Protein AF-A0A4P6DU33-F1 (afdb_monomer)

Structure (mmCIF, N/CA/C/O backbone):
data_AF-A0A4P6DU33-F1
#
_entry.id   AF-A0A4P6DU33-F1
#
loop_
_atom_site.group_PDB
_atom_site.id
_atom_site.type_symbol
_atom_site.label_atom_id
_atom_site.label_alt_id
_atom_site.label_comp_id
_atom_site.label_asym_id
_atom_site.label_entity_id
_atom_site.label_seq_id
_atom_site.pdbx_PDB_ins_code
_atom_site.Cartn_x
_atom_site.Cartn_y
_atom_site.Cartn_z
_atom_site.occupancy
_atom_site.B_iso_or_equiv
_atom_site.auth_seq_id
_atom_site.auth_comp_id
_atom_site.auth_asym_id
_atom_site.auth_atom_id
_atom_site.pdbx_PDB_model_num
ATOM 1 N N . MET A 1 1 ? -35.736 -25.069 -108.055 1.00 35.91 1 MET A N 1
ATOM 2 C CA . MET A 1 1 ? -34.268 -25.250 -108.045 1.00 35.91 1 MET A CA 1
ATOM 3 C C . MET A 1 1 ? -33.693 -24.465 -106.878 1.00 35.91 1 MET A C 1
ATOM 5 O O . MET A 1 1 ? -34.172 -23.375 -106.602 1.00 35.91 1 MET A O 1
ATOM 9 N N . ASN A 1 2 ? -32.794 -25.109 -106.144 1.00 38.66 2 ASN A N 1
ATOM 10 C CA . ASN A 1 2 ? -32.461 -24.888 -104.737 1.00 38.66 2 ASN A CA 1
ATOM 11 C C . ASN A 1 2 ? -31.775 -23.557 -104.377 1.00 38.66 2 ASN A C 1
ATOM 13 O O . ASN A 1 2 ? -31.159 -22.913 -105.217 1.00 38.66 2 ASN A O 1
ATOM 17 N N . ALA A 1 3 ? -31.806 -23.297 -103.061 1.00 39.47 3 ALA A N 1
ATOM 18 C CA . ALA A 1 3 ? -30.945 -22.424 -102.251 1.00 39.47 3 ALA A CA 1
ATOM 19 C C . ALA A 1 3 ? -31.440 -20.993 -101.967 1.00 39.47 3 ALA A C 1
ATOM 21 O O . ALA A 1 3 ? -31.011 -20.017 -102.572 1.00 39.47 3 ALA A O 1
ATOM 22 N N . ARG A 1 4 ? -32.270 -20.860 -100.923 1.00 39.66 4 ARG A N 1
ATOM 23 C CA . ARG A 1 4 ? -32.379 -19.644 -100.095 1.00 39.66 4 ARG A CA 1
ATOM 24 C C . ARG A 1 4 ? -32.930 -20.019 -98.718 1.00 39.66 4 ARG A C 1
ATOM 26 O O . ARG A 1 4 ? -34.131 -20.225 -98.605 1.00 39.66 4 ARG A O 1
ATOM 33 N N . LYS A 1 5 ? -32.059 -20.121 -97.706 1.00 40.06 5 LYS A N 1
ATOM 34 C CA . LYS A 1 5 ? -32.349 -19.952 -96.263 1.00 40.06 5 LYS A CA 1
ATOM 35 C C . LYS A 1 5 ? -31.060 -20.160 -95.450 1.00 40.06 5 LYS A C 1
ATOM 37 O O . LYS A 1 5 ? -30.727 -21.290 -95.137 1.00 40.06 5 LYS A O 1
ATOM 42 N N . SER A 1 6 ? -30.360 -19.068 -95.130 1.00 43.50 6 SER A N 1
ATOM 43 C CA . SER A 1 6 ? -29.521 -18.917 -93.918 1.00 43.50 6 SER A CA 1
ATOM 44 C C . SER A 1 6 ? -28.895 -17.510 -93.885 1.00 43.50 6 SER A C 1
ATOM 46 O O . SER A 1 6 ? -27.685 -17.330 -93.989 1.00 43.50 6 SER A O 1
ATOM 48 N N . LYS A 1 7 ? -29.732 -16.471 -93.801 1.00 44.50 7 LYS A N 1
ATOM 49 C CA . LYS A 1 7 ? -29.299 -15.080 -93.572 1.00 44.50 7 LYS A CA 1
ATOM 50 C C . LYS A 1 7 ? -29.982 -14.542 -92.313 1.00 44.50 7 LYS A C 1
ATOM 52 O O . LYS A 1 7 ? -30.825 -13.672 -92.428 1.00 44.50 7 LYS A O 1
ATOM 57 N N . THR A 1 8 ? -29.661 -15.092 -91.142 1.00 48.19 8 THR A N 1
ATOM 58 C CA . THR A 1 8 ? -30.027 -14.521 -89.821 1.00 48.19 8 THR A CA 1
ATOM 59 C C . THR A 1 8 ? -29.173 -15.091 -88.672 1.00 48.19 8 THR A C 1
ATOM 61 O O . THR A 1 8 ? -29.633 -15.142 -87.543 1.00 48.19 8 THR A O 1
ATOM 64 N N . TRP A 1 9 ? -27.941 -15.556 -88.921 1.00 41.62 9 TRP A N 1
ATOM 65 C CA . TRP A 1 9 ? -27.088 -16.150 -87.866 1.00 41.62 9 TRP A CA 1
ATOM 66 C C . TRP A 1 9 ? -25.634 -15.649 -87.862 1.00 41.62 9 TRP A C 1
ATOM 68 O O . TRP A 1 9 ? -24.809 -16.177 -87.130 1.00 41.62 9 TRP A O 1
ATOM 78 N N . LEU A 1 10 ? -25.304 -14.612 -88.646 1.00 40.97 10 LEU A N 1
ATOM 79 C CA . LEU A 1 10 ? -23.939 -14.055 -88.691 1.00 40.97 10 LEU A CA 1
ATOM 80 C C . LEU A 1 10 ? -23.839 -12.604 -88.187 1.00 40.97 10 LEU A C 1
ATOM 82 O O . LEU A 1 10 ? -22.748 -12.125 -87.909 1.00 40.97 10 LEU A O 1
ATOM 86 N N . SER A 1 11 ? -24.969 -11.917 -88.000 1.00 41.19 11 SER A N 1
ATOM 87 C CA . SER A 1 11 ? -25.000 -10.537 -87.487 1.00 41.19 11 SER A CA 1
ATOM 88 C C . SER A 1 11 ? -25.077 -10.458 -85.956 1.00 41.19 11 SER A C 1
ATOM 90 O O . SER A 1 11 ? -24.795 -9.408 -85.395 1.00 41.19 11 SER A O 1
ATOM 92 N N . ALA A 1 12 ? -25.428 -11.556 -85.277 1.00 42.44 12 ALA A N 1
ATOM 93 C CA . ALA A 1 12 ? -25.492 -11.617 -83.814 1.00 42.44 12 ALA A CA 1
ATOM 94 C C . ALA A 1 12 ? -24.162 -12.048 -83.167 1.00 42.44 12 ALA A C 1
ATOM 96 O O . ALA A 1 12 ? -23.938 -11.760 -81.999 1.00 42.44 12 ALA A O 1
ATOM 97 N N . LEU A 1 13 ? -23.251 -12.685 -83.915 1.00 41.34 13 LEU A N 1
ATOM 98 C CA . LEU A 1 13 ? -21.965 -13.141 -83.368 1.00 41.34 13 LEU A CA 1
ATOM 99 C C . LEU A 1 13 ? -20.893 -12.034 -83.362 1.00 41.34 13 LEU A C 1
ATOM 101 O O . LEU A 1 13 ? -20.050 -11.996 -82.475 1.00 41.34 13 LEU A O 1
ATOM 105 N N . ILE A 1 14 ? -20.951 -11.091 -84.309 1.00 46.91 14 ILE A N 1
ATOM 106 C CA . ILE A 1 14 ? -19.974 -9.990 -84.408 1.00 46.91 14 ILE A CA 1
ATOM 107 C C . ILE A 1 14 ? -20.279 -8.871 -83.395 1.00 46.91 14 ILE A C 1
ATOM 109 O O . ILE A 1 14 ? -19.357 -8.255 -82.872 1.00 46.91 14 ILE A O 1
ATOM 113 N N . ALA A 1 15 ? -21.551 -8.656 -83.039 1.00 43.72 15 ALA A N 1
ATOM 114 C CA . ALA A 1 15 ? -21.929 -7.694 -81.999 1.00 43.72 15 ALA A CA 1
ATOM 115 C C . ALA A 1 15 ? -21.611 -8.191 -80.573 1.00 43.72 15 ALA A C 1
ATOM 117 O O . ALA A 1 15 ? -21.334 -7.381 -79.695 1.00 43.72 15 ALA A O 1
ATOM 118 N N . VAL A 1 16 ? -21.581 -9.511 -80.348 1.00 47.94 16 VAL A N 1
ATOM 119 C CA . VAL A 1 16 ? -21.192 -10.097 -79.052 1.00 47.94 16 VAL A CA 1
ATOM 120 C C . VAL A 1 16 ? -19.667 -10.108 -78.881 1.00 47.94 16 VAL A C 1
ATOM 122 O O . VAL A 1 16 ? -19.182 -9.824 -77.791 1.00 47.94 16 VAL A O 1
ATOM 125 N N . CYS A 1 17 ? -18.886 -10.303 -79.951 1.00 39.66 17 CYS A N 1
ATOM 126 C CA . CYS A 1 17 ? -17.422 -10.199 -79.876 1.00 39.66 17 CYS A CA 1
ATOM 127 C C . CYS A 1 17 ? -16.894 -8.755 -79.763 1.00 39.66 17 CYS A C 1
ATOM 129 O O . CYS A 1 17 ? -15.794 -8.572 -79.252 1.00 39.66 17 CYS A O 1
ATOM 131 N N . LEU A 1 18 ? -17.657 -7.734 -80.182 1.00 40.66 18 LEU A N 1
ATOM 132 C CA . LEU A 1 18 ? -17.269 -6.324 -80.004 1.00 40.66 18 LEU A CA 1
ATOM 133 C C . LEU A 1 18 ? -17.737 -5.720 -78.664 1.00 40.66 18 LEU A C 1
ATOM 135 O O . LEU A 1 18 ? -17.173 -4.724 -78.228 1.00 40.66 18 LEU A O 1
ATOM 139 N N . ALA A 1 19 ? -18.715 -6.337 -77.989 1.00 42.38 19 ALA A N 1
ATOM 140 C CA . ALA A 1 19 ? -19.132 -5.974 -76.627 1.00 42.38 19 ALA A CA 1
ATOM 141 C C . ALA A 1 19 ? -18.348 -6.724 -75.528 1.00 42.38 19 ALA A C 1
ATOM 143 O O . ALA A 1 19 ? -18.346 -6.301 -74.377 1.00 42.38 19 ALA A O 1
ATOM 144 N N . LEU A 1 20 ? -17.630 -7.798 -75.881 1.00 41.09 20 LEU A N 1
ATOM 145 C CA . LEU A 1 20 ? -16.682 -8.495 -74.996 1.00 41.09 20 LEU A CA 1
ATOM 146 C C . LEU A 1 20 ? -15.291 -7.832 -74.940 1.00 41.09 20 LEU A C 1
ATOM 148 O O . LEU A 1 20 ? -14.415 -8.319 -74.234 1.00 41.09 20 LEU A O 1
ATOM 152 N N . PHE A 1 21 ? -15.089 -6.714 -75.649 1.00 42.72 21 PHE A N 1
ATOM 153 C CA . PHE A 1 21 ? -13.836 -5.946 -75.661 1.00 42.72 21 PHE A CA 1
ATOM 154 C C . PHE A 1 21 ? -13.961 -4.534 -75.054 1.00 42.72 21 PHE A C 1
ATOM 156 O O . PHE A 1 21 ? -13.079 -3.701 -75.244 1.00 42.72 21 PHE A O 1
ATOM 163 N N . THR A 1 22 ? -15.032 -4.251 -74.300 1.00 45.88 22 THR A N 1
ATOM 164 C CA . THR A 1 22 ? -15.220 -2.973 -73.576 1.00 45.88 22 THR A CA 1
ATOM 165 C C . THR A 1 22 ? -15.631 -3.155 -72.113 1.00 45.88 22 THR A C 1
ATOM 167 O O . THR A 1 22 ? -16.292 -2.298 -71.536 1.00 45.88 22 THR A O 1
ATOM 170 N N . SER A 1 23 ? -15.211 -4.253 -71.487 1.00 41.81 23 SER A N 1
ATOM 171 C CA . SER A 1 23 ? -15.130 -4.353 -70.027 1.00 41.81 23 SER A CA 1
ATOM 172 C C . SER A 1 23 ? -13.725 -4.776 -69.611 1.00 41.81 23 SER A C 1
ATOM 174 O O . SER A 1 23 ? -13.540 -5.687 -68.810 1.00 41.81 23 SER A O 1
ATOM 176 N N . LEU A 1 24 ? -12.716 -4.077 -70.133 1.00 44.47 24 LEU A N 1
ATOM 177 C CA . LEU A 1 24 ? -11.563 -3.788 -69.296 1.00 44.47 24 LEU A CA 1
ATOM 178 C C . LEU A 1 24 ? -12.034 -2.679 -68.346 1.00 44.47 24 LEU A C 1
ATOM 180 O O . LEU A 1 24 ? -11.753 -1.500 -68.540 1.00 44.47 24 LEU A O 1
ATOM 184 N N . ALA A 1 25 ? -12.841 -3.056 -67.345 1.00 43.78 25 ALA A N 1
ATOM 185 C CA . ALA A 1 25 ? -12.763 -2.330 -66.093 1.00 43.78 25 ALA A CA 1
ATOM 186 C C . ALA A 1 25 ? -11.273 -2.348 -65.773 1.00 43.78 25 ALA A C 1
ATOM 188 O O . ALA A 1 25 ? -10.667 -3.424 -65.789 1.00 43.78 25 ALA A O 1
ATOM 189 N N . ALA A 1 26 ? -10.668 -1.171 -65.630 1.00 43.50 26 ALA A N 1
ATOM 190 C CA . ALA A 1 26 ? -9.360 -1.093 -65.025 1.00 43.50 26 ALA A CA 1
ATOM 191 C C . ALA A 1 26 ? -9.473 -1.930 -63.750 1.00 43.50 26 ALA A C 1
ATOM 193 O O . ALA A 1 26 ? -10.186 -1.548 -62.822 1.00 43.50 26 ALA A O 1
ATOM 194 N N . ALA A 1 27 ? -8.850 -3.114 -63.737 1.00 42.16 27 ALA A N 1
ATOM 195 C CA . ALA A 1 27 ? -8.454 -3.681 -62.469 1.00 42.16 27 ALA A CA 1
ATOM 196 C C . ALA A 1 27 ? -7.755 -2.514 -61.762 1.00 42.16 27 ALA A C 1
ATOM 198 O O . ALA A 1 27 ? -6.968 -1.835 -62.442 1.00 42.16 27 ALA A O 1
ATOM 199 N N . PRO A 1 28 ? -8.087 -2.195 -60.495 1.00 38.28 28 PRO A N 1
ATOM 200 C CA . PRO A 1 28 ? -7.263 -1.247 -59.765 1.00 38.28 28 PRO A CA 1
ATOM 201 C C . PRO A 1 28 ? -5.842 -1.732 -60.007 1.00 38.28 28 PRO A C 1
ATOM 203 O O . PRO A 1 28 ? -5.574 -2.926 -59.841 1.00 38.28 28 PRO A O 1
ATOM 206 N N . ALA A 1 29 ? -5.006 -0.877 -60.604 1.00 39.66 29 ALA A N 1
ATOM 207 C CA . ALA A 1 29 ? -3.624 -1.240 -60.822 1.00 39.66 29 ALA A CA 1
ATOM 208 C C . ALA A 1 29 ? -3.152 -1.688 -59.445 1.00 39.66 29 ALA A C 1
ATOM 210 O O . ALA A 1 29 ? -3.210 -0.887 -58.515 1.00 39.66 29 ALA A O 1
ATOM 211 N N . ALA A 1 30 ? -2.854 -2.981 -59.292 1.00 40.78 30 ALA A N 1
ATOM 212 C CA . ALA A 1 30 ? -2.295 -3.487 -58.060 1.00 40.78 30 ALA A CA 1
ATOM 213 C C . ALA A 1 30 ? -1.007 -2.692 -57.907 1.00 40.78 30 ALA A C 1
ATOM 215 O O . ALA A 1 30 ? -0.060 -2.887 -58.674 1.00 40.78 30 ALA A O 1
ATOM 216 N N . GLN A 1 31 ? -1.054 -1.677 -57.046 1.00 44.88 31 GLN A N 1
ATOM 217 C CA . GLN A 1 31 ? 0.084 -0.840 -56.756 1.00 44.88 31 GLN A CA 1
ATOM 218 C C . GLN A 1 31 ? 1.124 -1.822 -56.241 1.00 44.88 31 GLN A C 1
ATOM 220 O O . GLN A 1 31 ? 0.848 -2.578 -55.308 1.00 44.88 31 GLN A O 1
ATOM 225 N N . ALA A 1 32 ? 2.247 -1.940 -56.953 1.00 50.12 32 ALA A N 1
ATOM 226 C CA . ALA A 1 32 ? 3.322 -2.813 -56.515 1.00 50.12 32 ALA A CA 1
ATOM 227 C C . ALA A 1 32 ? 3.610 -2.453 -55.055 1.00 50.12 32 ALA A C 1
ATOM 229 O O . ALA A 1 32 ? 3.745 -1.264 -54.760 1.00 50.12 32 ALA A O 1
ATOM 230 N N . ALA A 1 33 ? 3.619 -3.449 -54.163 1.00 59.88 33 ALA A N 1
ATOM 231 C CA . ALA A 1 33 ? 3.918 -3.206 -52.760 1.00 59.88 33 ALA A CA 1
ATOM 232 C C . ALA A 1 33 ? 5.230 -2.417 -52.707 1.00 59.88 33 ALA A C 1
ATOM 234 O O . ALA A 1 33 ? 6.237 -2.839 -53.282 1.00 59.88 33 ALA A O 1
ATOM 235 N N . ALA A 1 34 ? 5.174 -1.216 -52.138 1.00 77.81 34 ALA A N 1
ATOM 236 C CA . ALA A 1 34 ? 6.373 -0.433 -51.928 1.00 77.81 34 ALA A CA 1
ATOM 237 C C . ALA A 1 34 ? 7.140 -1.089 -50.781 1.00 77.81 34 ALA A C 1
ATOM 239 O O . ALA A 1 34 ? 6.539 -1.526 -49.796 1.00 77.81 34 ALA A O 1
ATOM 240 N N . TYR A 1 35 ? 8.455 -1.177 -50.943 1.00 87.19 35 TYR A N 1
ATOM 241 C CA . TYR A 1 35 ? 9.348 -1.750 -49.951 1.00 87.19 35 TYR A CA 1
ATOM 242 C C . TYR A 1 35 ? 10.394 -0.718 -49.546 1.00 87.19 35 TYR A C 1
ATOM 244 O O . TYR A 1 35 ? 10.801 0.111 -50.362 1.00 87.19 35 TYR A O 1
ATOM 252 N N . GLY A 1 36 ? 10.832 -0.801 -48.297 1.00 90.56 36 GLY A N 1
ATOM 253 C CA . GLY A 1 36 ? 11.942 -0.034 -47.755 1.00 90.56 36 GLY A CA 1
ATOM 254 C C . GLY A 1 36 ? 12.946 -0.920 -47.028 1.00 90.56 36 GLY A C 1
ATOM 255 O O . GLY A 1 36 ? 12.797 -2.147 -46.930 1.00 90.56 36 GLY A O 1
ATOM 256 N N . THR A 1 37 ? 13.988 -0.277 -46.521 1.00 94.06 37 THR A N 1
ATOM 257 C CA . THR A 1 37 ? 14.925 -0.870 -45.574 1.00 94.06 37 THR A CA 1
ATOM 258 C C . THR A 1 37 ? 14.896 -0.074 -44.276 1.00 94.06 37 THR A C 1
ATOM 260 O O . THR A 1 37 ? 14.586 1.117 -44.266 1.00 94.06 37 THR A O 1
ATOM 263 N N . LEU A 1 38 ? 15.184 -0.753 -43.172 1.00 95.50 38 LEU A N 1
ATOM 264 C CA . LEU A 1 38 ? 15.346 -0.149 -41.860 1.00 95.50 38 LEU A CA 1
ATOM 265 C C . LEU A 1 38 ? 16.661 -0.647 -41.271 1.00 95.50 38 LEU A C 1
ATOM 267 O O . LEU A 1 38 ? 16.904 -1.850 -41.246 1.00 95.50 38 LEU A O 1
ATOM 271 N N . ALA A 1 39 ? 17.505 0.249 -40.782 1.00 96.62 39 ALA A N 1
ATOM 272 C CA . ALA A 1 39 ? 18.696 -0.121 -40.035 1.00 96.62 39 ALA A CA 1
ATOM 273 C C . ALA A 1 39 ? 18.760 0.632 -38.706 1.00 96.62 39 ALA A C 1
ATOM 275 O O . ALA A 1 39 ? 18.565 1.845 -38.648 1.00 96.62 39 ALA A O 1
ATOM 276 N N . VAL A 1 40 ? 19.061 -0.099 -37.639 1.00 97.50 40 VAL A N 1
ATOM 277 C CA . VAL A 1 40 ? 19.339 0.459 -36.319 1.00 97.50 40 VAL A CA 1
ATOM 278 C C . VAL A 1 40 ? 20.844 0.640 -36.198 1.00 97.50 40 VAL A C 1
ATOM 280 O O . VAL A 1 40 ? 21.588 -0.340 -36.223 1.00 97.50 40 VAL A O 1
ATOM 283 N N . HIS A 1 41 ? 21.292 1.887 -36.083 1.00 97.00 41 HIS A N 1
ATOM 284 C CA . HIS A 1 41 ? 22.680 2.226 -35.800 1.00 97.00 41 HIS A CA 1
ATOM 285 C C . HIS A 1 41 ? 22.892 2.221 -34.284 1.00 97.00 41 HIS A C 1
ATOM 287 O O . HIS A 1 41 ? 22.542 3.162 -33.571 1.00 97.00 41 HIS A O 1
ATOM 293 N N . ASN A 1 42 ? 23.419 1.109 -33.790 1.00 94.94 42 ASN A N 1
ATOM 294 C CA . ASN A 1 42 ? 23.464 0.752 -32.385 1.00 94.94 42 ASN A CA 1
ATOM 295 C C . ASN A 1 42 ? 24.673 1.355 -31.663 1.00 94.94 42 ASN A C 1
ATOM 297 O O . ASN A 1 42 ? 25.665 0.677 -31.378 1.00 94.94 42 ASN A O 1
ATOM 301 N N . VAL A 1 43 ? 24.599 2.660 -31.404 1.00 93.06 43 VAL A N 1
ATOM 302 C CA . VAL A 1 43 ? 25.710 3.433 -30.843 1.00 93.06 43 VAL A CA 1
ATOM 303 C C . VAL A 1 43 ? 25.241 4.332 -29.711 1.00 93.06 43 VAL A C 1
ATOM 305 O O . VAL A 1 43 ? 24.323 5.135 -29.889 1.00 93.06 43 VAL A O 1
ATOM 308 N N . ALA A 1 44 ? 25.917 4.236 -28.568 1.00 89.69 44 ALA A N 1
ATOM 309 C CA . ALA A 1 44 ? 25.661 5.058 -27.392 1.00 89.69 44 ALA A CA 1
ATOM 310 C C . ALA A 1 44 ? 26.774 6.088 -27.175 1.00 89.69 44 ALA A C 1
ATOM 312 O O . ALA A 1 44 ? 27.932 5.858 -27.530 1.00 89.69 44 ALA A O 1
ATOM 313 N N . GLN A 1 45 ? 26.434 7.222 -26.562 1.00 85.50 45 GLN A N 1
ATOM 314 C CA . GLN A 1 45 ? 27.443 8.117 -25.998 1.00 85.50 45 GLN A CA 1
ATOM 315 C C . GLN A 1 45 ? 27.916 7.566 -24.653 1.00 85.50 45 GLN A C 1
ATOM 317 O O . GLN A 1 45 ? 27.105 7.127 -23.838 1.00 85.50 45 GLN A O 1
ATOM 322 N N . THR A 1 46 ? 29.224 7.588 -24.426 1.00 78.19 46 THR A N 1
ATOM 323 C CA . THR A 1 46 ? 29.829 7.199 -23.147 1.00 78.19 46 THR A CA 1
ATOM 324 C C . THR A 1 46 ? 29.847 8.390 -22.184 1.00 78.19 46 THR A C 1
ATOM 326 O O . THR A 1 46 ? 29.761 9.545 -22.606 1.00 78.19 46 THR A O 1
ATOM 329 N N . ALA A 1 47 ? 29.979 8.134 -20.878 1.00 68.00 47 ALA A N 1
ATOM 330 C CA . ALA A 1 47 ? 29.953 9.177 -19.842 1.00 68.00 47 ALA A CA 1
ATOM 331 C C . ALA A 1 47 ? 31.048 10.257 -20.001 1.00 68.00 47 ALA A C 1
ATOM 333 O O . ALA A 1 47 ? 30.881 11.386 -19.547 1.00 68.00 47 ALA A O 1
ATOM 334 N N . ASP A 1 48 ? 32.158 9.935 -20.669 1.00 75.12 48 ASP A N 1
ATOM 335 C CA . ASP A 1 48 ? 33.257 10.851 -20.999 1.00 75.12 48 ASP A CA 1
ATOM 336 C C . ASP A 1 48 ? 33.047 11.625 -22.320 1.00 75.12 48 ASP A C 1
ATOM 338 O O . ASP A 1 48 ? 33.944 12.335 -22.776 1.00 75.12 48 ASP A O 1
ATOM 342 N N . GLY A 1 49 ? 31.865 11.512 -22.938 1.00 77.75 49 GLY A N 1
ATOM 343 C CA . GLY A 1 49 ? 31.519 12.166 -24.204 1.00 77.75 49 GLY A CA 1
ATOM 344 C C . GLY A 1 49 ? 32.036 11.442 -25.452 1.00 77.75 49 GLY A C 1
ATOM 345 O O . GLY A 1 49 ? 31.961 11.992 -26.552 1.00 77.75 49 GLY A O 1
ATOM 346 N N . GLY A 1 50 ? 32.571 10.229 -25.295 1.00 85.88 50 GLY A N 1
ATOM 347 C CA . GLY A 1 50 ? 32.945 9.336 -26.388 1.00 85.88 50 GLY A CA 1
ATOM 348 C C . GLY A 1 50 ? 31.751 8.599 -27.007 1.00 85.88 50 GLY A C 1
ATOM 349 O O . GLY A 1 50 ? 30.585 8.953 -26.828 1.00 85.88 50 GLY A O 1
ATOM 350 N N . THR A 1 51 ? 32.043 7.567 -27.796 1.00 88.25 51 THR A N 1
ATOM 351 C CA . THR A 1 51 ? 31.037 6.770 -28.510 1.00 88.25 51 THR A CA 1
ATOM 352 C C . THR A 1 51 ? 31.357 5.285 -28.367 1.00 88.25 51 THR A C 1
ATOM 354 O O . THR A 1 51 ? 32.478 4.868 -28.657 1.00 88.25 51 THR A O 1
ATOM 357 N N . ALA A 1 52 ? 30.373 4.492 -27.941 1.00 89.56 52 ALA A N 1
ATOM 358 C CA . ALA A 1 52 ? 30.457 3.042 -27.806 1.00 89.56 52 ALA A CA 1
ATOM 359 C C . ALA A 1 52 ? 29.596 2.354 -28.871 1.00 89.56 52 ALA A C 1
ATOM 361 O O . ALA A 1 52 ? 28.389 2.587 -28.945 1.00 89.56 52 ALA A O 1
ATOM 362 N N . ILE A 1 53 ? 30.218 1.493 -29.682 1.00 94.25 53 ILE A N 1
ATOM 363 C CA . ILE A 1 53 ? 29.508 0.606 -30.611 1.00 94.25 53 ILE A CA 1
ATOM 364 C C . ILE A 1 53 ? 29.008 -0.598 -29.821 1.00 94.25 53 ILE A C 1
ATOM 366 O O . ILE A 1 53 ? 29.808 -1.382 -29.312 1.00 94.25 53 ILE A O 1
ATOM 370 N N . LEU A 1 54 ? 27.690 -0.754 -29.753 1.00 93.56 54 LEU A N 1
ATOM 371 C CA . LEU A 1 54 ? 27.037 -1.808 -28.984 1.00 93.56 54 LEU A CA 1
ATOM 372 C C . LEU A 1 54 ? 26.813 -3.042 -29.872 1.00 93.56 54 LEU A C 1
ATOM 374 O O . LEU A 1 54 ? 25.695 -3.407 -30.234 1.00 93.56 54 LEU A O 1
ATOM 378 N N . ALA A 1 55 ? 27.912 -3.657 -30.307 1.00 96.25 55 ALA A N 1
ATOM 379 C CA . ALA A 1 55 ? 27.865 -4.870 -31.120 1.00 96.25 55 ALA A CA 1
ATOM 380 C C . ALA A 1 55 ? 27.324 -6.060 -30.307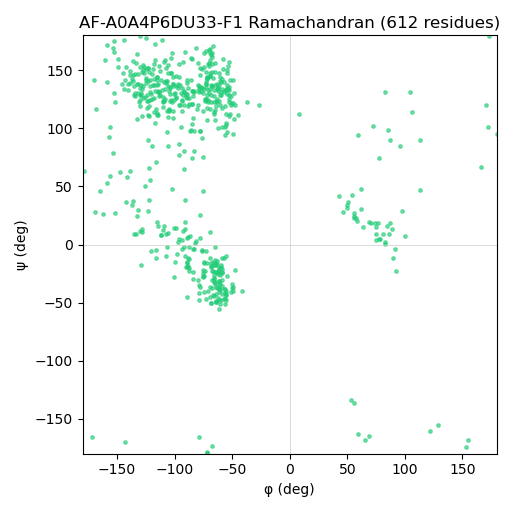 1.00 96.25 55 ALA A C 1
ATOM 382 O O . ALA A 1 55 ? 27.568 -6.160 -29.105 1.00 96.25 55 ALA A O 1
ATOM 383 N N . GLY A 1 56 ? 26.633 -6.985 -30.974 1.00 95.94 56 GLY A N 1
ATOM 384 C CA . GLY A 1 56 ? 26.095 -8.205 -30.363 1.00 95.94 56 GLY A CA 1
ATOM 385 C C . GLY A 1 56 ? 24.679 -8.085 -29.794 1.00 95.94 56 GLY A C 1
ATOM 386 O O . GLY A 1 56 ? 24.065 -9.114 -29.525 1.00 95.94 56 GLY A O 1
ATOM 387 N N . ASP A 1 57 ? 24.124 -6.877 -29.672 1.00 96.38 57 ASP A N 1
ATOM 388 C CA . ASP A 1 57 ? 22.720 -6.712 -29.282 1.00 96.38 57 ASP A CA 1
ATOM 389 C C . ASP A 1 57 ? 21.773 -7.177 -30.389 1.00 96.38 57 ASP A C 1
ATOM 391 O O . ASP A 1 57 ? 22.029 -6.963 -31.575 1.00 96.38 57 ASP A O 1
ATOM 395 N N . THR A 1 58 ? 20.642 -7.756 -30.001 1.00 97.50 58 THR A N 1
ATOM 396 C CA . THR A 1 58 ? 19.562 -8.150 -30.906 1.00 97.50 58 THR A CA 1
ATOM 397 C C . THR A 1 58 ? 18.460 -7.101 -30.899 1.00 97.50 58 THR A C 1
ATOM 399 O O . THR A 1 58 ? 17.920 -6.749 -29.850 1.00 97.50 58 THR A O 1
ATOM 402 N N . TRP A 1 59 ? 18.100 -6.642 -32.091 1.00 97.88 59 TRP A N 1
ATOM 403 C CA . TRP A 1 59 ? 16.954 -5.781 -32.342 1.00 97.88 59 TRP A CA 1
ATOM 404 C C . TRP A 1 59 ? 15.879 -6.571 -33.065 1.00 97.88 59 TRP A C 1
ATOM 406 O O . TRP A 1 59 ? 16.194 -7.337 -33.973 1.00 97.88 59 TRP A O 1
ATOM 416 N N . SER A 1 60 ? 14.625 -6.357 -32.694 1.00 98.00 60 SER A N 1
ATOM 417 C CA . SER A 1 60 ? 13.463 -6.978 -33.317 1.00 98.00 60 SER A CA 1
ATOM 418 C C . SER A 1 60 ? 12.470 -5.927 -33.779 1.00 98.00 60 SER A C 1
ATOM 420 O O . SER A 1 60 ? 12.397 -4.835 -33.211 1.00 98.00 60 SER A O 1
ATOM 422 N N . ILE A 1 61 ? 11.719 -6.258 -34.826 1.00 97.69 61 ILE A N 1
ATOM 423 C CA . ILE A 1 61 ? 10.684 -5.390 -35.382 1.00 97.69 61 ILE A CA 1
ATOM 424 C C . ILE A 1 61 ? 9.338 -6.100 -35.444 1.00 97.69 61 ILE A C 1
ATOM 426 O O . ILE A 1 61 ? 9.278 -7.284 -35.769 1.00 97.69 61 ILE A O 1
ATOM 430 N N . ALA A 1 62 ? 8.259 -5.364 -35.197 1.00 97.69 62 ALA A N 1
ATOM 431 C CA . ALA A 1 62 ? 6.887 -5.786 -35.471 1.00 97.69 62 ALA A CA 1
ATOM 432 C C . ALA A 1 62 ? 6.207 -4.739 -36.362 1.00 97.69 62 ALA A C 1
ATOM 434 O O . ALA A 1 62 ? 6.407 -3.538 -36.175 1.00 97.69 62 ALA A O 1
ATOM 435 N N . GLN A 1 63 ? 5.429 -5.175 -37.356 1.00 96.62 63 GLN A N 1
ATOM 436 C CA . GLN A 1 63 ? 4.668 -4.254 -38.201 1.00 96.62 63 GLN A CA 1
ATOM 437 C C . GLN A 1 63 ? 3.340 -3.927 -37.517 1.00 96.62 63 GLN A C 1
ATOM 439 O O . GLN A 1 63 ? 2.417 -4.736 -37.538 1.00 96.62 63 GLN A O 1
ATOM 444 N N . VAL A 1 64 ? 3.259 -2.734 -36.934 1.00 97.88 64 VAL A N 1
ATOM 445 C CA . VAL A 1 64 ? 2.084 -2.256 -36.188 1.00 97.88 64 VAL A CA 1
ATOM 446 C C . VAL A 1 64 ? 0.988 -1.789 -37.138 1.00 97.88 64 VAL A C 1
ATOM 448 O O . VAL A 1 64 ? -0.197 -1.985 -36.890 1.00 97.88 64 VAL A O 1
ATOM 451 N N . ALA A 1 65 ? 1.376 -1.166 -38.251 1.00 96.50 65 ALA A N 1
ATOM 452 C CA . ALA A 1 65 ? 0.436 -0.701 -39.258 1.00 96.50 65 ALA A CA 1
ATOM 453 C C . ALA A 1 65 ? 1.008 -0.829 -40.671 1.00 96.50 65 ALA A C 1
ATOM 455 O O . ALA A 1 65 ? 2.205 -0.654 -40.914 1.00 96.50 65 ALA A O 1
ATOM 456 N N . THR A 1 66 ? 0.132 -1.081 -41.635 1.00 94.69 66 THR A N 1
ATOM 457 C CA . THR A 1 66 ? 0.429 -0.892 -43.059 1.00 94.69 66 THR A CA 1
ATOM 458 C C . THR A 1 66 ? 0.334 0.588 -43.420 1.00 94.69 66 THR A C 1
ATOM 460 O O . THR A 1 66 ? -0.409 1.334 -42.780 1.00 94.69 66 THR A O 1
ATOM 463 N N . ALA A 1 67 ? 1.090 1.025 -44.429 1.00 91.75 67 ALA A N 1
ATOM 464 C CA . ALA A 1 67 ? 1.021 2.391 -44.939 1.00 91.75 67 ALA A CA 1
ATOM 465 C C . ALA A 1 67 ? 0.421 2.431 -46.348 1.00 91.75 67 ALA A C 1
ATOM 467 O O . ALA A 1 67 ? 0.857 1.701 -47.239 1.00 91.75 67 ALA A O 1
ATOM 468 N N . ASP A 1 68 ? -0.523 3.344 -46.564 1.00 89.44 68 ASP A N 1
ATOM 469 C CA . ASP A 1 68 ? -0.941 3.788 -47.891 1.00 89.44 68 ASP A CA 1
ATOM 470 C C . ASP A 1 68 ? -0.347 5.169 -48.177 1.00 89.44 68 ASP A C 1
ATOM 472 O O . ASP A 1 68 ? -0.360 6.058 -47.325 1.00 89.44 68 ASP A O 1
ATOM 476 N N . ILE A 1 69 ? 0.187 5.353 -49.385 1.00 84.44 69 ILE A N 1
ATOM 477 C CA . ILE A 1 69 ? 0.765 6.625 -49.833 1.00 84.44 69 ILE A CA 1
ATOM 478 C C . ILE A 1 69 ? 0.025 7.047 -51.108 1.00 84.44 69 ILE A C 1
ATOM 480 O O . ILE A 1 69 ? 0.442 6.693 -52.224 1.00 84.44 69 ILE A O 1
ATOM 484 N N . PRO A 1 70 ? -1.076 7.810 -50.977 1.00 83.44 70 PRO A N 1
ATOM 485 C CA . PRO A 1 70 ? -1.904 8.205 -52.105 1.00 83.44 70 PRO A CA 1
ATOM 486 C C . PRO A 1 70 ? -1.089 8.941 -53.172 1.00 83.44 70 PRO A C 1
ATOM 488 O O . PRO A 1 70 ? -0.528 10.007 -52.930 1.00 83.44 70 PRO A O 1
ATOM 491 N N . ASN A 1 71 ? -1.041 8.384 -54.385 1.00 81.06 71 ASN A N 1
ATOM 492 C CA . ASN A 1 71 ? -0.274 8.923 -55.519 1.00 81.06 71 ASN A CA 1
ATOM 493 C C . ASN A 1 71 ? 1.232 9.130 -55.245 1.00 81.06 71 ASN A C 1
ATOM 495 O O . ASN A 1 71 ? 1.867 9.928 -55.934 1.00 81.06 71 ASN A O 1
ATOM 499 N N . GLY A 1 72 ? 1.809 8.430 -54.262 1.00 74.19 72 GLY A N 1
ATOM 500 C CA . GLY A 1 72 ? 3.213 8.605 -53.875 1.00 74.19 72 GLY A CA 1
ATOM 501 C C . GLY A 1 72 ? 3.500 9.884 -53.076 1.00 74.19 72 GLY A C 1
ATOM 502 O O . GLY A 1 72 ? 4.665 10.204 -52.855 1.00 74.19 72 GLY A O 1
ATOM 503 N N . ASP A 1 73 ? 2.465 10.610 -52.640 1.00 79.56 73 ASP A N 1
ATOM 504 C CA . ASP A 1 73 ? 2.589 11.798 -51.796 1.00 79.56 73 ASP A CA 1
ATOM 505 C C . ASP A 1 73 ? 2.667 11.415 -50.309 1.00 79.56 73 ASP A C 1
ATOM 507 O O . ASP A 1 73 ? 1.656 11.160 -49.655 1.00 79.56 73 ASP A O 1
ATOM 511 N N . VAL A 1 74 ? 3.885 11.373 -49.769 1.00 75.94 74 VAL A N 1
ATOM 512 C CA . VAL A 1 74 ? 4.154 10.958 -48.378 1.00 75.94 74 VAL A CA 1
ATOM 513 C C . VAL A 1 74 ? 3.621 11.943 -47.345 1.00 75.94 74 VAL A C 1
ATOM 515 O O . VAL A 1 74 ? 3.342 11.542 -46.221 1.00 75.94 74 VAL A O 1
ATOM 518 N N . SER A 1 75 ? 3.353 13.196 -47.728 1.00 77.19 75 SER A N 1
ATOM 519 C CA . SER A 1 75 ? 2.652 14.138 -46.843 1.00 77.19 75 SER A CA 1
ATOM 520 C C . SER A 1 75 ? 1.209 13.710 -46.536 1.00 77.19 75 SER A C 1
ATOM 522 O O . SER A 1 75 ? 0.576 14.247 -45.631 1.00 77.19 75 SER A O 1
ATOM 524 N N . ARG A 1 76 ? 0.689 12.732 -47.289 1.00 82.75 76 ARG A N 1
ATOM 525 C CA . ARG A 1 76 ? -0.655 12.166 -47.159 1.00 82.75 76 ARG A CA 1
ATOM 526 C C . ARG A 1 76 ? -0.642 10.697 -46.747 1.00 82.75 76 ARG A C 1
ATOM 528 O O . ARG A 1 76 ? -1.629 10.007 -46.998 1.00 82.75 76 ARG A O 1
ATOM 535 N N . ILE A 1 77 ? 0.470 10.222 -46.184 1.00 86.75 77 ILE A N 1
ATOM 536 C CA . ILE A 1 77 ? 0.580 8.853 -45.684 1.00 86.75 77 ILE A CA 1
ATOM 537 C C . ILE A 1 77 ? -0.570 8.548 -44.719 1.00 86.75 77 ILE A C 1
ATOM 539 O O . ILE A 1 77 ? -0.922 9.373 -43.877 1.00 86.75 77 ILE A O 1
ATOM 543 N N . ALA A 1 78 ? -1.171 7.375 -44.866 1.00 89.44 78 ALA A N 1
ATOM 544 C CA . ALA A 1 78 ? -2.222 6.890 -43.988 1.00 89.44 78 ALA A CA 1
ATOM 545 C C . ALA A 1 78 ? -1.813 5.533 -43.426 1.00 89.44 78 ALA A C 1
ATOM 547 O O . ALA A 1 78 ? -1.449 4.631 -44.182 1.00 89.44 78 ALA A O 1
ATOM 548 N N . TYR A 1 79 ? -1.884 5.394 -42.106 1.00 93.56 79 TYR A N 1
ATOM 549 C CA . TYR A 1 79 ? -1.588 4.142 -41.425 1.00 93.56 79 TYR A CA 1
ATOM 550 C C . TYR A 1 79 ? -2.874 3.384 -41.116 1.00 93.56 79 TYR A C 1
ATOM 552 O O . TYR A 1 79 ? -3.858 3.970 -40.671 1.00 93.56 79 TYR A O 1
ATOM 560 N N . THR A 1 80 ? -2.860 2.076 -41.357 1.00 95.31 80 THR A N 1
ATOM 561 C CA . THR A 1 80 ? -3.931 1.152 -40.963 1.00 95.31 80 THR A CA 1
ATOM 562 C C . THR A 1 80 ? -3.320 0.055 -40.112 1.00 95.31 80 THR A C 1
ATOM 564 O O . THR A 1 80 ? -2.452 -0.666 -40.612 1.00 95.31 80 THR A O 1
ATOM 567 N N . ALA A 1 81 ? -3.746 -0.044 -38.849 1.00 96.94 81 ALA A N 1
ATOM 568 C CA . ALA A 1 81 ? -3.272 -1.073 -37.927 1.00 96.94 81 ALA A CA 1
ATOM 569 C C . ALA A 1 81 ? -3.413 -2.471 -38.550 1.00 96.94 81 ALA A C 1
ATOM 571 O O . ALA A 1 81 ? -4.370 -2.735 -39.284 1.00 96.94 81 ALA A O 1
ATOM 572 N N . THR A 1 82 ? -2.431 -3.334 -38.310 1.00 96.81 82 THR A N 1
ATOM 573 C CA . THR A 1 82 ? -2.498 -4.749 -38.695 1.00 96.81 82 THR A CA 1
ATOM 574 C C . THR A 1 82 ? -3.444 -5.507 -37.763 1.00 96.81 82 THR A C 1
ATOM 576 O O . THR A 1 82 ? -3.829 -5.001 -36.707 1.00 96.81 82 THR A O 1
ATOM 579 N N . ASP A 1 83 ? -3.855 -6.713 -38.158 1.00 96.44 83 ASP A N 1
ATOM 580 C CA . ASP A 1 83 ? -4.839 -7.498 -37.401 1.00 96.44 83 ASP A CA 1
ATOM 581 C C . ASP A 1 83 ? -4.326 -7.835 -35.989 1.00 96.44 83 ASP A C 1
ATOM 583 O O . ASP A 1 83 ? -5.095 -7.840 -35.030 1.00 96.44 83 ASP A O 1
ATOM 587 N N . GLU A 1 84 ? -3.017 -8.049 -35.847 1.00 96.81 84 GLU A N 1
ATOM 588 C CA . GLU A 1 84 ? -2.339 -8.327 -34.577 1.00 96.81 84 GLU A CA 1
ATOM 589 C C . GLU A 1 84 ? -2.314 -7.119 -33.620 1.00 96.81 84 GLU A C 1
ATOM 591 O O . GLU A 1 84 ? -2.087 -7.287 -32.422 1.00 96.81 84 GLU A O 1
ATOM 596 N N . PHE A 1 85 ? -2.585 -5.915 -34.137 1.00 97.00 85 PHE A N 1
ATOM 597 C CA . PHE A 1 85 ? -2.641 -4.650 -33.397 1.00 97.00 85 PHE A CA 1
ATOM 598 C C . PHE A 1 85 ? -4.003 -3.946 -33.568 1.00 97.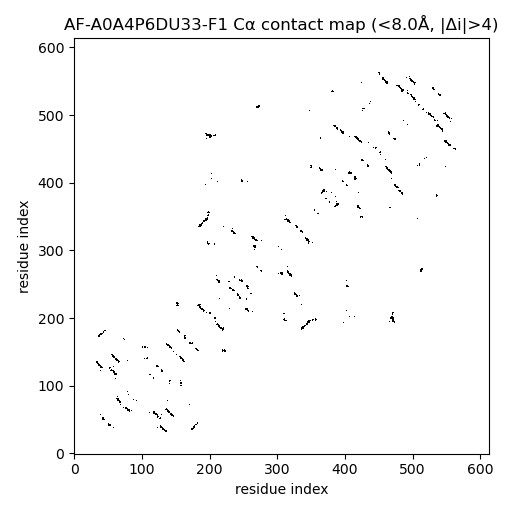00 85 PHE A C 1
ATOM 600 O O . PHE A 1 85 ? -4.100 -2.716 -33.506 1.00 97.00 85 PHE A O 1
ATOM 607 N N . ALA A 1 86 ? -5.077 -4.713 -33.789 1.00 95.06 86 ALA A N 1
ATOM 608 C CA . ALA A 1 86 ? -6.413 -4.180 -34.066 1.00 95.06 86 ALA A CA 1
ATOM 609 C C . ALA A 1 86 ? -6.989 -3.309 -32.932 1.00 95.06 86 ALA A C 1
ATOM 611 O O . ALA A 1 86 ? -7.780 -2.403 -33.208 1.00 95.06 86 ALA A O 1
ATOM 612 N N . ASP A 1 87 ? -6.563 -3.526 -31.686 1.00 96.00 87 ASP A N 1
ATOM 613 C CA . ASP A 1 87 ? -6.997 -2.731 -30.530 1.00 96.00 87 ASP A CA 1
ATOM 614 C C . ASP A 1 87 ? -6.561 -1.257 -30.636 1.00 96.00 87 ASP A C 1
ATOM 616 O O . ASP A 1 87 ? -7.248 -0.363 -30.140 1.00 96.00 87 ASP A O 1
ATOM 620 N N . TRP A 1 88 ? -5.507 -0.973 -31.412 1.00 96.19 88 TRP A N 1
ATOM 621 C CA . TRP A 1 88 ? -5.016 0.380 -31.701 1.00 96.19 88 TRP A CA 1
ATOM 622 C C . TRP A 1 88 ? -5.489 0.928 -33.058 1.00 96.19 88 TRP A C 1
ATOM 624 O O . TRP A 1 88 ? -4.980 1.941 -33.540 1.00 96.19 88 TRP A O 1
ATOM 634 N N . ALA A 1 89 ? -6.490 0.314 -33.702 1.00 90.88 89 ALA A N 1
ATOM 635 C CA . ALA A 1 89 ? -6.992 0.769 -35.005 1.00 90.88 89 ALA A CA 1
ATOM 636 C C . ALA A 1 89 ? -7.566 2.203 -34.992 1.00 90.88 89 ALA A C 1
ATOM 638 O O . ALA A 1 89 ? -7.651 2.840 -36.043 1.00 90.88 89 ALA A O 1
ATOM 639 N N . GLY A 1 90 ? -7.962 2.713 -33.821 1.00 90.00 90 GLY A N 1
ATOM 640 C CA . GLY A 1 90 ? -8.463 4.079 -33.635 1.00 90.00 90 GLY A CA 1
ATOM 641 C C . GLY A 1 90 ? -7.383 5.154 -33.469 1.00 90.00 90 GLY A C 1
ATOM 642 O O . GLY A 1 90 ? -7.729 6.332 -33.369 1.00 90.00 90 GLY A O 1
ATOM 643 N N . THR A 1 91 ? -6.104 4.778 -33.421 1.00 93.00 91 THR A N 1
ATOM 644 C CA . THR A 1 91 ? -5.001 5.700 -33.137 1.00 93.00 91 THR A CA 1
ATOM 645 C C . THR A 1 91 ? -4.739 6.650 -34.305 1.00 93.00 91 THR A C 1
ATOM 647 O O . THR A 1 91 ? -4.523 6.226 -35.442 1.00 93.00 91 THR A O 1
ATOM 650 N N . ASP A 1 92 ? -4.682 7.954 -34.019 1.00 93.06 92 ASP A N 1
ATOM 651 C CA . ASP A 1 92 ? -4.157 8.947 -34.960 1.00 93.06 92 ASP A CA 1
ATOM 652 C C . ASP A 1 92 ? -2.626 9.001 -34.862 1.00 93.06 92 ASP A C 1
ATOM 654 O O . ASP A 1 92 ? -2.038 9.856 -34.200 1.00 93.06 92 ASP A O 1
ATOM 658 N N . TRP A 1 93 ? -1.973 8.043 -35.523 1.00 90.94 93 TRP A N 1
ATOM 659 C CA . TRP A 1 93 ? -0.522 7.823 -35.476 1.00 90.94 93 TRP A CA 1
ATOM 660 C C . TRP A 1 93 ? 0.319 9.058 -35.834 1.00 90.94 93 TRP A C 1
ATOM 662 O O . TRP A 1 93 ? 1.469 9.175 -35.407 1.00 90.94 93 TRP A O 1
ATOM 672 N N . LEU A 1 94 ? -0.233 9.967 -36.646 1.00 88.69 94 LEU A N 1
ATOM 673 C CA . LEU A 1 94 ? 0.453 11.176 -37.105 1.00 88.69 94 LEU A CA 1
ATOM 67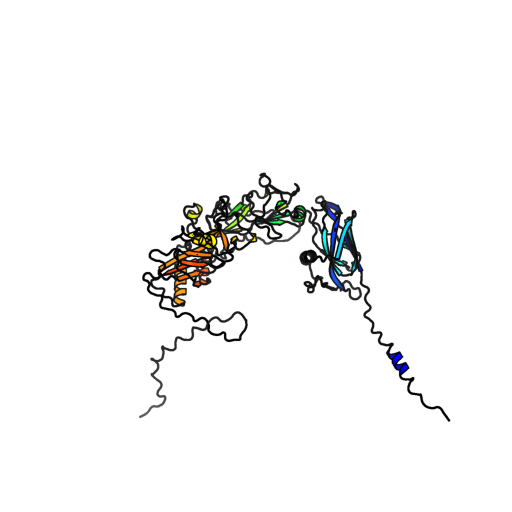4 C C . LEU A 1 94 ? 0.291 12.356 -36.142 1.00 88.69 94 LEU A C 1
ATOM 676 O O . LEU A 1 94 ? 1.097 13.283 -36.204 1.00 88.69 94 LEU A O 1
ATOM 680 N N . ALA A 1 95 ? -0.726 12.328 -35.278 1.00 91.31 95 ALA A N 1
ATOM 681 C CA . ALA A 1 95 ? -0.997 13.382 -34.305 1.00 91.31 95 ALA A CA 1
ATOM 682 C C . ALA A 1 95 ? -0.270 13.184 -32.966 1.00 91.31 95 ALA A C 1
ATOM 684 O O . ALA A 1 95 ? -0.245 14.116 -32.165 1.00 91.31 95 ALA A O 1
ATOM 685 N N . LEU A 1 96 ? 0.321 12.005 -32.735 1.00 90.88 96 LEU A N 1
ATOM 686 C CA . LEU A 1 96 ? 1.087 11.709 -31.523 1.00 90.88 96 LEU A CA 1
ATOM 687 C C . LEU A 1 96 ? 2.316 12.618 -31.421 1.00 90.88 96 LEU A C 1
ATOM 689 O O . LEU A 1 96 ? 3.154 12.640 -32.334 1.00 90.88 96 LEU A O 1
ATOM 693 N N . ASP A 1 97 ? 2.444 13.315 -30.294 1.00 91.19 97 ASP A N 1
ATOM 694 C CA . ASP A 1 97 ? 3.690 13.984 -29.926 1.00 91.19 97 ASP A CA 1
ATOM 695 C C . ASP A 1 97 ? 4.776 12.974 -29.501 1.00 91.19 97 ASP A C 1
ATOM 697 O O . ASP A 1 97 ? 4.597 11.754 -29.569 1.00 91.19 97 ASP A O 1
ATOM 701 N N . SER A 1 98 ? 5.952 13.480 -29.128 1.00 86.38 98 SER A N 1
ATOM 702 C CA . SER A 1 98 ? 7.098 12.640 -28.768 1.00 86.38 98 SER A CA 1
ATOM 703 C C . SER A 1 98 ? 6.851 11.771 -27.535 1.00 86.38 98 SER A C 1
ATOM 705 O O . SER A 1 98 ? 7.316 10.632 -27.519 1.00 86.38 98 SER A O 1
ATOM 707 N N . ASP A 1 99 ? 6.138 12.290 -26.536 1.00 82.25 99 ASP A N 1
ATOM 708 C CA . ASP A 1 99 ? 5.915 11.600 -25.264 1.00 82.25 99 ASP A CA 1
ATOM 709 C C . ASP A 1 99 ? 4.815 10.549 -25.449 1.00 82.25 99 ASP A C 1
ATOM 711 O O . ASP A 1 99 ? 5.035 9.369 -25.191 1.00 82.25 99 ASP A O 1
ATOM 715 N N . GLN A 1 100 ? 3.697 10.932 -26.075 1.00 92.19 100 GLN A N 1
ATOM 716 C CA . GLN A 1 100 ? 2.614 10.013 -26.442 1.00 92.19 100 GLN A CA 1
ATOM 717 C C . GLN A 1 100 ? 3.103 8.859 -27.324 1.00 92.19 100 GLN A C 1
ATOM 719 O O . GLN A 1 100 ? 2.650 7.723 -27.192 1.00 92.19 100 GLN A O 1
ATOM 724 N N . ARG A 1 101 ? 4.034 9.134 -28.247 1.00 93.31 101 ARG A N 1
ATOM 725 C CA . ARG A 1 101 ? 4.632 8.098 -29.094 1.00 93.31 101 ARG A CA 1
ATOM 726 C C . ARG A 1 101 ? 5.531 7.154 -28.299 1.00 93.31 101 ARG A C 1
ATOM 728 O O . ARG A 1 101 ? 5.578 5.975 -28.642 1.00 93.31 101 ARG A O 1
ATOM 735 N N . ALA A 1 102 ? 6.260 7.654 -27.303 1.00 88.12 102 ALA A N 1
ATOM 736 C CA . ALA A 1 102 ? 7.119 6.833 -26.456 1.00 88.12 102 ALA A CA 1
ATOM 737 C C . ALA A 1 102 ? 6.292 5.908 -25.552 1.00 88.12 102 ALA A C 1
ATOM 739 O O . ALA A 1 102 ? 6.576 4.711 -25.509 1.00 88.12 102 ALA A O 1
ATOM 740 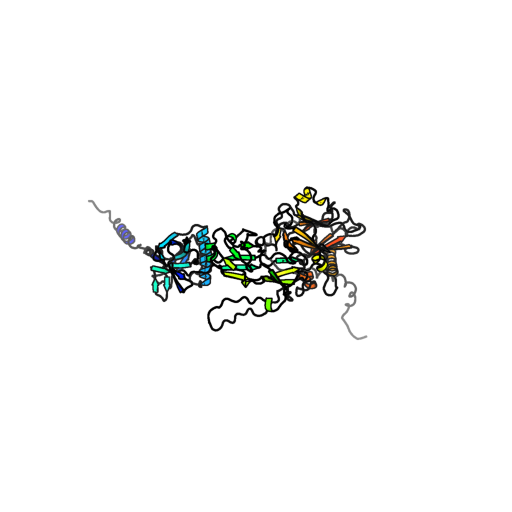N N . ASP A 1 103 ? 5.242 6.436 -24.921 1.00 88.06 103 ASP A N 1
ATOM 741 C CA . ASP A 1 103 ? 4.329 5.662 -24.073 1.00 88.06 103 ASP A CA 1
ATOM 742 C C . ASP A 1 103 ? 3.627 4.566 -24.881 1.00 88.06 103 ASP A C 1
ATOM 744 O O . ASP A 1 103 ? 3.668 3.390 -24.520 1.00 88.06 103 ASP A O 1
ATOM 748 N N . LEU A 1 104 ? 3.082 4.923 -26.049 1.00 95.50 104 LEU A N 1
ATOM 749 C CA . LEU A 1 104 ? 2.441 3.951 -26.931 1.00 95.50 104 LEU A CA 1
ATOM 750 C C . LEU A 1 104 ? 3.432 2.901 -27.457 1.00 95.50 104 LEU A C 1
ATOM 752 O O . LEU A 1 104 ? 3.079 1.736 -27.607 1.00 95.50 104 LEU A O 1
ATOM 756 N N . ALA A 1 105 ? 4.681 3.279 -27.746 1.00 96.81 105 ALA A N 1
ATOM 757 C CA . ALA A 1 105 ? 5.698 2.315 -28.162 1.00 96.81 105 ALA A CA 1
ATOM 758 C C . ALA A 1 105 ? 6.037 1.310 -27.050 1.00 96.81 105 ALA A C 1
ATOM 760 O O . ALA A 1 105 ? 6.363 0.167 -27.367 1.00 96.81 105 ALA A O 1
ATOM 761 N N . ALA A 1 106 ? 5.977 1.722 -25.779 1.00 91.38 106 ALA A N 1
ATOM 762 C CA . ALA A 1 106 ? 6.159 0.826 -24.642 1.00 91.38 106 ALA A CA 1
ATOM 763 C C . ALA A 1 106 ? 4.987 -0.160 -24.520 1.00 91.38 106 ALA A C 1
ATOM 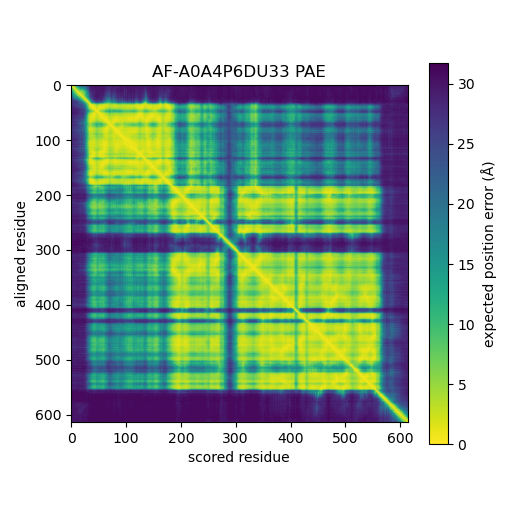765 O O . ALA A 1 106 ? 5.224 -1.362 -24.539 1.00 91.38 106 ALA A O 1
ATOM 766 N N . GLU A 1 107 ? 3.745 0.331 -24.543 1.00 94.56 107 GLU A N 1
ATOM 767 C CA . GLU A 1 107 ? 2.536 -0.510 -24.497 1.00 94.56 107 GLU A CA 1
ATOM 768 C C . GLU A 1 107 ? 2.511 -1.546 -25.636 1.00 94.56 107 GLU A C 1
ATOM 770 O O . GLU A 1 107 ? 2.293 -2.739 -25.425 1.00 94.56 107 GLU A O 1
ATOM 775 N N . LEU A 1 108 ? 2.817 -1.109 -26.862 1.00 97.19 108 LEU A N 1
ATOM 776 C CA . LEU A 1 108 ? 2.899 -1.998 -28.021 1.00 97.19 108 LEU A CA 1
ATOM 777 C C . LEU A 1 108 ? 4.047 -3.010 -27.907 1.00 97.19 108 LEU A C 1
ATOM 779 O O . LEU A 1 108 ? 3.958 -4.089 -28.494 1.00 97.19 108 LEU A O 1
ATOM 783 N N . ALA A 1 109 ? 5.134 -2.669 -27.209 1.00 96.56 109 ALA A N 1
ATOM 784 C CA . ALA A 1 109 ? 6.241 -3.588 -26.973 1.00 96.56 109 ALA A CA 1
ATOM 785 C C . ALA A 1 109 ? 5.875 -4.695 -25.994 1.00 96.56 109 ALA A C 1
ATOM 787 O O . ALA A 1 109 ? 6.232 -5.841 -26.274 1.00 96.56 109 ALA A O 1
ATOM 788 N N . ASP A 1 110 ? 5.134 -4.373 -24.937 1.00 91.81 110 ASP A N 1
ATOM 789 C CA . ASP A 1 110 ? 4.632 -5.357 -23.978 1.00 91.81 110 ASP A CA 1
ATOM 790 C C . ASP A 1 110 ? 3.663 -6.321 -24.673 1.00 91.81 110 ASP A C 1
ATOM 792 O O . ASP A 1 110 ? 3.874 -7.533 -24.644 1.00 91.81 110 ASP A O 1
ATOM 796 N N . HIS A 1 111 ? 2.701 -5.790 -25.440 1.00 96.12 111 HIS A N 1
ATOM 797 C CA . HIS A 1 111 ? 1.790 -6.599 -26.262 1.00 96.12 111 HIS A CA 1
ATOM 798 C C . HIS A 1 111 ? 2.540 -7.488 -27.262 1.00 96.12 111 HIS A C 1
ATOM 800 O O . HIS A 1 111 ? 2.269 -8.682 -27.389 1.00 96.12 111 HIS A O 1
ATOM 806 N N . ALA A 1 112 ? 3.518 -6.930 -27.981 1.00 97.19 112 ALA A N 1
ATOM 807 C CA . ALA A 1 112 ? 4.287 -7.693 -28.958 1.00 97.19 112 ALA A CA 1
ATOM 808 C C . ALA A 1 112 ? 5.130 -8.805 -28.320 1.00 97.19 112 ALA A C 1
ATOM 810 O O . ALA A 1 112 ? 5.303 -9.852 -28.946 1.00 97.19 112 ALA A O 1
ATOM 811 N N . ALA A 1 113 ? 5.649 -8.587 -27.109 1.00 93.00 113 ALA A N 1
ATOM 812 C CA . ALA A 1 113 ? 6.393 -9.590 -26.359 1.00 93.00 113 ALA A CA 1
ATOM 813 C C . ALA A 1 113 ? 5.469 -10.688 -25.811 1.00 93.00 113 ALA A C 1
ATOM 815 O O . ALA A 1 113 ? 5.763 -11.866 -25.998 1.00 93.00 113 ALA A O 1
ATOM 816 N N . GLU A 1 114 ? 4.337 -10.321 -25.202 1.00 93.50 114 GLU A N 1
ATOM 817 C CA . GLU A 1 114 ? 3.359 -11.265 -24.641 1.00 93.50 114 GLU A CA 1
ATOM 818 C C . GLU A 1 114 ? 2.770 -12.199 -25.711 1.00 93.50 114 GLU A C 1
ATOM 820 O O . GLU A 1 114 ? 2.499 -13.374 -25.452 1.00 93.50 114 GLU A O 1
ATOM 825 N N . HIS A 1 115 ? 2.602 -11.688 -26.932 1.00 95.38 115 HIS A N 1
ATOM 826 C CA . HIS A 1 115 ? 1.965 -12.404 -28.035 1.00 95.38 115 HIS A CA 1
ATOM 827 C C . HIS A 1 115 ? 2.932 -12.914 -29.119 1.00 95.38 115 HIS A C 1
ATOM 829 O O . HIS A 1 115 ? 2.467 -13.373 -30.165 1.00 95.38 115 HIS A O 1
ATOM 835 N N . ASP A 1 116 ? 4.252 -12.860 -28.897 1.00 95.56 116 ASP A N 1
ATOM 836 C CA . ASP A 1 116 ? 5.286 -13.316 -29.845 1.00 95.56 116 ASP A CA 1
ATOM 837 C C . ASP A 1 116 ? 5.163 -12.688 -31.261 1.00 95.56 116 ASP A C 1
ATOM 839 O O . ASP A 1 116 ? 5.316 -13.357 -32.287 1.00 95.56 116 ASP A O 1
ATOM 843 N N . LEU A 1 117 ? 4.885 -11.381 -31.346 1.00 97.00 117 LEU A N 1
ATOM 844 C CA . LEU A 1 117 ? 4.523 -10.688 -32.600 1.00 97.00 117 LEU A CA 1
ATOM 845 C C . LEU A 1 117 ? 5.708 -10.120 -33.401 1.00 97.00 117 LEU A C 1
ATOM 847 O O . LEU A 1 117 ? 5.514 -9.429 -34.407 1.00 97.00 117 LEU A O 1
ATOM 851 N N . TYR A 1 118 ? 6.949 -10.374 -32.986 1.00 96.88 118 TYR A N 1
ATOM 852 C CA . TYR A 1 118 ? 8.117 -9.871 -33.709 1.00 96.88 118 TYR A CA 1
ATOM 853 C C . TYR A 1 118 ? 8.286 -10.575 -35.066 1.00 96.88 118 TYR A C 1
ATOM 855 O O . TYR A 1 118 ? 8.551 -11.772 -35.157 1.00 96.88 118 TYR A O 1
ATOM 863 N N . ALA A 1 119 ? 8.183 -9.800 -36.146 1.00 92.44 119 ALA A N 1
ATOM 864 C CA . ALA A 1 119 ? 8.251 -10.277 -37.525 1.00 92.44 119 ALA A CA 1
ATOM 865 C C . ALA A 1 119 ? 9.679 -10.631 -37.975 1.00 92.44 119 ALA A C 1
ATOM 867 O O . ALA A 1 119 ? 9.867 -11.462 -38.867 1.00 92.44 119 ALA A O 1
ATOM 868 N N . ALA A 1 120 ? 10.692 -9.986 -37.392 1.00 96.06 120 ALA A N 1
ATOM 869 C CA . ALA A 1 120 ? 12.096 -10.297 -37.632 1.00 96.06 120 ALA A CA 1
ATOM 870 C C . ALA A 1 120 ? 12.999 -9.768 -36.522 1.00 96.06 120 ALA A C 1
ATOM 872 O O . ALA A 1 120 ? 12.675 -8.779 -35.866 1.00 96.06 120 ALA A O 1
ATOM 873 N N . SER A 1 121 ? 14.184 -10.371 -36.421 1.00 97.19 121 SER A N 1
ATOM 874 C CA . SER A 1 121 ? 15.262 -9.936 -35.536 1.00 97.19 121 SER A CA 1
ATOM 875 C C . SER A 1 121 ? 16.594 -9.868 -36.284 1.00 97.19 121 SER A C 1
ATOM 877 O O . SER A 1 121 ? 16.858 -10.670 -37.183 1.00 97.19 121 SER A O 1
ATOM 879 N N . ALA A 1 122 ? 17.448 -8.926 -35.899 1.00 97.75 122 ALA A N 1
ATOM 880 C CA . ALA A 1 122 ? 18.794 -8.750 -36.426 1.00 97.75 122 ALA A CA 1
ATOM 881 C C . ALA A 1 122 ? 19.773 -8.425 -35.291 1.00 97.75 122 ALA A C 1
ATOM 883 O O . ALA A 1 122 ? 19.467 -7.642 -34.395 1.00 97.75 122 ALA A O 1
ATOM 884 N N . VAL A 1 123 ? 20.967 -9.017 -35.347 1.00 97.94 123 VAL A N 1
ATOM 885 C CA . VAL A 1 123 ? 22.048 -8.759 -34.386 1.00 97.94 123 VAL A CA 1
ATOM 886 C C . VAL A 1 123 ? 22.934 -7.632 -34.911 1.00 97.94 123 VAL A C 1
ATOM 888 O O . VAL A 1 123 ? 23.351 -7.673 -36.071 1.00 97.94 123 VAL A O 1
ATOM 891 N N . ALA A 1 124 ? 23.238 -6.646 -34.069 1.00 97.62 124 ALA A N 1
ATOM 892 C CA . ALA A 1 124 ? 24.123 -5.539 -34.401 1.00 97.62 124 ALA A CA 1
ATOM 893 C C . ALA A 1 124 ? 25.553 -6.041 -34.660 1.00 97.62 124 ALA A C 1
ATOM 895 O O . ALA A 1 124 ? 26.168 -6.692 -33.808 1.00 97.62 124 ALA A O 1
ATOM 896 N N . GLY A 1 125 ? 26.084 -5.740 -35.845 1.00 95.88 125 GLY A N 1
ATOM 897 C CA . GLY A 1 125 ? 27.440 -6.110 -36.246 1.00 95.88 125 GLY A CA 1
ATOM 898 C C . GLY A 1 125 ? 28.535 -5.306 -35.535 1.00 95.88 125 GLY A C 1
ATOM 899 O O . GLY A 1 125 ? 28.274 -4.425 -34.720 1.00 95.88 125 GLY A O 1
ATOM 900 N N . ALA A 1 126 ? 29.797 -5.575 -35.884 1.00 95.31 126 ALA A N 1
ATOM 901 C CA . ALA A 1 126 ? 30.950 -4.816 -35.377 1.00 95.31 126 ALA A CA 1
ATOM 902 C C . ALA A 1 126 ? 30.966 -3.340 -35.832 1.00 95.31 126 ALA A C 1
ATOM 904 O O . ALA A 1 126 ? 31.697 -2.528 -35.272 1.00 95.31 126 ALA A O 1
ATOM 905 N N . ASP A 1 127 ? 30.181 -3.006 -36.855 1.00 94.25 127 ASP A N 1
ATOM 906 C CA . ASP A 1 127 ? 29.906 -1.649 -37.332 1.00 94.25 127 ASP A CA 1
ATOM 907 C C . ASP A 1 127 ? 28.727 -0.983 -36.600 1.00 94.25 127 ASP A C 1
ATOM 909 O O . ASP A 1 127 ? 28.410 0.171 -36.876 1.00 94.25 127 ASP A O 1
ATOM 913 N N . GLY A 1 128 ? 28.084 -1.698 -35.673 1.00 94.88 128 GLY A N 1
ATOM 914 C CA . GLY A 1 128 ? 26.939 -1.233 -34.902 1.00 94.88 128 GLY A CA 1
ATOM 915 C C . GLY A 1 128 ? 25.603 -1.367 -35.619 1.00 94.88 128 GLY A C 1
ATOM 916 O O . GLY A 1 128 ? 24.597 -1.001 -35.031 1.00 94.88 128 GLY A O 1
ATOM 917 N N . TYR A 1 129 ? 25.527 -1.880 -36.848 1.00 97.19 129 TYR A N 1
ATOM 918 C CA . TYR A 1 129 ? 24.251 -1.922 -37.565 1.00 97.19 129 TYR A CA 1
ATOM 919 C C . TYR A 1 129 ? 23.506 -3.240 -37.356 1.00 97.19 129 TYR A C 1
ATOM 921 O O . TYR A 1 129 ? 24.042 -4.318 -37.616 1.00 97.19 129 TYR A O 1
ATOM 929 N N . ALA A 1 130 ? 22.234 -3.145 -36.968 1.00 97.44 130 ALA A N 1
ATOM 930 C CA . ALA A 1 130 ? 21.244 -4.210 -37.122 1.00 97.44 130 ALA A CA 1
ATOM 931 C C . ALA A 1 130 ? 20.309 -3.824 -38.279 1.00 97.44 130 ALA A C 1
ATOM 933 O O . ALA A 1 130 ? 19.632 -2.801 -38.214 1.00 97.44 130 ALA A O 1
ATOM 934 N N . SER A 1 131 ? 20.320 -4.591 -39.373 1.00 95.69 131 SER A N 1
ATOM 935 C CA . SER A 1 131 ? 19.644 -4.215 -40.625 1.00 95.69 131 SER A CA 1
ATOM 936 C C . SER A 1 131 ? 18.487 -5.147 -40.976 1.00 95.69 131 SER A C 1
ATOM 938 O O . SER A 1 131 ? 18.617 -6.368 -40.934 1.00 95.69 131 SER A O 1
ATOM 940 N N . PHE A 1 132 ? 17.391 -4.547 -41.425 1.00 94.50 132 PHE A N 1
ATOM 941 C CA . PHE A 1 132 ? 16.148 -5.176 -41.844 1.00 94.50 132 PHE A CA 1
ATOM 942 C C . PHE A 1 132 ? 15.871 -4.772 -43.300 1.00 94.50 132 PHE A C 1
ATOM 944 O O . PHE A 1 132 ? 15.594 -3.612 -43.604 1.00 94.50 132 PHE A O 1
ATOM 951 N N . GLY A 1 133 ? 15.978 -5.719 -44.235 1.00 86.25 133 GLY A N 1
ATOM 952 C CA . GLY A 1 133 ? 15.839 -5.439 -45.669 1.00 86.25 133 GLY A CA 1
ATOM 953 C C . GLY A 1 133 ? 14.517 -5.913 -46.275 1.00 86.25 133 GLY A C 1
ATOM 954 O O . GLY A 1 133 ? 14.033 -6.981 -45.922 1.00 86.25 133 GLY A O 1
ATOM 955 N N . SER A 1 134 ? 14.018 -5.177 -47.278 1.00 83.06 134 SER A N 1
ATOM 956 C CA . SER A 1 134 ? 12.860 -5.546 -48.118 1.00 83.06 134 SER A CA 1
ATOM 957 C C . SER A 1 134 ? 11.537 -5.697 -47.357 1.00 83.06 134 SER A C 1
ATOM 959 O O . SER A 1 134 ? 10.803 -6.663 -47.564 1.00 83.06 134 SER A O 1
ATOM 961 N N . TRP A 1 135 ? 11.213 -4.718 -46.512 1.00 84.38 135 TRP A N 1
ATOM 962 C CA . TRP A 1 135 ? 9.978 -4.693 -45.719 1.00 84.38 135 TRP A CA 1
ATOM 963 C C . TRP A 1 135 ? 8.921 -3.811 -46.361 1.00 84.38 135 TRP A C 1
ATOM 965 O O . TRP A 1 135 ? 9.264 -2.819 -47.002 1.00 84.38 135 TRP A O 1
ATOM 975 N N . GLN A 1 136 ? 7.651 -4.205 -46.245 1.00 90.06 136 GLN A N 1
ATOM 976 C CA . GLN A 1 136 ? 6.545 -3.410 -46.772 1.00 90.06 136 GLN A CA 1
ATOM 977 C C . GLN A 1 136 ? 6.553 -2.017 -46.146 1.00 90.06 136 GLN A C 1
ATOM 979 O O . GLN A 1 136 ? 7.006 -1.826 -45.023 1.00 90.06 136 GLN A O 1
ATOM 984 N N . ILE A 1 137 ? 6.050 -1.024 -46.869 1.00 91.38 137 ILE A N 1
ATOM 985 C CA . ILE A 1 137 ? 5.844 0.278 -46.243 1.00 91.38 137 ILE A CA 1
ATOM 986 C C . ILE A 1 137 ? 4.812 0.171 -45.109 1.00 91.38 137 ILE A C 1
ATOM 988 O O . ILE A 1 137 ? 3.794 -0.520 -45.227 1.00 91.38 137 ILE A O 1
ATOM 992 N N . GLY A 1 138 ? 5.078 0.840 -43.995 1.00 94.31 138 GLY A N 1
ATOM 993 C CA . GLY A 1 138 ? 4.308 0.684 -42.771 1.00 94.31 138 GLY A CA 1
ATOM 994 C C . GLY A 1 138 ? 4.903 1.421 -41.583 1.00 94.31 138 GLY A C 1
ATOM 995 O O . GLY A 1 138 ? 5.943 2.071 -41.686 1.00 94.31 138 GLY A O 1
ATOM 996 N N . LEU A 1 139 ? 4.217 1.307 -40.453 1.00 95.81 139 LEU A N 1
ATOM 997 C CA . LEU A 1 139 ? 4.707 1.720 -39.147 1.00 95.81 139 LEU A CA 1
ATOM 998 C C . LEU A 1 139 ? 5.236 0.486 -38.420 1.00 95.81 139 LEU A C 1
ATOM 1000 O O . LEU A 1 139 ? 4.524 -0.511 -38.281 1.00 95.81 139 LEU A O 1
ATOM 1004 N N . TYR A 1 140 ? 6.476 0.566 -37.959 1.00 97.00 140 TYR A N 1
ATOM 1005 C CA . TYR A 1 140 ? 7.172 -0.521 -37.294 1.00 97.00 140 TYR A CA 1
ATOM 1006 C C . TYR A 1 140 ? 7.461 -0.164 -35.844 1.00 97.00 140 TYR A C 1
ATOM 1008 O O . TYR A 1 140 ? 8.011 0.898 -35.561 1.00 97.00 140 TYR A O 1
ATOM 1016 N N . LEU A 1 141 ? 7.131 -1.077 -34.938 1.00 98.25 141 LEU A N 1
ATOM 1017 C CA . LEU A 1 141 ? 7.680 -1.095 -33.593 1.00 98.25 141 LEU A CA 1
ATOM 1018 C C . LEU A 1 141 ? 9.086 -1.694 -33.665 1.00 98.25 141 LEU A C 1
ATOM 1020 O O . LEU A 1 141 ? 9.270 -2.753 -34.261 1.00 98.25 141 LEU A O 1
ATOM 1024 N N . VAL A 1 142 ? 10.061 -1.027 -33.055 1.00 98.06 142 VAL A N 1
ATOM 1025 C CA . VAL A 1 142 ? 11.467 -1.438 -33.020 1.00 98.06 142 VAL A CA 1
ATOM 1026 C C . VAL A 1 142 ? 11.902 -1.583 -31.566 1.00 98.06 142 VAL A C 1
ATOM 1028 O O . VAL A 1 142 ? 11.863 -0.611 -30.811 1.00 98.06 142 VAL A O 1
ATOM 1031 N N . VAL A 1 143 ? 12.323 -2.787 -31.174 1.00 97.19 143 VAL A N 1
ATOM 1032 C CA . VAL A 1 143 ? 12.627 -3.150 -29.780 1.00 97.19 143 VAL A CA 1
ATOM 1033 C C . VAL A 1 143 ? 14.003 -3.800 -29.691 1.00 97.19 143 VAL A C 1
ATOM 1035 O O . VAL A 1 143 ? 14.356 -4.642 -30.515 1.00 97.19 143 VAL A O 1
ATOM 1038 N N . ARG A 1 144 ? 14.792 -3.438 -28.678 1.00 94.69 144 ARG A N 1
ATOM 1039 C CA . ARG A 1 144 ? 16.037 -4.138 -28.340 1.00 94.69 144 ARG A CA 1
ATOM 1040 C C . ARG A 1 144 ? 15.692 -5.350 -27.478 1.00 94.69 144 ARG A C 1
ATOM 1042 O O . ARG A 1 144 ? 15.468 -5.202 -26.285 1.00 94.69 144 ARG A O 1
ATOM 1049 N N . THR A 1 145 ? 15.606 -6.526 -28.090 1.00 94.38 145 THR A N 1
ATOM 1050 C CA . THR A 1 145 ? 15.102 -7.757 -27.450 1.00 94.38 145 THR A CA 1
ATOM 1051 C C . THR A 1 145 ? 16.203 -8.681 -26.938 1.00 94.38 145 THR A C 1
ATOM 1053 O O . THR A 1 145 ? 15.915 -9.679 -26.292 1.00 94.38 145 THR A O 1
ATOM 1056 N N . GLY A 1 146 ? 17.468 -8.394 -27.247 1.00 91.75 146 GLY A N 1
ATOM 1057 C CA . GLY A 1 146 ? 18.606 -9.122 -26.695 1.00 91.75 146 GLY A CA 1
ATOM 1058 C C . GLY A 1 146 ? 19.768 -8.175 -26.452 1.00 91.75 146 GLY A C 1
ATOM 1059 O O . GLY A 1 146 ? 20.090 -7.354 -27.310 1.00 91.75 146 GLY A O 1
ATOM 1060 N N . ILE A 1 147 ? 20.392 -8.281 -25.287 1.00 91.12 147 ILE A N 1
ATOM 1061 C CA . ILE A 1 147 ? 21.471 -7.394 -24.857 1.00 91.12 147 ILE A CA 1
ATOM 1062 C C . ILE A 1 147 ? 22.705 -8.256 -24.632 1.00 91.12 147 ILE A C 1
ATOM 1064 O O . ILE A 1 147 ? 22.638 -9.244 -23.908 1.00 91.12 147 ILE A O 1
ATOM 1068 N N . ALA A 1 148 ? 23.822 -7.920 -25.277 1.00 90.75 148 ALA A N 1
ATOM 1069 C CA . ALA A 1 148 ? 25.083 -8.585 -24.967 1.00 90.75 148 ALA A CA 1
ATOM 1070 C C . ALA A 1 148 ? 25.586 -8.122 -23.590 1.00 90.75 148 ALA A C 1
ATOM 1072 O O . ALA A 1 148 ? 25.484 -6.935 -23.288 1.00 90.75 148 ALA A O 1
ATOM 1073 N N . ASP A 1 149 ? 26.201 -9.011 -22.801 1.00 81.12 149 ASP A N 1
ATOM 1074 C CA . ASP A 1 149 ? 26.676 -8.713 -21.434 1.00 81.12 149 ASP A CA 1
ATOM 1075 C C . ASP A 1 149 ? 27.513 -7.423 -21.356 1.00 81.12 149 ASP A C 1
ATOM 1077 O O . ASP A 1 149 ? 27.347 -6.598 -20.461 1.00 81.12 149 ASP A O 1
ATOM 1081 N N . ALA A 1 150 ? 28.374 -7.189 -22.354 1.00 85.62 150 ALA A N 1
ATOM 1082 C CA . ALA A 1 150 ? 29.220 -5.995 -22.437 1.00 85.62 150 ALA A CA 1
ATOM 1083 C C . ALA A 1 150 ? 28.435 -4.673 -22.585 1.00 85.62 150 ALA A C 1
ATOM 1085 O O . ALA A 1 150 ? 28.986 -3.599 -22.342 1.00 85.62 150 ALA A O 1
ATOM 1086 N N . ASN A 1 151 ? 27.165 -4.746 -22.987 1.00 87.62 151 ASN A N 1
ATOM 1087 C CA . ASN A 1 151 ? 26.295 -3.611 -23.278 1.00 87.62 151 ASN A CA 1
ATOM 1088 C C . ASN A 1 151 ? 25.146 -3.466 -22.258 1.00 87.62 151 ASN A C 1
ATOM 1090 O O . ASN A 1 151 ? 24.256 -2.641 -22.485 1.00 87.62 151 ASN A O 1
ATOM 1094 N N . ALA A 1 152 ? 25.144 -4.238 -21.161 1.00 81.38 152 ALA A N 1
ATOM 1095 C CA . ALA A 1 152 ? 24.070 -4.251 -20.157 1.00 81.38 152 ALA A CA 1
ATOM 1096 C C . ALA A 1 152 ? 23.822 -2.876 -19.503 1.00 81.38 152 ALA A C 1
ATOM 1098 O O . ALA A 1 152 ? 22.686 -2.521 -19.199 1.00 81.38 152 ALA A O 1
ATOM 1099 N N . ALA A 1 153 ? 24.868 -2.050 -19.391 1.00 78.69 153 ALA A N 1
ATOM 1100 C CA . ALA A 1 153 ? 24.801 -0.696 -18.834 1.00 78.69 153 ALA A CA 1
ATOM 1101 C C . ALA A 1 153 ? 24.100 0.344 -19.737 1.00 78.69 153 ALA A C 1
ATOM 1103 O O . ALA A 1 153 ? 23.914 1.491 -19.332 1.00 78.69 153 ALA A O 1
ATOM 1104 N N . TYR A 1 154 ? 23.721 -0.024 -20.960 1.00 84.50 154 TYR A N 1
ATOM 1105 C CA . TYR A 1 154 ? 23.013 0.853 -21.886 1.00 84.50 154 TYR A CA 1
ATOM 1106 C C . TYR A 1 154 ? 21.584 0.356 -22.037 1.00 84.50 154 TYR A C 1
ATOM 1108 O O . TYR A 1 154 ? 21.379 -0.804 -22.378 1.00 84.50 154 TYR A O 1
ATOM 1116 N N . ALA A 1 155 ? 20.591 1.216 -21.838 1.00 85.69 155 ALA A N 1
ATOM 1117 C CA . ALA A 1 155 ? 19.192 0.891 -22.089 1.00 85.69 155 ALA A CA 1
ATOM 1118 C C . ALA A 1 155 ? 18.611 1.807 -23.164 1.00 85.69 155 ALA A C 1
ATOM 1120 O O . ALA A 1 155 ? 18.852 3.009 -23.154 1.00 85.69 155 ALA A O 1
ATOM 1121 N N . ALA A 1 156 ? 17.834 1.240 -24.083 1.00 90.06 156 ALA A N 1
ATOM 1122 C CA . ALA A 1 156 ? 17.111 1.986 -25.105 1.00 90.06 156 ALA A CA 1
ATOM 1123 C C . ALA A 1 156 ? 15.614 1.702 -24.977 1.00 90.06 156 ALA A C 1
ATOM 1125 O O . ALA A 1 156 ? 15.224 0.572 -24.676 1.00 90.06 156 ALA A O 1
ATOM 1126 N N . ALA A 1 157 ? 14.790 2.726 -25.188 1.00 90.56 157 ALA A N 1
ATOM 1127 C CA . ALA A 1 157 ? 13.343 2.567 -25.243 1.00 90.56 157 ALA A CA 1
ATOM 1128 C C . ALA A 1 157 ? 12.885 1.954 -26.575 1.00 90.56 157 ALA A C 1
ATOM 1130 O O . ALA A 1 157 ? 13.551 2.165 -27.595 1.00 90.56 157 ALA A O 1
ATOM 1131 N N . PRO A 1 158 ? 11.756 1.218 -26.582 1.00 95.19 158 PRO A N 1
ATOM 1132 C CA . PRO A 1 158 ? 11.041 0.887 -27.808 1.00 95.19 158 PRO A CA 1
ATOM 1133 C C . PRO A 1 158 ? 10.705 2.142 -28.620 1.00 95.19 158 PRO A C 1
ATOM 1135 O O . PRO A 1 158 ? 10.520 3.225 -28.065 1.00 95.19 158 PRO A O 1
ATOM 1138 N N . MET A 1 159 ? 10.633 2.006 -29.943 1.00 95.75 159 MET A N 1
ATOM 1139 C CA . MET A 1 159 ? 10.384 3.134 -30.846 1.00 95.75 159 MET A CA 1
ATOM 1140 C C . MET A 1 159 ? 9.385 2.764 -31.938 1.00 95.75 159 MET A C 1
ATOM 1142 O O . MET A 1 159 ? 9.461 1.677 -32.506 1.00 95.75 159 MET A O 1
ATOM 1146 N N . LEU A 1 160 ? 8.517 3.711 -32.300 1.00 96.25 160 LEU A N 1
ATOM 1147 C CA . LEU A 1 160 ? 7.691 3.636 -33.506 1.00 96.25 160 LEU A CA 1
ATOM 1148 C C . LEU A 1 160 ? 8.378 4.352 -34.673 1.00 96.25 160 LEU A C 1
ATOM 1150 O O . LEU A 1 160 ? 8.700 5.540 -34.591 1.00 96.25 160 LEU A O 1
ATOM 1154 N N . VAL A 1 161 ? 8.584 3.625 -35.770 1.00 94.81 161 VAL A N 1
ATOM 1155 C CA . VAL A 1 161 ? 9.360 4.064 -36.933 1.00 94.81 161 VAL A CA 1
ATOM 1156 C C . VAL A 1 161 ? 8.568 3.835 -38.213 1.00 94.81 161 VAL A C 1
ATOM 1158 O O . VAL A 1 161 ? 8.221 2.707 -38.557 1.00 94.81 161 VAL A O 1
ATOM 1161 N N . GLY A 1 162 ? 8.286 4.915 -38.941 1.00 93.06 162 GLY A N 1
ATOM 1162 C CA . GLY A 1 162 ? 7.675 4.839 -40.266 1.00 93.06 162 GLY A CA 1
ATOM 1163 C C . GLY A 1 162 ? 8.695 4.441 -41.332 1.00 93.06 162 GLY A C 1
ATOM 1164 O O . GLY A 1 162 ? 9.799 4.986 -41.377 1.00 93.06 162 GLY A O 1
ATOM 1165 N N . VAL A 1 163 ? 8.313 3.519 -42.213 1.00 92.75 163 VAL A N 1
ATOM 1166 C CA . VAL A 1 163 ? 9.046 3.158 -43.431 1.00 92.75 163 VAL A CA 1
ATOM 1167 C C . VAL A 1 163 ? 8.096 3.363 -44.620 1.00 92.75 163 VAL A C 1
ATOM 1169 O O . VAL A 1 163 ? 7.134 2.611 -44.744 1.00 92.75 163 VAL A O 1
ATOM 1172 N N . PRO A 1 164 ? 8.313 4.348 -45.512 1.00 90.56 164 PRO A N 1
ATOM 1173 C CA . PRO A 1 164 ? 9.342 5.379 -45.440 1.00 90.56 164 PRO A CA 1
ATOM 1174 C C . PRO A 1 164 ? 9.079 6.386 -44.312 1.00 90.56 164 PRO A C 1
ATOM 1176 O O . PRO A 1 164 ? 7.959 6.514 -43.819 1.00 90.56 164 PRO A O 1
ATOM 1179 N N . THR A 1 165 ? 10.104 7.163 -43.974 1.00 86.81 165 THR A N 1
ATOM 1180 C CA . THR A 1 165 ? 9.964 8.376 -43.154 1.00 86.81 165 THR A CA 1
ATOM 1181 C C . THR A 1 165 ? 10.044 9.630 -44.029 1.00 86.81 165 THR A C 1
ATOM 1183 O O . THR A 1 165 ? 10.535 9.575 -45.161 1.00 86.81 165 THR A O 1
ATOM 1186 N N . SER A 1 166 ? 9.554 10.762 -43.522 1.00 78.94 166 SER A N 1
ATOM 1187 C CA . SER A 1 166 ? 9.647 12.068 -44.177 1.00 78.94 166 SER A CA 1
ATOM 1188 C C . SER A 1 166 ? 10.153 13.116 -43.196 1.00 78.94 166 SER A C 1
ATOM 1190 O O . SER A 1 166 ? 9.500 13.385 -42.192 1.00 78.94 166 SER A O 1
ATOM 1192 N N . GLU A 1 167 ? 11.260 13.766 -43.538 1.00 76.06 167 GLU A N 1
ATOM 1193 C CA . GLU A 1 167 ? 11.843 14.881 -42.785 1.00 76.06 167 GLU A CA 1
ATOM 1194 C C . GLU A 1 167 ? 12.110 16.035 -43.760 1.00 76.06 167 GLU A C 1
ATOM 1196 O O . GLU A 1 167 ? 12.643 15.818 -44.848 1.00 76.06 167 GLU A O 1
ATOM 1201 N N . ASP A 1 168 ? 11.642 17.246 -43.439 1.00 72.44 168 ASP A N 1
ATOM 1202 C CA . ASP A 1 168 ? 11.731 18.437 -44.308 1.00 72.44 168 ASP A CA 1
ATOM 1203 C C . ASP A 1 168 ? 11.251 18.224 -45.765 1.00 72.44 168 ASP A C 1
ATOM 1205 O O . ASP A 1 168 ? 11.730 18.846 -46.716 1.00 72.44 168 ASP A O 1
ATOM 1209 N N . GLY A 1 169 ? 10.273 17.330 -45.954 1.00 68.38 169 GLY A N 1
ATOM 1210 C CA . GLY A 1 169 ? 9.716 16.976 -47.265 1.00 68.38 169 GLY A CA 1
ATOM 1211 C C . GLY A 1 169 ? 10.582 16.019 -48.094 1.00 68.38 169 GLY A C 1
ATOM 1212 O O . GLY A 1 169 ? 10.235 15.725 -49.240 1.00 68.38 169 GLY A O 1
ATOM 1213 N N . VAL A 1 170 ? 11.687 15.516 -47.536 1.00 77.31 170 VAL A N 1
ATOM 1214 C CA . VAL A 1 170 ? 12.510 14.459 -48.127 1.00 77.31 170 VAL A CA 1
ATOM 1215 C C . VAL A 1 170 ? 12.028 13.110 -47.616 1.00 77.31 170 VAL A C 1
ATOM 1217 O O . VAL A 1 170 ? 12.039 12.835 -46.419 1.00 77.31 170 VAL A O 1
ATOM 1220 N N . VAL A 1 171 ? 11.615 12.259 -48.551 1.00 83.12 171 VAL A N 1
ATOM 1221 C CA . VAL A 1 171 ? 11.148 10.904 -48.263 1.00 83.12 171 VAL A CA 1
ATOM 1222 C C . VAL A 1 171 ? 12.314 9.933 -48.314 1.00 83.12 171 VAL A C 1
ATOM 1224 O O . VAL A 1 171 ? 12.986 9.821 -49.343 1.00 83.12 171 VAL A O 1
ATOM 1227 N N . THR A 1 172 ? 12.481 9.165 -47.245 1.00 88.19 172 THR A N 1
ATOM 1228 C CA . THR A 1 172 ? 13.546 8.175 -47.111 1.00 88.19 172 THR A CA 1
ATOM 1229 C C . THR A 1 172 ? 12.943 6.784 -46.962 1.00 88.19 172 THR A C 1
ATOM 1231 O O . THR A 1 172 ? 12.281 6.488 -45.970 1.00 88.19 172 THR A O 1
ATOM 1234 N N . TYR A 1 173 ? 13.178 5.929 -47.962 1.00 90.06 173 TYR A N 1
ATOM 1235 C CA . TYR A 1 173 ? 12.799 4.508 -47.940 1.00 90.06 173 TYR A CA 1
ATOM 1236 C C . TYR A 1 173 ? 13.879 3.626 -47.306 1.00 90.06 173 TYR A C 1
ATOM 1238 O O . TYR A 1 173 ? 13.561 2.544 -46.824 1.00 90.06 173 TYR A O 1
ATOM 1246 N N . ASP A 1 174 ? 15.128 4.095 -47.295 1.00 91.62 174 ASP A N 1
ATOM 1247 C CA . ASP A 1 174 ? 16.247 3.465 -46.597 1.00 91.62 174 ASP A CA 1
ATOM 1248 C C . ASP A 1 174 ? 16.431 4.134 -45.236 1.00 91.62 174 ASP A C 1
ATOM 1250 O O . ASP A 1 174 ? 17.265 5.023 -45.052 1.00 91.62 174 ASP A O 1
ATOM 1254 N N . VAL A 1 175 ? 15.557 3.773 -44.303 1.00 94.19 175 VAL A N 1
ATOM 1255 C CA . VAL A 1 175 ? 15.456 4.410 -42.994 1.00 94.19 175 VAL A CA 1
ATOM 1256 C C . VAL A 1 175 ? 16.608 3.949 -42.113 1.00 94.19 175 VAL A C 1
ATOM 1258 O O . VAL A 1 175 ? 16.863 2.756 -41.961 1.00 94.19 175 VAL A O 1
ATOM 1261 N N . GLN A 1 176 ? 17.293 4.902 -41.493 1.00 94.44 176 GLN A N 1
ATOM 1262 C CA . GLN A 1 176 ? 18.274 4.629 -40.454 1.00 94.44 176 GLN A CA 1
ATOM 1263 C C . GLN A 1 176 ? 17.852 5.351 -39.187 1.00 94.44 176 GLN A C 1
ATOM 1265 O O . GLN A 1 176 ? 17.533 6.538 -39.227 1.00 94.44 176 GLN A O 1
ATOM 1270 N N . ILE A 1 177 ? 17.851 4.631 -38.072 1.00 94.88 177 ILE A N 1
ATOM 1271 C CA . ILE A 1 177 ? 17.542 5.194 -36.761 1.00 94.88 177 ILE A CA 1
ATOM 1272 C C . ILE A 1 177 ? 18.733 5.013 -35.834 1.00 94.88 177 ILE A C 1
ATOM 1274 O O . ILE A 1 177 ? 19.444 4.011 -35.907 1.00 94.88 177 ILE A O 1
ATOM 1278 N N . GLN A 1 178 ? 18.923 5.970 -34.934 1.00 94.50 178 GLN A N 1
ATOM 1279 C CA . GLN A 1 178 ? 19.867 5.850 -33.834 1.00 94.50 178 GLN A CA 1
ATOM 1280 C C . GLN A 1 178 ? 19.075 5.866 -32.521 1.00 94.50 178 GLN A C 1
ATOM 1282 O O . GLN A 1 178 ? 18.472 6.893 -32.202 1.00 94.50 178 GLN A O 1
ATOM 1287 N N . PRO A 1 179 ? 19.043 4.752 -31.768 1.00 93.00 179 PRO A N 1
ATOM 1288 C CA . PRO A 1 179 ? 18.359 4.703 -30.485 1.00 93.00 179 PRO A CA 1
ATOM 1289 C C . PRO A 1 179 ? 18.951 5.706 -29.497 1.00 93.00 179 PRO A C 1
ATOM 1291 O O . PRO A 1 179 ? 20.166 5.922 -29.453 1.00 93.00 179 PRO A O 1
ATOM 1294 N N . LYS A 1 180 ? 18.088 6.287 -28.662 1.00 88.19 180 LYS A N 1
ATOM 1295 C CA . LYS A 1 180 ? 18.524 7.087 -27.520 1.00 88.19 180 LYS A CA 1
ATOM 1296 C C . LYS A 1 180 ? 18.809 6.159 -26.343 1.00 88.19 180 LYS A C 1
ATOM 1298 O O . LYS A 1 180 ? 17.959 5.352 -25.975 1.00 88.19 180 LYS A O 1
ATOM 1303 N N . TYR A 1 181 ? 19.998 6.307 -25.768 1.00 86.12 181 TYR A N 1
ATOM 1304 C CA . TYR A 1 181 ? 20.480 5.470 -24.680 1.00 86.12 181 TYR A CA 1
ATOM 1305 C C . TYR A 1 181 ? 20.449 6.176 -23.329 1.00 86.12 181 TYR A C 1
ATOM 1307 O O . TYR A 1 181 ? 20.956 7.289 -23.180 1.00 86.12 181 TYR A O 1
ATOM 1315 N N . GLU A 1 182 ? 19.910 5.480 -22.337 1.00 75.50 182 GLU A N 1
ATOM 1316 C CA . GLU A 1 182 ? 20.107 5.741 -20.918 1.00 75.50 182 GLU A CA 1
ATOM 1317 C C . GLU A 1 182 ? 21.322 4.940 -20.443 1.00 75.50 182 GLU A C 1
ATOM 1319 O O . GLU A 1 182 ? 21.445 3.749 -20.729 1.00 75.50 182 GLU A O 1
ATOM 1324 N N . TRP A 1 183 ? 22.253 5.606 -19.762 1.00 67.00 183 TRP A N 1
ATOM 1325 C CA . TRP A 1 183 ? 23.566 5.042 -19.414 1.00 67.00 183 TRP A CA 1
ATOM 1326 C C . TRP A 1 183 ? 23.838 4.999 -17.907 1.00 67.00 183 TRP A C 1
ATOM 1328 O O . TRP A 1 183 ? 24.860 4.470 -17.484 1.00 67.00 183 TRP A O 1
ATOM 1338 N N . ALA A 1 184 ? 22.952 5.564 -17.086 1.00 71.62 184 ALA A N 1
ATOM 1339 C CA . ALA A 1 184 ? 23.084 5.525 -15.636 1.00 71.62 184 ALA A CA 1
ATOM 1340 C C . ALA A 1 184 ? 22.095 4.506 -15.072 1.00 71.62 184 ALA A C 1
ATOM 1342 O O . ALA A 1 184 ? 20.894 4.630 -15.306 1.00 71.62 184 ALA A O 1
ATOM 1343 N N . ALA A 1 185 ? 22.595 3.527 -14.320 1.00 84.38 185 ALA A N 1
ATOM 1344 C CA . ALA A 1 185 ? 21.756 2.707 -13.460 1.00 84.38 185 ALA A CA 1
ATOM 1345 C C . ALA A 1 185 ? 21.181 3.605 -12.360 1.00 84.38 185 ALA A C 1
ATOM 1347 O O . ALA A 1 185 ? 21.932 4.289 -11.654 1.00 84.38 185 ALA A O 1
ATOM 1348 N N . ARG A 1 186 ? 19.853 3.650 -12.261 1.00 85.31 186 ARG A N 1
ATOM 1349 C CA . ARG A 1 186 ? 19.145 4.473 -11.285 1.00 85.31 186 ARG A CA 1
ATOM 1350 C C . ARG A 1 186 ? 18.123 3.642 -10.547 1.00 85.31 186 ARG A C 1
ATOM 1352 O O . ARG A 1 186 ? 17.349 2.904 -11.158 1.00 85.31 186 ARG A O 1
ATOM 1359 N N . LEU A 1 187 ? 18.131 3.838 -9.246 1.00 89.44 187 LEU A N 1
ATOM 1360 C CA . LEU A 1 187 ? 17.145 3.351 -8.319 1.00 89.44 187 LEU A CA 1
ATOM 1361 C C . LEU A 1 187 ? 16.447 4.555 -7.711 1.00 89.44 187 LEU A C 1
ATOM 1363 O O . LEU A 1 187 ? 17.106 5.514 -7.317 1.00 89.44 187 LEU A O 1
ATOM 1367 N N . ARG A 1 188 ? 15.135 4.477 -7.580 1.00 88.56 188 ARG A N 1
ATOM 1368 C CA . ARG A 1 188 ? 14.355 5.396 -6.775 1.00 88.56 188 ARG A CA 1
ATOM 1369 C C . ARG A 1 188 ? 13.679 4.620 -5.662 1.00 88.56 188 ARG A C 1
ATOM 1371 O O . ARG A 1 188 ? 12.982 3.649 -5.928 1.00 88.56 188 ARG A O 1
ATOM 1378 N N . ILE A 1 189 ? 13.894 5.060 -4.434 1.00 90.06 189 ILE A N 1
ATOM 1379 C CA . ILE A 1 189 ? 13.265 4.515 -3.240 1.00 90.06 189 ILE A CA 1
ATOM 1380 C C . ILE A 1 189 ? 12.197 5.519 -2.826 1.00 90.06 189 ILE A C 1
ATOM 1382 O O . ILE A 1 189 ? 12.513 6.667 -2.513 1.00 90.06 189 ILE A O 1
ATOM 1386 N N . ARG A 1 190 ? 10.935 5.105 -2.875 1.00 90.44 190 ARG A N 1
ATOM 1387 C CA . ARG A 1 190 ? 9.794 5.934 -2.496 1.00 90.44 190 ARG A CA 1
ATOM 1388 C C . ARG A 1 190 ? 9.194 5.407 -1.203 1.00 90.44 190 ARG A C 1
ATOM 1390 O O . ARG A 1 190 ? 8.823 4.239 -1.160 1.00 90.44 190 ARG A O 1
ATOM 1397 N N . ALA A 1 191 ? 9.101 6.241 -0.171 1.00 91.31 191 ALA A N 1
ATOM 1398 C CA . ALA A 1 191 ? 8.331 5.888 1.020 1.00 91.31 191 ALA A CA 1
ATOM 1399 C C . ALA A 1 191 ? 6.839 5.768 0.660 1.00 91.31 191 ALA A C 1
ATOM 1401 O O . ALA A 1 191 ? 6.358 6.450 -0.241 1.00 91.31 191 ALA A O 1
ATOM 1402 N N . GLU A 1 192 ? 6.102 4.891 1.332 1.00 90.56 192 GLU A N 1
ATOM 1403 C CA . GLU A 1 192 ? 4.676 4.674 1.077 1.00 90.56 192 GLU A CA 1
ATOM 1404 C C . GLU A 1 192 ? 3.830 5.069 2.289 1.00 90.56 192 GLU A C 1
ATOM 1406 O O . GLU A 1 192 ? 4.224 4.833 3.433 1.00 90.56 192 GLU A O 1
ATOM 1411 N N . GLU A 1 193 ? 2.641 5.629 2.034 1.00 90.44 193 GLU A N 1
ATOM 1412 C CA . GLU A 1 193 ? 1.723 6.017 3.107 1.00 90.44 193 GLU A CA 1
ATOM 1413 C C . GLU A 1 193 ? 1.286 4.807 3.939 1.00 90.44 193 GLU A C 1
ATOM 1415 O O . GLU A 1 193 ? 0.677 3.858 3.428 1.00 90.44 193 GLU A O 1
ATOM 1420 N N . ILE A 1 194 ? 1.541 4.899 5.246 1.00 91.44 194 ILE A N 1
ATOM 1421 C CA . ILE A 1 194 ? 1.044 3.993 6.282 1.00 91.44 194 ILE A CA 1
ATOM 1422 C C . ILE A 1 194 ? 0.052 4.750 7.173 1.00 91.44 194 ILE A C 1
ATOM 1424 O O . ILE A 1 194 ? 0.220 5.935 7.452 1.00 91.44 194 ILE A O 1
ATOM 1428 N N . VAL A 1 195 ? -1.018 4.077 7.596 1.00 93.25 195 VAL A N 1
ATOM 1429 C CA . VAL A 1 195 ? -1.919 4.571 8.637 1.00 93.25 195 VAL A CA 1
ATOM 1430 C C . VAL A 1 195 ? -1.671 3.730 9.878 1.00 93.25 195 VAL A C 1
ATOM 1432 O O . VAL A 1 195 ? -1.592 2.510 9.784 1.00 93.25 195 VAL A O 1
ATOM 1435 N N . ALA A 1 196 ? -1.549 4.366 11.033 1.00 94.44 196 ALA A N 1
ATOM 1436 C CA . ALA A 1 196 ? -1.320 3.704 12.311 1.00 94.44 196 ALA A CA 1
ATOM 1437 C C . ALA A 1 196 ? -2.055 4.425 13.445 1.00 94.44 196 ALA A C 1
ATOM 1439 O O . ALA A 1 196 ? -2.691 5.462 13.230 1.00 94.44 196 ALA A O 1
ATOM 1440 N N . TYR A 1 197 ? -1.993 3.860 14.648 1.00 93.75 197 TYR A N 1
ATOM 1441 C CA . TYR A 1 197 ? -2.586 4.427 15.856 1.00 93.75 197 TYR A CA 1
ATOM 1442 C C . TYR A 1 197 ? -1.508 4.734 16.892 1.00 93.75 197 TYR A C 1
ATOM 1444 O O . TYR A 1 197 ? -0.638 3.901 17.117 1.00 93.75 197 TYR A O 1
ATOM 1452 N N . THR A 1 198 ? -1.622 5.893 17.546 1.00 91.38 198 THR A N 1
ATOM 1453 C CA . THR A 1 198 ? -0.650 6.392 18.537 1.00 91.38 198 THR A CA 1
ATOM 1454 C C . THR A 1 198 ? -0.283 5.345 19.596 1.00 91.38 198 THR A C 1
ATOM 1456 O O . THR A 1 198 ? -1.182 4.686 20.138 1.00 91.38 198 THR A O 1
ATOM 1459 N N . GLY A 1 199 ? 0.988 5.304 19.987 1.00 85.44 199 GLY A N 1
ATOM 1460 C CA . GLY A 1 199 ? 1.518 4.522 21.100 1.00 85.44 199 GLY A CA 1
ATOM 1461 C C . GLY A 1 199 ? 1.854 3.076 20.753 1.00 85.44 199 GLY A C 1
ATOM 1462 O O . GLY A 1 199 ? 1.955 2.254 21.661 1.00 85.44 199 GLY A O 1
ATOM 1463 N N . GLY A 1 200 ? 1.964 2.741 19.467 1.00 79.62 200 GLY A N 1
ATOM 1464 C CA . GLY A 1 200 ? 2.428 1.426 19.040 1.00 79.62 200 GLY A CA 1
ATOM 1465 C C . GLY A 1 200 ? 3.927 1.426 18.783 1.00 79.62 200 GLY A C 1
ATOM 1466 O O . GLY A 1 200 ? 4.421 2.279 18.054 1.00 79.62 200 GLY A O 1
ATOM 1467 N N . ASP A 1 201 ? 4.627 0.405 19.269 1.00 81.06 201 ASP A N 1
ATOM 1468 C CA . ASP A 1 201 ? 6.015 0.161 18.875 1.00 81.06 201 ASP A CA 1
ATOM 1469 C C . ASP A 1 201 ? 6.064 -0.751 17.634 1.00 81.06 201 ASP A C 1
ATOM 1471 O O . ASP A 1 201 ? 5.283 -1.700 17.499 1.00 81.06 201 ASP A O 1
ATOM 1475 N N . SER A 1 202 ? 6.987 -0.498 16.704 1.00 77.88 202 SER A N 1
ATOM 1476 C CA . SER A 1 202 ? 7.312 -1.454 15.643 1.00 77.88 202 SER A CA 1
ATOM 1477 C C . SER A 1 202 ? 7.966 -2.713 16.200 1.00 77.88 202 SER A C 1
ATOM 1479 O O . SER A 1 202 ? 8.418 -2.769 17.345 1.00 77.88 202 SER A O 1
ATOM 1481 N N . MET A 1 203 ? 8.134 -3.718 15.341 1.00 68.88 203 MET A N 1
ATOM 1482 C CA . MET A 1 203 ? 8.834 -4.956 15.688 1.00 68.88 203 MET A CA 1
ATOM 1483 C C . MET A 1 203 ? 10.290 -4.733 16.129 1.00 68.88 203 MET A C 1
ATOM 1485 O O . MET A 1 203 ? 10.894 -5.618 16.734 1.00 68.88 203 MET A O 1
ATOM 1489 N N . HIS A 1 204 ? 10.861 -3.564 15.823 1.00 70.38 204 HIS A N 1
ATOM 1490 C CA . HIS A 1 204 ? 12.210 -3.163 16.220 1.00 70.38 204 HIS A CA 1
ATOM 1491 C C . HIS A 1 204 ? 12.233 -2.291 17.487 1.00 70.38 204 HIS A C 1
ATOM 1493 O O . HIS A 1 204 ? 13.309 -1.903 17.937 1.00 70.38 204 HIS A O 1
ATOM 1499 N N . GLY A 1 205 ? 11.071 -2.039 18.099 1.00 75.19 205 GLY A N 1
ATOM 1500 C CA . GLY A 1 205 ? 10.931 -1.196 19.286 1.00 75.19 205 GLY A CA 1
ATOM 1501 C C . GLY A 1 205 ? 11.002 0.300 18.984 1.00 75.19 205 GLY A C 1
ATOM 1502 O O . GLY A 1 205 ? 11.299 1.080 19.886 1.00 75.19 205 GLY A O 1
ATOM 1503 N N . GLU A 1 206 ? 10.793 0.697 17.726 1.00 83.81 206 GLU A N 1
ATOM 1504 C CA . GLU A 1 206 ? 10.694 2.108 17.346 1.00 83.81 206 GLU A CA 1
ATOM 1505 C C . GLU A 1 206 ? 9.257 2.598 17.545 1.00 83.81 206 GLU A C 1
ATOM 1507 O O . GLU A 1 206 ? 8.336 1.862 17.198 1.00 83.81 206 GLU A O 1
ATOM 1512 N N . PRO A 1 207 ? 9.037 3.832 18.016 1.00 85.56 207 PRO A N 1
ATOM 1513 C CA . PRO A 1 207 ? 7.711 4.355 18.357 1.00 85.56 207 PRO A CA 1
ATOM 1514 C C . PRO A 1 207 ? 6.881 4.776 17.130 1.00 85.56 207 PRO A C 1
ATOM 1516 O O . PRO A 1 207 ? 6.048 5.664 17.220 1.00 85.56 207 PRO A O 1
ATOM 1519 N N . PHE A 1 208 ? 7.156 4.195 15.963 1.00 91.31 208 PHE A N 1
ATOM 1520 C CA . PHE A 1 208 ? 6.441 4.377 14.701 1.00 91.31 208 PHE A CA 1
ATOM 1521 C C . PHE A 1 208 ? 6.394 3.021 13.986 1.00 91.31 208 PHE A C 1
ATOM 1523 O O . PHE A 1 208 ? 7.306 2.214 14.180 1.00 91.31 208 PHE A O 1
ATOM 1530 N N . PRO A 1 209 ? 5.393 2.736 13.133 1.00 91.50 209 PRO A N 1
ATOM 1531 C CA . PRO A 1 209 ? 5.394 1.515 12.331 1.00 91.50 209 PRO A CA 1
ATOM 1532 C C . PRO A 1 209 ? 6.554 1.515 11.330 1.00 91.50 209 PRO A C 1
ATOM 1534 O O . PRO A 1 209 ? 7.036 2.566 10.901 1.00 91.50 209 PRO A O 1
ATOM 1537 N N . SER A 1 210 ? 6.974 0.326 10.899 1.00 89.88 210 SER A N 1
ATOM 1538 C CA . SER A 1 210 ? 8.074 0.205 9.941 1.00 89.88 210 SER A CA 1
ATOM 1539 C C . SER A 1 210 ? 7.720 0.865 8.603 1.00 89.88 210 SER A C 1
ATOM 1541 O O . SER A 1 210 ? 6.646 0.631 8.041 1.00 89.88 210 SER A O 1
ATOM 1543 N N . VAL A 1 211 ? 8.633 1.659 8.044 1.00 89.88 211 VAL A N 1
ATOM 1544 C CA . VAL A 1 211 ? 8.414 2.294 6.737 1.00 89.88 211 VAL A CA 1
ATOM 1545 C C . VAL A 1 211 ? 8.424 1.237 5.635 1.00 89.88 211 VAL A C 1
ATOM 1547 O O . VAL A 1 211 ? 9.299 0.370 5.590 1.00 89.88 211 VAL A O 1
ATOM 1550 N N . ARG A 1 212 ? 7.443 1.317 4.731 1.00 89.94 212 ARG A N 1
ATOM 1551 C CA . ARG A 1 212 ? 7.433 0.548 3.485 1.00 89.94 212 ARG A CA 1
ATOM 1552 C C . ARG A 1 212 ? 7.966 1.421 2.372 1.00 89.94 212 ARG A C 1
ATOM 1554 O O . ARG A 1 212 ? 7.551 2.570 2.228 1.00 89.94 212 ARG A O 1
ATOM 1561 N N . TYR A 1 213 ? 8.842 0.842 1.574 1.00 89.88 213 TYR A N 1
ATOM 1562 C CA . TYR A 1 213 ? 9.426 1.491 0.423 1.00 89.88 213 TYR A CA 1
ATOM 1563 C C . TYR A 1 213 ? 9.028 0.768 -0.848 1.00 89.88 213 TYR A C 1
ATOM 1565 O O . TYR A 1 213 ? 9.178 -0.446 -0.947 1.00 89.88 213 TYR A O 1
ATOM 1573 N N . ARG A 1 214 ? 8.575 1.526 -1.841 1.00 89.81 214 ARG A N 1
ATOM 1574 C CA . ARG A 1 214 ? 8.485 1.069 -3.223 1.00 89.81 214 ARG A CA 1
ATOM 1575 C C . ARG A 1 214 ? 9.801 1.370 -3.919 1.00 89.81 214 ARG A C 1
ATOM 1577 O O . ARG A 1 214 ? 10.266 2.514 -3.924 1.00 89.81 214 ARG A O 1
ATOM 1584 N N . VAL A 1 215 ? 10.394 0.352 -4.520 1.00 88.69 215 VAL A N 1
ATOM 1585 C CA . VAL A 1 215 ? 11.686 0.447 -5.185 1.00 88.69 215 VAL A CA 1
ATOM 1586 C C . VAL A 1 215 ? 11.480 0.418 -6.695 1.00 88.69 215 VAL A C 1
ATOM 1588 O O . VAL A 1 215 ? 11.018 -0.556 -7.279 1.00 88.69 215 VAL A O 1
ATOM 1591 N N . LEU A 1 216 ? 11.811 1.533 -7.340 1.00 86.19 216 LEU A N 1
ATOM 1592 C CA . LEU A 1 216 ? 11.622 1.753 -8.767 1.00 86.19 216 LEU A CA 1
ATOM 1593 C C . LEU A 1 216 ? 12.980 1.771 -9.461 1.00 86.19 216 LEU A C 1
ATOM 1595 O O . LEU A 1 216 ? 13.824 2.633 -9.211 1.00 86.19 216 LEU A O 1
ATOM 1599 N N . MET A 1 217 ? 13.185 0.829 -10.370 1.00 86.75 217 MET A N 1
ATOM 1600 C CA . MET A 1 217 ? 14.416 0.717 -11.145 1.00 86.75 217 MET A CA 1
ATOM 1601 C C . MET A 1 217 ? 14.220 1.272 -12.548 1.00 86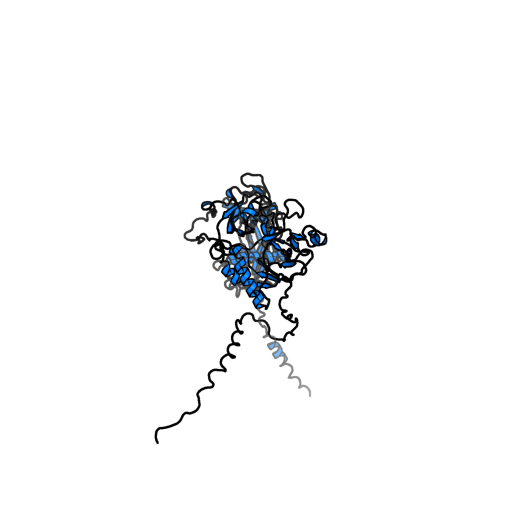.75 217 MET A C 1
ATOM 1603 O O . MET A 1 217 ? 13.221 0.983 -13.208 1.00 86.75 217 MET A O 1
ATOM 1607 N N . ASN A 1 218 ? 15.196 2.023 -13.057 1.00 82.19 218 ASN A N 1
ATOM 1608 C CA . ASN A 1 218 ? 15.196 2.327 -14.484 1.00 82.19 218 ASN A CA 1
ATOM 1609 C C . ASN A 1 218 ? 15.585 1.090 -15.314 1.00 82.19 218 ASN A C 1
ATOM 1611 O O . ASN A 1 218 ? 16.115 0.102 -14.801 1.00 82.19 218 ASN A O 1
ATOM 1615 N N . ARG A 1 219 ? 15.353 1.149 -16.632 1.00 80.19 219 ARG A N 1
ATOM 1616 C CA . ARG A 1 219 ? 15.619 0.017 -17.535 1.00 80.19 219 ARG A CA 1
ATOM 1617 C C . ARG A 1 219 ? 17.089 -0.423 -17.505 1.00 80.19 219 ARG A C 1
ATOM 1619 O O . ARG A 1 219 ? 17.358 -1.615 -17.585 1.00 80.19 219 ARG A O 1
ATOM 1626 N N . THR A 1 220 ? 18.032 0.514 -17.361 1.00 83.31 220 THR A N 1
ATOM 1627 C CA . THR A 1 220 ? 19.461 0.186 -17.227 1.00 83.31 220 THR A CA 1
ATOM 1628 C C . THR A 1 220 ? 19.727 -0.686 -16.005 1.00 83.31 220 THR A C 1
ATOM 1630 O O . THR A 1 220 ? 20.403 -1.700 -16.135 1.00 83.31 220 THR A O 1
ATOM 1633 N N . LEU A 1 221 ? 19.192 -0.321 -14.837 1.00 85.38 221 LEU A N 1
ATOM 1634 C CA . LEU A 1 221 ? 19.383 -1.101 -13.619 1.00 85.38 221 LEU A CA 1
ATOM 1635 C C . LEU A 1 221 ? 18.692 -2.468 -13.704 1.00 85.38 221 LEU A C 1
ATOM 1637 O O . LEU A 1 221 ? 19.338 -3.464 -13.398 1.00 85.38 221 LEU A O 1
ATOM 1641 N N . ARG A 1 222 ? 17.453 -2.538 -14.216 1.00 85.12 222 ARG A N 1
ATOM 1642 C CA . ARG A 1 222 ? 16.746 -3.819 -14.426 1.00 85.12 222 ARG A CA 1
ATOM 1643 C C . ARG A 1 222 ? 17.537 -4.798 -15.292 1.00 85.12 222 ARG A C 1
ATOM 1645 O O . ARG A 1 222 ? 17.640 -5.968 -14.956 1.00 85.12 222 ARG A O 1
ATOM 1652 N N . ASN A 1 223 ? 18.150 -4.315 -16.372 1.00 81.75 223 ASN A N 1
ATOM 1653 C CA . ASN A 1 223 ? 18.985 -5.160 -17.229 1.00 81.75 223 ASN A CA 1
ATOM 1654 C C . ASN A 1 223 ? 20.250 -5.674 -16.521 1.00 81.75 223 ASN A C 1
ATOM 1656 O O . ASN A 1 223 ? 20.764 -6.719 -16.908 1.00 81.75 223 ASN A O 1
ATOM 1660 N N . LEU A 1 224 ? 20.779 -4.926 -15.545 1.00 83.75 224 LEU A N 1
ATOM 1661 C CA . LEU A 1 224 ? 21.971 -5.316 -14.789 1.00 83.75 224 LEU A CA 1
ATOM 1662 C C . LEU A 1 224 ? 21.653 -6.357 -13.712 1.00 83.75 224 LEU A C 1
ATOM 1664 O O . LEU A 1 224 ? 22.430 -7.290 -13.554 1.00 83.75 224 LEU A O 1
ATOM 1668 N N . VAL A 1 225 ? 20.536 -6.205 -12.994 1.00 86.31 225 VAL A N 1
ATOM 1669 C CA . VAL A 1 225 ? 20.142 -7.136 -11.916 1.00 86.31 225 VAL A CA 1
ATOM 1670 C C . VAL A 1 225 ? 19.399 -8.372 -12.434 1.00 86.31 225 VAL A C 1
ATOM 1672 O O . VAL A 1 225 ? 19.407 -9.416 -11.786 1.00 86.31 225 VAL A O 1
ATOM 1675 N N . GLY A 1 226 ? 18.778 -8.284 -13.615 1.00 83.62 226 GLY A N 1
ATOM 1676 C CA . GLY A 1 226 ? 18.027 -9.385 -14.215 1.00 83.62 226 GLY A CA 1
ATOM 1677 C C . GLY A 1 226 ? 16.927 -9.911 -13.289 1.00 83.62 226 GLY A C 1
ATOM 1678 O O . GLY A 1 226 ? 16.227 -9.136 -12.639 1.00 83.62 226 GLY A O 1
ATOM 1679 N N . ASP A 1 227 ? 16.807 -11.238 -13.214 1.00 80.38 227 ASP A N 1
ATOM 1680 C CA . ASP A 1 227 ? 15.797 -11.928 -12.399 1.00 80.38 227 ASP A CA 1
ATOM 1681 C C . ASP A 1 227 ? 16.040 -11.797 -10.881 1.00 80.38 227 ASP A C 1
ATOM 1683 O O . ASP A 1 227 ? 15.170 -12.167 -10.094 1.00 80.38 227 ASP A O 1
ATOM 1687 N N . GLU A 1 228 ? 17.207 -11.302 -10.444 1.00 79.62 228 GLU A N 1
ATOM 1688 C CA . GLU A 1 228 ? 17.491 -11.096 -9.015 1.00 79.62 228 GLU A CA 1
ATOM 1689 C C . GLU A 1 228 ? 16.747 -9.881 -8.434 1.00 79.62 228 GLU A C 1
ATOM 1691 O O . GLU A 1 228 ? 16.644 -9.763 -7.211 1.00 79.62 228 GLU A O 1
ATOM 1696 N N . GLY A 1 229 ? 16.217 -8.987 -9.283 1.00 84.06 229 GLY A N 1
ATOM 1697 C CA . GLY A 1 229 ? 15.464 -7.804 -8.856 1.00 84.06 229 GLY A CA 1
ATOM 1698 C C . GLY A 1 229 ? 16.244 -6.955 -7.847 1.00 84.06 229 GLY A C 1
ATOM 1699 O O . GLY A 1 229 ? 17.440 -6.702 -8.017 1.00 84.06 229 GLY A O 1
ATOM 1700 N N . VAL A 1 230 ? 15.590 -6.531 -6.761 1.00 84.12 230 VAL A N 1
ATOM 1701 C CA . VAL A 1 230 ? 16.260 -5.811 -5.656 1.00 84.12 230 VAL A CA 1
ATOM 1702 C C . VAL A 1 230 ? 17.346 -6.621 -4.950 1.00 84.12 230 VAL A C 1
ATOM 1704 O O . VAL A 1 230 ? 18.265 -6.027 -4.385 1.00 84.12 230 VAL A O 1
ATOM 1707 N N . GLY A 1 231 ? 17.281 -7.953 -5.005 1.00 86.12 231 GLY A N 1
ATOM 1708 C CA . GLY A 1 231 ? 18.270 -8.836 -4.389 1.00 86.12 231 GLY A CA 1
ATOM 1709 C C . GLY A 1 231 ? 19.650 -8.754 -5.047 1.00 86.12 231 GLY A C 1
ATOM 1710 O O . GLY A 1 231 ? 20.648 -9.031 -4.385 1.00 86.12 231 GLY A O 1
ATOM 1711 N N . GLY A 1 232 ? 19.717 -8.314 -6.309 1.00 88.19 232 GLY A N 1
ATOM 1712 C CA . GLY A 1 232 ? 20.968 -8.111 -7.049 1.00 88.19 232 GLY A CA 1
ATOM 1713 C C . GLY A 1 232 ? 21.683 -6.787 -6.742 1.00 88.19 232 GLY A C 1
ATOM 1714 O O . GLY A 1 232 ? 22.686 -6.466 -7.383 1.00 88.19 232 GLY A O 1
ATOM 1715 N N . ILE A 1 233 ? 21.167 -5.981 -5.805 1.00 90.56 233 ILE A N 1
ATOM 1716 C CA . ILE A 1 233 ? 21.711 -4.662 -5.460 1.00 90.56 233 ILE A CA 1
ATOM 1717 C C . ILE A 1 233 ? 22.361 -4.707 -4.070 1.00 90.56 233 ILE A C 1
ATOM 1719 O O . ILE A 1 233 ? 21.713 -5.005 -3.067 1.00 90.56 233 ILE A O 1
ATOM 1723 N N . ASP A 1 234 ? 23.643 -4.341 -4.009 1.00 91.81 234 ASP A N 1
ATOM 1724 C CA . ASP A 1 234 ? 24.386 -4.122 -2.765 1.00 91.81 234 ASP A CA 1
ATOM 1725 C C . ASP A 1 234 ? 24.154 -2.687 -2.272 1.00 91.81 234 ASP A C 1
ATOM 1727 O O . ASP A 1 234 ? 24.550 -1.732 -2.952 1.00 91.81 234 ASP A O 1
ATOM 1731 N N . PHE A 1 235 ? 23.614 -2.519 -1.065 1.00 92.88 235 PHE A N 1
ATOM 1732 C CA . PHE A 1 235 ? 23.484 -1.225 -0.393 1.00 92.88 235 PHE A CA 1
ATOM 1733 C C . PHE A 1 235 ? 24.532 -1.050 0.707 1.00 92.88 235 PHE A C 1
ATOM 1735 O O . PHE A 1 235 ? 24.943 -2.003 1.363 1.00 92.88 235 PHE A O 1
ATOM 1742 N N . THR A 1 236 ? 24.971 0.190 0.916 1.00 93.31 236 THR A N 1
ATOM 1743 C CA . THR A 1 236 ? 25.728 0.618 2.103 1.00 93.31 236 THR A CA 1
ATOM 1744 C C . THR A 1 236 ? 25.117 1.906 2.629 1.00 93.31 236 THR A C 1
ATOM 1746 O O . THR A 1 236 ? 24.842 2.808 1.840 1.00 93.31 236 THR A O 1
ATOM 1749 N N . TYR A 1 237 ? 24.985 2.033 3.944 1.00 93.56 237 TYR A N 1
ATOM 1750 C CA . TYR A 1 237 ? 24.477 3.235 4.603 1.00 93.56 237 TYR A CA 1
ATOM 1751 C C . TYR A 1 237 ? 25.358 3.576 5.813 1.00 93.56 237 TYR A C 1
ATOM 1753 O O . TYR A 1 237 ? 25.836 2.674 6.501 1.00 93.56 237 TYR A O 1
ATOM 1761 N N . ARG A 1 238 ? 25.699 4.862 5.995 1.00 90.94 238 ARG A N 1
ATOM 1762 C CA . ARG A 1 238 ? 26.636 5.383 7.023 1.00 90.94 238 ARG A CA 1
ATOM 1763 C C . ARG A 1 238 ? 27.968 4.637 7.186 1.00 90.94 238 ARG A C 1
ATOM 1765 O O . ARG A 1 238 ? 28.585 4.646 8.250 1.00 90.94 238 ARG A O 1
ATOM 1772 N N . GLY A 1 239 ? 28.451 3.997 6.121 1.00 85.88 239 GLY A N 1
ATOM 1773 C CA . GLY A 1 239 ? 29.667 3.178 6.170 1.00 85.88 239 GLY A CA 1
ATOM 1774 C C . GLY A 1 239 ? 29.525 1.882 6.980 1.00 85.88 239 GLY A C 1
ATOM 1775 O O . GLY A 1 239 ? 30.543 1.324 7.395 1.00 85.88 239 GLY A O 1
ATOM 1776 N N . GLY A 1 240 ? 28.288 1.428 7.209 1.00 87.69 240 GLY A N 1
ATOM 1777 C CA . GLY A 1 240 ? 27.957 0.127 7.780 1.00 87.69 240 GLY A CA 1
ATOM 1778 C C . GLY A 1 240 ? 28.311 -1.047 6.863 1.00 87.69 240 GLY A C 1
ATOM 1779 O O . GLY A 1 240 ? 28.966 -0.893 5.827 1.00 87.69 240 GLY A O 1
ATOM 1780 N N . GLU A 1 241 ? 27.905 -2.249 7.270 1.00 89.25 241 GLU A N 1
ATOM 1781 C CA . GLU A 1 241 ? 28.069 -3.444 6.439 1.00 89.25 241 GLU A CA 1
ATOM 1782 C C . GLU A 1 241 ? 27.171 -3.375 5.199 1.00 89.25 241 GLU A C 1
ATOM 1784 O O . GLU A 1 241 ? 26.159 -2.672 5.180 1.00 89.25 241 GLU A O 1
ATOM 1789 N N . ARG A 1 242 ? 27.566 -4.093 4.143 1.00 88.25 242 ARG A N 1
ATOM 1790 C CA . ARG A 1 242 ? 26.715 -4.214 2.961 1.00 88.25 242 ARG A CA 1
ATOM 1791 C C . ARG A 1 242 ? 25.486 -5.037 3.299 1.00 88.25 242 ARG A C 1
ATOM 1793 O O . ARG A 1 242 ? 25.623 -6.095 3.914 1.00 88.25 242 ARG A O 1
ATOM 1800 N N . PHE A 1 243 ? 24.336 -4.586 2.825 1.00 87.75 243 PHE A N 1
ATOM 1801 C CA . PHE A 1 243 ? 23.081 -5.314 2.928 1.00 87.75 243 PHE A CA 1
ATOM 1802 C C . PHE A 1 243 ? 22.393 -5.375 1.565 1.00 87.75 243 PHE A C 1
ATOM 1804 O O . PHE A 1 243 ? 22.597 -4.516 0.704 1.00 87.75 243 PHE A O 1
ATOM 1811 N N . SER A 1 244 ? 21.590 -6.415 1.379 1.00 81.06 244 SER A N 1
ATOM 1812 C CA . SER A 1 244 ? 20.731 -6.589 0.212 1.00 81.06 244 SER A CA 1
ATOM 1813 C C . SER A 1 244 ? 19.293 -6.553 0.688 1.00 81.06 244 SER A C 1
ATOM 1815 O O . SER A 1 244 ? 18.972 -7.051 1.770 1.00 81.06 244 SER A O 1
ATOM 1817 N N . LEU A 1 245 ? 18.422 -5.971 -0.123 1.00 77.62 245 LEU A N 1
ATOM 1818 C CA . LEU A 1 245 ? 17.010 -5.905 0.206 1.00 77.62 245 LEU A CA 1
ATOM 1819 C C . LEU A 1 245 ? 16.379 -7.272 -0.037 1.00 77.62 245 LEU A C 1
ATOM 1821 O O . LEU A 1 245 ? 16.627 -7.911 -1.059 1.00 77.62 245 LEU A O 1
ATOM 1825 N N . THR A 1 246 ? 15.565 -7.718 0.913 1.00 65.19 246 THR A N 1
ATOM 1826 C CA . THR A 1 246 ? 14.698 -8.877 0.708 1.00 65.19 246 THR A CA 1
ATOM 1827 C C . THR A 1 246 ? 13.288 -8.365 0.485 1.00 65.19 246 THR A C 1
ATOM 1829 O O . THR A 1 246 ? 12.793 -7.542 1.254 1.00 65.19 246 THR A O 1
ATOM 1832 N N . ASP A 1 247 ? 12.663 -8.840 -0.584 1.00 59.94 247 ASP A N 1
ATOM 1833 C CA . ASP A 1 247 ? 11.313 -8.451 -0.956 1.00 59.94 247 ASP A CA 1
ATOM 1834 C C . ASP A 1 247 ? 10.296 -8.852 0.125 1.00 59.94 247 ASP A C 1
ATOM 1836 O O . ASP A 1 247 ? 10.303 -9.984 0.622 1.00 59.94 247 ASP A O 1
ATOM 1840 N N . VAL A 1 248 ? 9.423 -7.916 0.498 1.00 56.69 248 VAL A N 1
ATOM 1841 C CA . VAL A 1 248 ? 8.325 -8.152 1.444 1.00 56.69 248 VAL A CA 1
ATOM 1842 C C . VAL A 1 248 ? 7.072 -8.628 0.689 1.00 56.69 248 VAL A C 1
ATOM 1844 O O . VAL A 1 248 ? 6.207 -9.281 1.286 1.00 56.69 248 VAL A O 1
ATOM 1847 N N . HIS A 1 249 ? 6.986 -8.388 -0.629 1.00 56.06 249 HIS A N 1
ATOM 1848 C CA . HIS A 1 249 ? 5.914 -8.871 -1.494 1.00 56.06 249 HIS A CA 1
ATOM 1849 C C . HIS A 1 249 ? 6.296 -8.961 -2.995 1.00 56.06 249 HIS A C 1
ATOM 1851 O O . HIS A 1 249 ? 6.033 -8.047 -3.771 1.00 56.06 249 HIS A O 1
ATOM 1857 N N . ALA A 1 250 ? 6.778 -10.132 -3.434 1.00 48.16 250 ALA A N 1
ATOM 1858 C CA . ALA A 1 250 ? 7.191 -10.421 -4.821 1.00 48.16 250 ALA A CA 1
ATOM 1859 C C . ALA A 1 250 ? 6.043 -10.637 -5.822 1.00 48.16 250 ALA A C 1
ATOM 1861 O O . ALA A 1 250 ? 6.032 -11.617 -6.573 1.00 48.16 250 ALA A O 1
ATOM 1862 N N . THR A 1 251 ? 5.023 -9.777 -5.816 1.00 44.81 251 THR A N 1
ATOM 1863 C CA . THR A 1 251 ? 3.900 -9.877 -6.760 1.00 44.81 251 THR A CA 1
ATOM 1864 C C . THR A 1 251 ? 3.841 -8.665 -7.689 1.00 44.81 251 THR A C 1
ATOM 1866 O O . THR A 1 251 ? 2.937 -7.840 -7.578 1.00 44.81 251 THR A O 1
ATOM 1869 N N . GLY A 1 252 ? 4.784 -8.559 -8.625 1.00 51.50 252 GLY A N 1
ATOM 1870 C CA . GLY A 1 252 ? 4.743 -7.564 -9.704 1.00 51.50 252 GLY A CA 1
ATOM 1871 C C . GLY A 1 252 ? 6.124 -7.167 -10.230 1.00 51.50 252 GLY A C 1
ATOM 1872 O O . GLY A 1 252 ? 7.128 -7.728 -9.809 1.00 51.50 252 GLY A O 1
ATOM 1873 N N . ASP A 1 253 ? 6.156 -6.180 -11.132 1.00 51.84 253 ASP A N 1
ATOM 1874 C CA . ASP A 1 253 ? 7.381 -5.545 -11.666 1.00 51.84 253 ASP A CA 1
ATOM 1875 C C . ASP A 1 253 ? 8.009 -4.517 -10.699 1.00 51.84 253 ASP A C 1
ATOM 1877 O O . ASP A 1 253 ? 8.931 -3.775 -11.064 1.00 51.84 253 ASP A O 1
ATOM 1881 N N . GLU A 1 254 ? 7.460 -4.410 -9.489 1.00 67.69 254 GLU A N 1
ATOM 1882 C CA . GLU A 1 254 ? 7.825 -3.414 -8.491 1.00 67.69 254 GLU A CA 1
ATOM 1883 C C . GLU A 1 254 ? 8.047 -4.080 -7.148 1.00 67.69 254 GLU A C 1
ATOM 1885 O O . GLU A 1 254 ? 7.196 -4.828 -6.665 1.00 67.69 254 GLU A O 1
ATOM 1890 N N . ASP A 1 255 ? 9.180 -3.751 -6.541 1.00 79.44 255 ASP A N 1
ATOM 1891 C CA . ASP A 1 255 ? 9.611 -4.366 -5.301 1.00 79.44 255 ASP A CA 1
ATOM 1892 C C . ASP A 1 255 ? 9.183 -3.483 -4.123 1.00 79.44 255 ASP A C 1
ATOM 1894 O O . ASP A 1 255 ? 9.578 -2.313 -4.022 1.00 79.44 255 ASP A O 1
ATOM 1898 N N . TYR A 1 256 ? 8.367 -4.039 -3.228 1.00 85.31 256 TYR A N 1
ATOM 1899 C CA . TYR A 1 256 ? 7.980 -3.390 -1.978 1.00 85.31 256 TYR A CA 1
ATOM 1900 C C . TYR A 1 256 ? 8.771 -4.002 -0.828 1.00 85.31 256 TYR A C 1
ATOM 1902 O O . TYR A 1 256 ? 8.751 -5.209 -0.596 1.00 85.31 256 TYR A O 1
ATOM 1910 N N . VAL A 1 257 ? 9.478 -3.158 -0.085 1.00 84.94 257 VAL A N 1
ATOM 1911 C CA . VAL A 1 257 ? 10.455 -3.600 0.911 1.00 84.94 257 VAL A CA 1
ATOM 1912 C C . VAL A 1 257 ? 10.293 -2.850 2.224 1.00 84.94 257 VAL A C 1
ATOM 1914 O O . VAL A 1 257 ? 9.823 -1.714 2.271 1.00 84.94 257 VAL A O 1
ATOM 1917 N N . VAL A 1 258 ? 10.749 -3.482 3.296 1.00 85.69 258 VAL A N 1
ATOM 1918 C CA . VAL A 1 258 ? 11.140 -2.799 4.529 1.00 85.69 258 VAL A CA 1
ATOM 1919 C C . VAL A 1 258 ? 12.659 -2.817 4.558 1.00 85.69 258 VAL A C 1
ATOM 1921 O O . VAL A 1 258 ? 13.259 -3.838 4.224 1.00 85.69 258 VAL A O 1
ATOM 1924 N N . ILE A 1 259 ? 13.273 -1.691 4.922 1.00 85.62 259 ILE A N 1
ATOM 1925 C CA . ILE A 1 259 ? 14.732 -1.546 4.973 1.00 85.62 259 ILE A CA 1
ATOM 1926 C C . ILE A 1 259 ? 15.132 -1.207 6.416 1.00 85.62 259 ILE A C 1
ATOM 1928 O O . ILE A 1 259 ? 15.227 -0.024 6.746 1.00 85.62 259 ILE A O 1
ATOM 1932 N N . PRO A 1 260 ? 15.309 -2.213 7.296 1.00 81.50 260 PRO A N 1
ATOM 1933 C CA . PRO A 1 260 ? 15.608 -1.992 8.714 1.00 81.50 260 PRO A CA 1
ATOM 1934 C C . PRO A 1 260 ? 16.925 -1.252 8.965 1.00 81.50 260 PRO A C 1
ATOM 1936 O O . PRO A 1 260 ? 17.130 -0.714 10.044 1.00 81.50 260 PRO A O 1
ATOM 1939 N N . GLU A 1 261 ? 17.839 -1.250 7.995 1.00 86.94 261 GLU A N 1
ATOM 1940 C CA . GLU A 1 261 ? 19.121 -0.558 8.092 1.00 86.94 261 GLU A CA 1
ATOM 1941 C C . GLU A 1 261 ? 19.010 0.967 7.950 1.00 86.94 261 GLU A C 1
ATOM 1943 O O . GLU A 1 261 ? 19.984 1.655 8.250 1.00 86.94 261 GLU A O 1
ATOM 1948 N N . LEU A 1 262 ? 17.882 1.502 7.465 1.00 87.62 262 LEU A N 1
ATOM 1949 C CA . LEU A 1 262 ? 17.684 2.946 7.321 1.00 87.62 262 LEU A CA 1
ATOM 1950 C C . LEU A 1 262 ? 17.131 3.553 8.609 1.00 87.62 262 LEU A C 1
ATOM 1952 O O . LEU A 1 262 ? 16.059 3.162 9.069 1.00 87.62 262 LEU A O 1
ATOM 1956 N N . ASP A 1 263 ? 17.811 4.579 9.123 1.00 89.62 263 ASP A N 1
ATOM 1957 C CA . ASP A 1 263 ? 17.299 5.365 10.247 1.00 89.62 263 ASP A CA 1
ATOM 1958 C C . ASP A 1 263 ? 16.239 6.340 9.723 1.00 89.62 263 ASP A C 1
ATOM 1960 O O . ASP A 1 263 ? 16.549 7.403 9.170 1.00 89.62 263 ASP A O 1
ATOM 1964 N N . ASN A 1 264 ? 14.974 5.951 9.857 1.00 90.31 264 ASN A N 1
ATOM 1965 C CA . ASN A 1 264 ? 13.854 6.775 9.426 1.00 90.31 264 ASN A CA 1
ATOM 1966 C C . ASN A 1 264 ? 13.666 7.954 10.387 1.00 90.31 264 ASN A C 1
ATOM 1968 O O . ASN A 1 264 ? 13.725 7.804 11.606 1.00 90.31 264 ASN A O 1
ATOM 1972 N N . VAL A 1 265 ? 13.402 9.132 9.829 1.00 90.81 265 VAL A N 1
ATOM 1973 C CA . VAL A 1 265 ? 13.090 10.351 10.579 1.00 90.81 265 VAL A CA 1
ATOM 1974 C C . VAL A 1 265 ? 11.652 10.727 10.308 1.00 90.81 265 VAL A C 1
ATOM 1976 O O . VAL A 1 265 ? 11.262 10.870 9.154 1.00 90.81 265 VAL A O 1
ATOM 1979 N N . PHE A 1 266 ? 10.883 10.953 11.364 1.00 91.06 266 PHE A N 1
ATOM 1980 C CA . PHE A 1 266 ? 9.502 11.398 11.251 1.00 91.06 266 PHE A CA 1
ATOM 1981 C C . PHE A 1 266 ? 9.409 12.855 11.680 1.00 91.06 266 PHE A C 1
ATOM 1983 O O . PHE A 1 266 ? 9.817 13.208 12.782 1.00 91.06 266 PHE A O 1
ATOM 1990 N N . THR A 1 267 ? 8.875 13.724 10.828 1.00 89.88 267 THR A N 1
ATOM 1991 C CA . THR A 1 267 ? 8.688 15.143 11.159 1.00 89.88 267 THR A CA 1
ATOM 1992 C C . THR A 1 267 ? 7.204 15.458 11.173 1.00 89.88 267 THR A C 1
ATOM 1994 O O . THR A 1 267 ? 6.546 15.346 10.145 1.00 89.88 267 THR A O 1
ATOM 1997 N N . TYR A 1 268 ? 6.664 15.850 12.328 1.00 87.00 268 TYR A N 1
ATOM 1998 C CA . TYR A 1 268 ? 5.246 16.194 12.448 1.00 87.00 268 TYR A CA 1
ATOM 1999 C C . TYR A 1 268 ? 4.911 17.415 11.587 1.00 87.00 268 TYR A C 1
ATOM 2001 O O . TYR A 1 268 ? 5.485 18.483 11.787 1.00 87.00 268 TYR A O 1
ATOM 2009 N N . ILE A 1 269 ? 3.954 17.279 10.670 1.00 81.69 269 ILE A N 1
ATOM 2010 C CA . ILE A 1 269 ? 3.511 18.359 9.770 1.00 81.69 269 ILE A CA 1
ATOM 2011 C C . ILE A 1 269 ? 2.044 18.767 9.989 1.00 81.69 269 ILE A C 1
ATOM 2013 O O . ILE A 1 269 ? 1.583 19.740 9.393 1.00 81.69 269 ILE A O 1
ATOM 2017 N N . GLY A 1 270 ? 1.318 18.067 10.870 1.00 73.94 270 GLY A N 1
ATOM 2018 C CA . GLY A 1 270 ? -0.095 18.328 11.173 1.00 73.94 270 GLY A CA 1
ATOM 2019 C C . GLY A 1 270 ? -1.045 18.073 9.993 1.00 73.94 270 GLY A C 1
ATOM 2020 O O . GLY A 1 270 ? -0.666 17.483 8.983 1.00 73.94 270 GLY A O 1
ATOM 2021 N N . LEU A 1 271 ? -2.301 18.511 10.123 1.00 65.06 271 LEU A N 1
ATOM 2022 C CA . LEU A 1 271 ? -3.303 18.520 9.050 1.00 65.06 271 LEU A CA 1
ATOM 2023 C C . LEU A 1 271 ? -3.893 19.932 8.892 1.00 65.06 271 LEU A C 1
ATOM 2025 O O . LEU A 1 271 ? -3.987 20.697 9.852 1.00 65.06 271 LEU A O 1
ATOM 2029 N N . ASP A 1 272 ? -4.259 20.298 7.666 1.00 50.75 272 ASP A N 1
ATOM 2030 C CA . ASP A 1 272 ? -5.040 21.497 7.360 1.00 50.75 272 ASP A CA 1
ATOM 2031 C C . ASP A 1 272 ? -6.538 21.261 7.589 1.00 50.75 272 ASP A C 1
ATOM 2033 O O . ASP A 1 272 ? -6.952 20.117 7.744 1.00 50.75 272 ASP A O 1
ATOM 2037 N N . GLU A 1 273 ? -7.335 22.344 7.569 1.00 43.19 273 GLU A N 1
ATOM 2038 C CA . GLU A 1 273 ? -8.789 22.381 7.843 1.00 43.19 273 GLU A CA 1
ATOM 2039 C C . GLU A 1 273 ? -9.672 21.445 6.976 1.00 43.19 273 GLU A C 1
ATOM 2041 O O . GLU A 1 273 ? -10.862 21.276 7.253 1.00 43.19 273 GLU A O 1
ATOM 2046 N N . ASN A 1 274 ? -9.103 20.844 5.925 1.00 46.06 274 ASN A N 1
ATOM 2047 C CA . ASN A 1 274 ? -9.774 19.912 5.020 1.00 46.06 274 ASN A CA 1
ATOM 2048 C C . ASN A 1 274 ? -9.244 18.472 5.154 1.00 46.06 274 ASN A C 1
ATOM 2050 O O . ASN A 1 274 ? -9.592 17.619 4.338 1.00 46.06 274 ASN A O 1
ATOM 2054 N N . GLY A 1 275 ? -8.400 18.192 6.153 1.00 49.56 275 GLY A N 1
ATOM 2055 C CA . GLY A 1 275 ? -7.705 16.910 6.283 1.00 49.56 275 GLY A CA 1
ATOM 2056 C C . GLY A 1 275 ? -6.618 16.692 5.224 1.00 49.56 275 GLY A C 1
ATOM 2057 O O . GLY A 1 275 ? -6.207 15.556 4.992 1.00 49.56 275 GLY A O 1
ATOM 2058 N N . THR A 1 276 ? -6.151 17.761 4.577 1.00 48.81 276 THR A N 1
ATOM 2059 C CA . THR A 1 276 ? -5.009 17.739 3.654 1.00 48.81 276 THR A CA 1
ATOM 2060 C C . THR A 1 276 ? -3.737 18.081 4.425 1.00 48.81 276 THR A C 1
ATOM 2062 O O . THR A 1 276 ? -3.779 18.735 5.460 1.00 48.81 276 THR A O 1
ATOM 2065 N N . THR A 1 277 ? -2.570 17.677 3.932 1.00 49.81 277 THR A N 1
ATOM 2066 C CA . THR A 1 277 ? -1.286 18.167 4.458 1.00 49.81 277 THR A CA 1
ATOM 2067 C C . THR A 1 277 ? -1.237 19.696 4.426 1.00 49.81 277 THR A C 1
ATOM 2069 O O . THR A 1 277 ? -1.714 20.286 3.451 1.00 49.81 277 THR A O 1
ATOM 2072 N N . TYR A 1 278 ? -0.547 20.332 5.380 1.00 44.66 278 TYR A N 1
ATOM 2073 C CA . TYR A 1 278 ? 0.009 21.665 5.143 1.00 44.66 278 TYR A CA 1
ATOM 2074 C C . TYR A 1 278 ? 0.882 21.598 3.883 1.00 44.66 278 TYR A C 1
ATOM 2076 O O . TYR A 1 278 ? 2.040 21.194 3.933 1.00 44.66 278 TYR A O 1
ATOM 2084 N N . GLN A 1 279 ? 0.339 21.974 2.722 1.00 40.00 279 GLN A N 1
ATOM 2085 C CA . GLN A 1 279 ? 1.188 22.219 1.571 1.00 40.00 279 GLN A CA 1
ATOM 2086 C C . GLN A 1 279 ? 2.027 23.439 1.920 1.00 40.00 279 GLN A C 1
ATOM 2088 O O . GLN A 1 279 ? 1.504 24.551 2.022 1.00 40.00 279 GLN A O 1
ATOM 2093 N N . SER A 1 280 ? 3.336 23.252 2.085 1.00 38.50 280 SER A N 1
ATOM 2094 C CA . SER A 1 280 ? 4.264 24.355 1.893 1.00 38.50 280 SER A CA 1
ATOM 2095 C C . SER A 1 280 ? 3.999 24.894 0.486 1.00 38.50 280 SER A C 1
ATOM 2097 O O . SER A 1 280 ? 4.329 24.256 -0.518 1.00 38.50 280 SER A O 1
ATOM 2099 N N . ALA A 1 281 ? 3.299 26.021 0.413 1.00 31.03 281 ALA A N 1
ATOM 2100 C CA . ALA A 1 281 ? 3.086 26.768 -0.806 1.00 31.03 281 ALA A CA 1
ATOM 2101 C C . ALA A 1 281 ? 4.458 27.100 -1.409 1.00 31.03 281 ALA A C 1
ATOM 2103 O O . ALA A 1 281 ? 5.158 27.943 -0.865 1.00 31.03 281 ALA A O 1
ATOM 2104 N N . ASP A 1 282 ? 4.871 26.336 -2.427 1.00 30.44 282 ASP A N 1
ATOM 2105 C CA . ASP A 1 282 ? 5.680 26.747 -3.588 1.00 30.44 282 ASP A CA 1
ATOM 2106 C C . ASP A 1 282 ? 6.214 25.510 -4.340 1.00 30.44 282 ASP A C 1
ATOM 2108 O O . ASP A 1 282 ? 7.409 25.241 -4.424 1.00 30.44 282 ASP A O 1
ATOM 2112 N N . ARG A 1 283 ? 5.301 24.748 -4.956 1.00 41.22 283 ARG A N 1
ATOM 2113 C CA . ARG A 1 283 ? 5.620 23.887 -6.111 1.00 41.22 283 ARG A CA 1
ATOM 2114 C C . ARG A 1 283 ? 5.153 24.540 -7.415 1.00 41.22 283 ARG A C 1
ATOM 2116 O O . ARG A 1 283 ? 4.508 23.900 -8.240 1.00 41.22 283 ARG A O 1
ATOM 2123 N N . GLN A 1 284 ? 5.467 25.821 -7.618 1.00 30.67 284 GLN A N 1
ATOM 2124 C CA . GLN A 1 284 ? 5.395 26.424 -8.950 1.00 30.67 284 GLN A CA 1
ATOM 2125 C C . GLN A 1 284 ? 6.798 26.508 -9.548 1.00 30.67 284 GLN A C 1
ATOM 2127 O O . GLN A 1 284 ? 7.642 27.294 -9.128 1.00 30.67 284 GLN A O 1
ATOM 2132 N N . ALA A 1 285 ? 7.030 25.665 -10.552 1.00 33.06 285 ALA A N 1
ATOM 2133 C CA . ALA A 1 285 ? 8.121 25.826 -11.490 1.00 33.06 285 ALA A CA 1
ATOM 2134 C C . ALA A 1 285 ? 7.925 27.147 -12.251 1.00 33.06 285 ALA A C 1
ATOM 2136 O O . ALA A 1 285 ? 7.151 27.209 -13.205 1.00 33.06 285 ALA A O 1
ATOM 2137 N N . GLU A 1 286 ? 8.630 28.205 -11.858 1.00 27.23 286 GLU A N 1
ATOM 2138 C CA . GLU A 1 286 ? 8.942 29.276 -12.800 1.00 27.23 286 GLU A CA 1
ATOM 2139 C C . GLU A 1 286 ? 10.074 28.782 -13.702 1.00 27.23 286 GLU A C 1
ATOM 2141 O O . G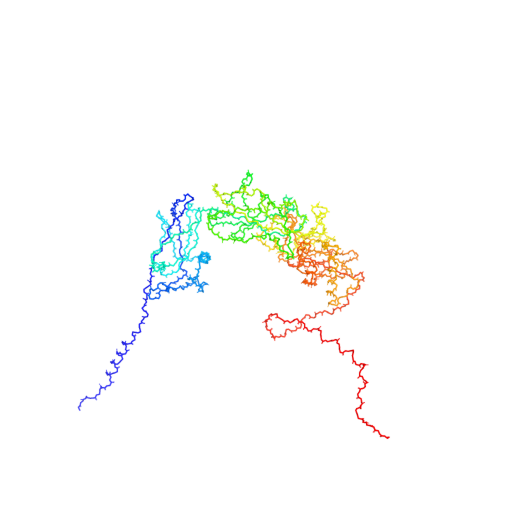LU A 1 286 ? 11.263 28.887 -13.403 1.00 27.23 286 GLU A O 1
ATOM 2146 N N . SER A 1 287 ? 9.680 28.189 -14.828 1.00 34.75 287 SER A N 1
ATOM 2147 C CA . SER A 1 287 ? 10.549 28.079 -15.985 1.00 34.75 287 SER A CA 1
ATOM 2148 C C . SER A 1 287 ? 10.689 29.465 -16.611 1.00 34.75 287 SER A C 1
ATOM 2150 O O . SER A 1 287 ? 9.765 29.928 -17.280 1.00 34.75 287 SER A O 1
ATOM 2152 N N . ASP A 1 288 ? 11.845 30.105 -16.462 1.00 28.44 288 ASP A N 1
ATOM 2153 C CA . ASP A 1 288 ? 12.314 30.996 -17.519 1.00 28.44 288 ASP A CA 1
ATOM 2154 C C . ASP A 1 288 ? 13.845 31.117 -17.550 1.00 28.44 288 ASP A C 1
ATOM 2156 O O . ASP A 1 288 ? 14.495 31.390 -16.543 1.00 28.44 288 ASP A O 1
ATOM 2160 N N . GLY A 1 289 ? 14.410 30.935 -18.746 1.00 28.25 289 GLY A N 1
ATOM 2161 C CA . GLY A 1 289 ? 15.800 31.269 -19.077 1.00 28.25 289 GLY A CA 1
ATOM 2162 C C . GLY A 1 289 ? 16.839 30.185 -18.781 1.00 28.25 289 GLY A C 1
ATOM 2163 O O . GLY A 1 289 ? 17.443 30.149 -17.715 1.00 28.25 289 GLY A O 1
ATOM 2164 N N . GLY A 1 290 ? 17.089 29.321 -19.767 1.00 37.34 290 GLY A N 1
ATOM 2165 C CA . GLY A 1 290 ? 17.885 28.111 -19.607 1.00 37.34 290 GLY A CA 1
ATOM 2166 C C . GLY A 1 290 ? 19.322 28.291 -19.122 1.00 37.34 290 GLY A C 1
ATOM 2167 O O . GLY A 1 290 ? 20.039 29.165 -19.587 1.00 37.34 290 GLY A O 1
ATOM 2168 N N . HIS A 1 291 ? 19.745 27.347 -18.286 1.00 29.94 291 HIS A N 1
ATOM 2169 C CA . HIS A 1 291 ? 21.079 26.761 -18.186 1.00 29.94 291 HIS A CA 1
ATOM 2170 C C . HIS A 1 291 ? 20.915 25.399 -17.494 1.00 29.94 291 HIS A C 1
ATOM 2172 O O . HIS A 1 291 ? 20.071 25.265 -16.617 1.00 29.94 291 HIS A O 1
ATOM 2178 N N . THR A 1 292 ? 21.658 24.397 -17.980 1.00 27.81 292 THR A N 1
ATOM 2179 C CA . THR A 1 292 ? 21.890 23.049 -17.419 1.00 27.81 292 THR A CA 1
ATOM 2180 C C . THR A 1 292 ? 21.049 22.674 -16.196 1.00 27.81 292 THR A C 1
ATOM 2182 O O . THR A 1 292 ? 21.294 23.199 -15.113 1.00 27.81 292 THR A O 1
ATOM 2185 N N . ALA A 1 293 ? 20.134 21.713 -16.362 1.00 27.91 293 ALA A N 1
ATOM 2186 C CA . ALA A 1 293 ? 19.452 21.050 -15.257 1.00 27.91 293 ALA A CA 1
ATOM 2187 C C . ALA A 1 293 ? 20.496 20.433 -14.311 1.00 27.91 293 ALA A C 1
ATOM 2189 O O . ALA A 1 293 ? 21.012 19.341 -14.542 1.00 27.91 293 ALA A O 1
ATOM 2190 N N . THR A 1 294 ? 20.864 21.178 -13.275 1.00 23.58 294 THR A N 1
ATOM 2191 C CA . THR A 1 294 ? 21.479 20.627 -12.074 1.00 23.58 294 THR A CA 1
ATOM 2192 C C . THR A 1 294 ? 20.475 19.656 -11.460 1.00 23.58 294 THR A C 1
ATOM 2194 O O . THR A 1 294 ? 19.288 19.994 -11.429 1.00 23.58 294 THR A O 1
ATOM 2197 N N . PRO A 1 295 ? 20.905 18.473 -10.987 1.00 29.22 295 PRO A N 1
ATOM 2198 C CA . PRO A 1 295 ? 20.012 17.582 -10.263 1.00 29.22 295 PRO A CA 1
ATOM 2199 C C . PRO A 1 295 ? 19.392 18.380 -9.119 1.00 29.22 295 PRO A C 1
ATOM 2201 O O . PRO A 1 295 ? 20.086 19.155 -8.454 1.00 29.22 295 PRO A O 1
ATOM 2204 N N . VAL A 1 296 ? 18.076 18.250 -8.962 1.00 27.42 296 VAL A N 1
ATOM 2205 C CA . VAL A 1 296 ? 17.348 18.818 -7.832 1.00 27.42 296 VAL A CA 1
ATOM 2206 C C . VAL A 1 296 ? 18.022 18.265 -6.584 1.00 27.42 296 VAL A C 1
ATOM 2208 O O . VAL A 1 296 ? 17.894 17.088 -6.267 1.00 27.42 296 VAL A O 1
ATOM 2211 N N . VAL A 1 297 ? 18.817 19.100 -5.920 1.00 27.80 297 VAL A N 1
ATOM 2212 C CA . VAL A 1 297 ? 19.268 18.820 -4.565 1.00 27.80 297 VAL A CA 1
ATOM 2213 C C . VAL A 1 297 ? 17.990 18.839 -3.743 1.00 27.80 297 VAL A C 1
ATOM 2215 O O . VAL A 1 297 ? 17.397 19.907 -3.574 1.00 27.80 297 VAL A O 1
ATOM 2218 N N . LEU A 1 298 ? 17.544 17.653 -3.326 1.00 32.84 298 LEU A N 1
ATOM 2219 C CA . LEU A 1 298 ? 16.533 17.449 -2.296 1.00 32.84 298 LEU A CA 1
ATOM 2220 C C . LEU A 1 298 ? 16.944 18.301 -1.092 1.00 32.84 298 LEU A C 1
ATOM 2222 O O . LEU A 1 298 ? 17.797 17.913 -0.301 1.00 32.84 298 LEU A O 1
ATOM 2226 N N . ARG A 1 299 ? 16.398 19.513 -0.990 1.00 31.53 299 ARG A N 1
ATOM 2227 C CA . ARG A 1 299 ? 16.374 20.229 0.278 1.00 31.53 299 ARG A CA 1
ATOM 2228 C C . ARG A 1 299 ? 15.244 19.591 1.061 1.00 31.53 299 ARG A C 1
ATOM 2230 O O . ARG A 1 299 ? 14.077 19.865 0.799 1.00 31.53 299 ARG A O 1
ATOM 2237 N N . THR A 1 300 ? 15.616 18.668 1.932 1.00 39.09 300 THR A N 1
ATOM 2238 C CA . THR A 1 300 ? 14.745 18.075 2.935 1.00 39.09 300 THR A CA 1
ATOM 2239 C C . THR A 1 300 ? 14.106 19.182 3.771 1.00 39.09 300 THR A C 1
ATOM 2241 O O . THR A 1 300 ? 14.764 20.136 4.186 1.00 39.09 300 THR A O 1
ATOM 2244 N N . ILE A 1 301 ? 12.813 19.037 4.052 1.00 39.00 301 ILE A N 1
ATOM 2245 C CA . ILE A 1 301 ? 12.047 19.859 5.005 1.00 39.00 301 ILE A CA 1
ATOM 2246 C C . ILE A 1 301 ? 12.671 19.835 6.425 1.00 39.00 301 ILE A C 1
ATOM 2248 O O . ILE A 1 301 ? 12.376 20.705 7.245 1.00 39.00 301 ILE A O 1
ATOM 2252 N N . ALA A 1 302 ? 13.628 18.929 6.670 1.00 40.62 302 ALA A N 1
ATOM 2253 C CA . ALA A 1 302 ? 14.477 18.841 7.860 1.00 40.62 302 ALA A CA 1
ATOM 2254 C C . ALA A 1 302 ? 15.131 20.167 8.310 1.00 40.62 302 ALA A C 1
ATOM 2256 O O . ALA A 1 302 ? 15.471 20.305 9.480 1.00 40.62 302 ALA A O 1
ATOM 2257 N N . ASP A 1 303 ? 15.282 21.169 7.438 1.00 40.06 303 ASP A N 1
ATOM 2258 C CA . ASP A 1 303 ? 15.886 22.452 7.829 1.00 40.06 303 ASP A CA 1
ATOM 2259 C C . ASP A 1 303 ? 14.953 23.378 8.650 1.00 40.06 303 ASP A C 1
ATOM 2261 O O . ASP A 1 303 ? 15.398 24.442 9.092 1.00 40.06 303 ASP A O 1
ATOM 2265 N N . VAL A 1 304 ? 13.668 23.034 8.862 1.00 46.19 304 VAL A N 1
ATOM 2266 C CA . VAL A 1 304 ? 12.700 23.949 9.518 1.00 46.19 304 VAL A CA 1
ATOM 2267 C C . VAL A 1 304 ? 11.910 23.336 10.689 1.00 46.19 304 VAL A C 1
ATOM 2269 O O . VAL A 1 304 ? 11.401 24.098 11.514 1.00 46.19 304 VAL A O 1
ATOM 2272 N N . MET A 1 305 ? 11.834 22.009 10.840 1.00 56.97 305 MET A N 1
ATOM 2273 C CA . MET A 1 305 ? 11.085 21.356 11.930 1.00 56.97 305 MET A CA 1
ATOM 2274 C C . MET A 1 305 ? 11.882 20.197 12.549 1.00 56.97 305 MET A C 1
ATOM 2276 O O . MET A 1 305 ? 12.582 19.477 11.846 1.00 56.97 305 MET A O 1
ATOM 2280 N N . GLU A 1 306 ? 11.808 20.060 13.875 1.00 75.62 306 GLU A N 1
ATOM 2281 C CA . GLU A 1 306 ? 12.511 19.026 14.649 1.00 75.62 306 GLU A CA 1
ATOM 2282 C C . GLU A 1 306 ? 11.877 17.646 14.406 1.00 75.62 306 GLU A C 1
ATOM 2284 O O . GLU A 1 306 ? 10.659 17.539 14.237 1.00 75.62 306 GLU A O 1
ATOM 2289 N N . ALA A 1 307 ? 12.708 16.601 14.360 1.00 85.19 307 ALA A N 1
ATOM 2290 C CA . ALA A 1 307 ? 12.242 15.220 14.300 1.00 85.19 307 ALA A CA 1
ATOM 2291 C C . ALA A 1 307 ? 11.386 14.899 15.532 1.00 85.19 307 ALA A C 1
ATOM 2293 O O . ALA A 1 307 ? 11.700 15.325 16.642 1.00 85.19 307 ALA A O 1
ATOM 2294 N N . ALA A 1 308 ? 10.301 14.163 15.331 1.00 88.94 308 ALA A N 1
ATOM 2295 C CA . ALA A 1 308 ? 9.483 13.659 16.414 1.00 88.94 308 ALA A CA 1
ATOM 2296 C C . ALA A 1 308 ? 10.158 12.446 17.056 1.00 88.94 308 ALA A C 1
ATOM 2298 O O . ALA A 1 308 ? 10.608 11.539 16.357 1.00 88.94 308 ALA A O 1
ATOM 2299 N N . ASP A 1 309 ? 10.180 12.428 18.386 1.00 88.12 309 ASP A N 1
ATOM 2300 C CA . ASP A 1 309 ? 10.720 11.308 19.156 1.00 88.12 309 ASP A CA 1
ATOM 2301 C C . ASP A 1 309 ? 9.766 10.100 19.174 1.00 88.12 309 ASP A C 1
ATOM 2303 O O . ASP A 1 309 ? 10.221 8.981 19.392 1.00 88.12 309 ASP A O 1
ATOM 2307 N N . ASP A 1 310 ? 8.456 10.315 18.979 1.00 89.81 310 ASP A N 1
ATOM 2308 C CA . ASP A 1 310 ? 7.416 9.283 19.055 1.00 89.81 310 ASP A CA 1
ATOM 2309 C C . ASP A 1 310 ? 6.114 9.632 18.303 1.00 89.81 310 ASP A C 1
ATOM 2311 O O . ASP A 1 310 ? 5.902 10.760 17.834 1.00 89.81 310 ASP A O 1
ATOM 2315 N N . ASP A 1 311 ? 5.221 8.642 18.217 1.00 89.69 311 ASP A N 1
ATOM 2316 C CA . ASP A 1 311 ? 3.887 8.726 17.626 1.00 89.69 311 ASP A CA 1
ATOM 2317 C C . ASP A 1 311 ? 2.774 9.100 18.628 1.00 89.69 311 ASP A C 1
ATOM 2319 O O . ASP A 1 311 ? 1.598 8.885 18.338 1.00 89.69 311 ASP A O 1
ATOM 2323 N N . ARG A 1 312 ? 3.066 9.684 19.804 1.00 88.62 312 ARG A N 1
ATOM 2324 C CA . ARG A 1 312 ? 2.015 10.037 20.792 1.00 88.62 312 ARG A CA 1
ATOM 2325 C C . ARG A 1 312 ? 1.055 11.117 20.285 1.00 88.62 312 ARG A C 1
ATOM 2327 O O . ARG A 1 312 ? -0.037 11.300 20.833 1.00 88.62 312 ARG A O 1
ATOM 2334 N N . THR A 1 313 ? 1.451 11.854 19.249 1.00 86.50 313 THR A N 1
ATOM 2335 C CA . THR A 1 313 ? 0.652 12.920 18.638 1.00 86.50 313 THR A CA 1
ATOM 2336 C C . THR A 1 313 ? -0.006 12.422 17.352 1.00 86.50 313 THR A C 1
ATOM 2338 O O . THR A 1 313 ? 0.646 12.134 16.361 1.00 86.50 313 THR A O 1
ATOM 2341 N N . GLY A 1 314 ? -1.333 12.346 17.327 1.00 85.81 314 GLY A N 1
ATOM 2342 C CA . GLY A 1 314 ? -2.068 12.076 16.095 1.00 85.81 314 GLY A CA 1
ATOM 2343 C C . GLY A 1 314 ? -1.898 13.203 15.069 1.00 85.81 314 GLY A C 1
ATOM 2344 O O . GLY A 1 314 ? -1.967 14.383 15.409 1.00 85.81 314 GLY A O 1
ATOM 2345 N N . GLY A 1 315 ? -1.705 12.842 13.805 1.00 84.56 315 GLY A N 1
ATOM 2346 C CA . GLY A 1 315 ? -1.503 13.765 12.692 1.00 84.56 315 GLY A CA 1
ATOM 2347 C C . GLY A 1 315 ? -0.731 13.139 11.542 1.00 84.56 315 GLY A C 1
ATOM 2348 O O . GLY A 1 315 ? -0.555 11.923 11.488 1.00 84.56 315 GLY A O 1
ATOM 2349 N N . MET A 1 316 ? -0.294 13.980 10.607 1.00 86.06 316 MET A N 1
ATOM 2350 C CA . MET A 1 316 ? 0.597 13.554 9.530 1.00 86.06 316 MET A CA 1
ATOM 2351 C C . MET A 1 316 ? 2.041 13.846 9.895 1.00 86.06 316 MET A C 1
ATOM 2353 O O . MET A 1 316 ? 2.345 14.891 10.481 1.00 86.06 316 MET A O 1
ATOM 2357 N N . TYR A 1 317 ? 2.920 12.947 9.478 1.00 89.44 317 TYR A N 1
ATOM 2358 C CA . TYR A 1 317 ? 4.357 13.105 9.587 1.00 89.44 317 TYR A CA 1
ATOM 2359 C C . TYR A 1 317 ? 4.999 12.870 8.225 1.00 89.44 317 TYR A C 1
ATOM 2361 O O . TYR A 1 317 ? 4.640 11.913 7.542 1.00 89.44 317 TYR A O 1
ATOM 2369 N N . ASP A 1 318 ? 5.951 13.716 7.848 1.00 89.75 318 ASP A N 1
ATOM 2370 C CA . ASP A 1 318 ? 6.833 13.454 6.711 1.00 89.75 318 ASP A CA 1
ATOM 2371 C C . ASP A 1 318 ? 7.838 12.360 7.079 1.00 89.75 318 ASP A C 1
ATOM 2373 O O . ASP A 1 318 ? 8.381 12.360 8.187 1.00 89.75 318 ASP A O 1
ATOM 2377 N N . ILE A 1 319 ? 8.103 11.461 6.132 1.00 90.19 319 ILE A N 1
ATOM 2378 C CA . ILE A 1 319 ? 9.097 10.397 6.259 1.00 90.19 319 ILE A CA 1
ATOM 2379 C C . ILE A 1 319 ? 10.402 10.866 5.608 1.00 90.19 319 ILE A C 1
ATOM 2381 O O . ILE A 1 319 ? 10.471 11.148 4.407 1.00 90.19 319 ILE A O 1
ATOM 2385 N N . GLY A 1 320 ? 11.462 10.929 6.400 1.00 90.00 320 GLY A N 1
ATOM 2386 C CA . GLY A 1 320 ? 12.835 11.162 5.973 1.00 90.00 320 GLY A CA 1
ATOM 2387 C C . GLY A 1 320 ? 13.738 9.975 6.295 1.00 90.00 320 GLY A C 1
ATOM 2388 O O . GLY A 1 320 ? 13.349 9.050 6.999 1.00 90.00 320 GLY A O 1
ATOM 2389 N N . ILE A 1 321 ? 14.967 10.037 5.795 1.00 90.94 321 ILE A N 1
ATOM 2390 C CA . ILE A 1 321 ? 16.063 9.134 6.156 1.00 90.94 321 ILE A CA 1
ATOM 2391 C C . ILE A 1 321 ? 17.191 10.031 6.662 1.00 90.94 321 ILE A C 1
ATOM 2393 O O . ILE A 1 321 ? 17.590 10.962 5.954 1.00 90.94 321 ILE A O 1
ATOM 2397 N N . ASP A 1 322 ? 17.667 9.800 7.883 1.00 89.62 322 ASP A N 1
ATOM 2398 C CA . ASP A 1 322 ? 18.775 10.580 8.444 1.00 89.62 322 ASP A CA 1
ATOM 2399 C C . ASP A 1 322 ? 20.087 10.260 7.698 1.00 89.62 322 ASP A C 1
ATOM 2401 O O . ASP A 1 322 ? 20.290 9.138 7.249 1.00 89.62 322 ASP A O 1
ATOM 2405 N N . ASP A 1 323 ? 20.975 11.240 7.506 1.00 89.31 323 ASP A N 1
ATOM 2406 C CA . ASP A 1 323 ? 22.189 11.121 6.668 1.00 89.31 323 ASP A CA 1
ATOM 2407 C C . ASP A 1 323 ? 21.963 10.394 5.312 1.00 89.31 323 ASP A C 1
ATOM 2409 O O . ASP A 1 323 ? 22.775 9.558 4.883 1.00 89.31 323 ASP A O 1
ATOM 2413 N N . LEU A 1 324 ? 20.847 10.681 4.625 1.00 87.38 324 LEU A N 1
ATOM 2414 C CA . LEU A 1 324 ? 20.462 10.056 3.350 1.00 87.38 324 LEU A CA 1
ATOM 2415 C C . LEU A 1 324 ? 21.590 10.062 2.305 1.00 87.38 324 LEU A C 1
ATOM 2417 O O . LEU A 1 324 ? 21.725 9.120 1.528 1.00 87.38 324 LEU A O 1
ATOM 2421 N N . GLU A 1 325 ? 22.433 11.094 2.272 1.00 85.94 325 GLU A N 1
ATOM 2422 C CA . GLU A 1 325 ? 23.562 11.199 1.343 1.00 85.94 325 GLU A CA 1
ATOM 2423 C C . GLU A 1 325 ? 24.627 10.106 1.526 1.00 85.94 325 GLU A C 1
ATOM 2425 O O . GLU A 1 325 ? 25.494 9.933 0.664 1.00 85.94 325 GLU A O 1
ATOM 2430 N N . THR A 1 326 ? 24.584 9.377 2.643 1.00 90.75 326 THR A N 1
ATOM 2431 C CA . THR A 1 326 ? 25.457 8.232 2.915 1.00 90.75 326 THR A CA 1
ATOM 2432 C C . THR A 1 326 ? 24.898 6.914 2.383 1.00 90.75 326 THR A C 1
ATOM 2434 O O . THR A 1 326 ? 25.643 5.931 2.328 1.00 90.75 326 THR A O 1
ATOM 2437 N N . LEU A 1 327 ? 23.624 6.883 1.973 1.00 93.06 327 LEU A N 1
ATOM 2438 C CA . LEU A 1 327 ? 23.018 5.736 1.312 1.00 93.06 327 LEU A CA 1
ATOM 2439 C C . LEU A 1 327 ? 23.579 5.610 -0.104 1.00 93.06 327 LEU A C 1
ATOM 2441 O O . LEU A 1 327 ? 23.411 6.476 -0.962 1.00 93.06 327 LEU A O 1
ATOM 2445 N N . THR A 1 328 ? 24.248 4.495 -0.359 1.00 91.81 328 THR A N 1
ATOM 2446 C CA . THR A 1 328 ? 24.840 4.175 -1.657 1.00 91.81 328 THR A CA 1
ATOM 2447 C C . THR A 1 328 ? 24.403 2.792 -2.099 1.00 91.81 328 THR A C 1
ATOM 2449 O O . THR A 1 328 ? 24.204 1.906 -1.270 1.00 91.81 328 THR A O 1
ATOM 2452 N N . ALA A 1 329 ? 24.275 2.607 -3.410 1.00 92.62 329 ALA A N 1
ATOM 2453 C CA . ALA A 1 329 ? 23.929 1.332 -4.016 1.00 92.62 329 ALA A CA 1
ATOM 2454 C C . ALA A 1 329 ? 24.942 0.965 -5.104 1.00 92.62 329 ALA A C 1
ATOM 2456 O O . ALA A 1 329 ? 25.527 1.840 -5.755 1.00 92.62 329 ALA A O 1
ATOM 2457 N N . SER A 1 330 ? 25.150 -0.329 -5.317 1.00 89.81 330 SER A N 1
ATOM 2458 C CA . SER A 1 330 ? 25.992 -0.837 -6.394 1.00 89.81 330 SER A CA 1
ATOM 2459 C C . SER A 1 330 ? 25.529 -2.195 -6.905 1.00 89.81 330 SER A C 1
ATOM 2461 O O . SER A 1 330 ? 24.956 -2.975 -6.155 1.00 89.81 330 SER A O 1
ATOM 2463 N N . VAL A 1 331 ? 25.829 -2.488 -8.168 1.00 89.06 331 VAL A N 1
ATOM 2464 C CA . VAL A 1 331 ? 25.686 -3.825 -8.768 1.00 89.06 331 VAL A CA 1
ATOM 2465 C C . VAL A 1 331 ? 27.065 -4.239 -9.262 1.00 89.06 331 VAL A C 1
ATOM 2467 O O . VAL A 1 331 ? 27.712 -3.468 -9.975 1.00 89.06 331 VAL A O 1
ATOM 2470 N N . ASP A 1 332 ? 27.575 -5.390 -8.819 1.00 85.31 332 ASP A N 1
ATOM 2471 C CA . ASP A 1 332 ? 28.941 -5.857 -9.116 1.00 85.31 332 ASP A CA 1
ATOM 2472 C C . ASP A 1 332 ? 30.039 -4.800 -8.851 1.00 85.31 332 ASP A C 1
ATOM 2474 O O . ASP A 1 332 ? 31.052 -4.693 -9.551 1.00 85.31 332 ASP A O 1
ATOM 2478 N N . GLY A 1 333 ? 29.832 -3.965 -7.827 1.00 80.44 333 GLY A N 1
ATOM 2479 C CA . GLY A 1 333 ? 30.725 -2.863 -7.465 1.00 80.44 333 GLY A CA 1
ATOM 2480 C C . GLY A 1 333 ? 30.669 -1.637 -8.388 1.00 80.44 333 GLY A C 1
ATOM 2481 O O . GLY A 1 333 ? 31.436 -0.696 -8.171 1.00 80.44 333 GLY A O 1
ATOM 2482 N N . GLN A 1 334 ? 29.784 -1.609 -9.391 1.00 82.25 334 GLN A N 1
ATOM 2483 C CA . GLN A 1 334 ? 29.474 -0.405 -10.167 1.00 82.25 334 GLN A CA 1
ATOM 2484 C C . GLN A 1 334 ? 28.433 0.447 -9.433 1.00 82.25 334 GLN A C 1
ATOM 2486 O O . GLN A 1 334 ? 27.411 -0.095 -9.014 1.00 82.25 334 GLN A O 1
ATOM 2491 N N . PRO A 1 335 ? 28.651 1.765 -9.276 1.00 84.50 335 PRO A N 1
ATOM 2492 C CA . PRO A 1 335 ? 27.735 2.617 -8.529 1.00 84.50 335 PRO A CA 1
ATOM 2493 C C . PRO A 1 335 ? 26.385 2.769 -9.241 1.00 84.50 335 PRO A C 1
ATOM 2495 O O . PRO A 1 335 ? 26.325 3.024 -10.446 1.00 84.50 335 PRO A O 1
ATOM 2498 N N . VAL A 1 336 ? 25.310 2.684 -8.463 1.00 89.00 336 VAL A N 1
ATOM 2499 C CA . VAL A 1 336 ? 23.933 2.987 -8.861 1.00 89.00 336 VAL A CA 1
ATOM 2500 C C . VAL A 1 336 ? 23.554 4.338 -8.262 1.00 89.00 336 VAL A C 1
ATOM 2502 O O . VAL A 1 336 ? 23.840 4.619 -7.099 1.00 89.00 336 VAL A O 1
ATOM 2505 N N . THR A 1 337 ? 22.924 5.202 -9.056 1.00 86.88 337 THR A N 1
ATOM 2506 C CA . THR A 1 337 ? 22.376 6.459 -8.526 1.00 86.88 337 THR A CA 1
ATOM 2507 C C . THR A 1 337 ? 21.127 6.145 -7.713 1.00 86.88 337 THR A C 1
ATOM 2509 O O . THR A 1 337 ? 20.199 5.552 -8.259 1.00 86.88 337 THR A O 1
ATOM 2512 N N . VAL A 1 338 ? 21.102 6.554 -6.446 1.00 88.44 338 VAL A N 1
ATOM 2513 C CA . VAL A 1 338 ? 19.938 6.415 -5.564 1.00 88.44 338 VAL A CA 1
ATOM 2514 C C . VAL A 1 338 ? 19.206 7.753 -5.497 1.00 88.44 338 VAL A C 1
ATOM 2516 O O . VAL A 1 338 ? 19.799 8.781 -5.178 1.00 88.44 338 VAL A O 1
ATOM 2519 N N . GLU A 1 339 ? 17.921 7.737 -5.826 1.00 88.62 339 GLU A N 1
ATOM 2520 C CA . GLU A 1 339 ? 16.981 8.837 -5.630 1.00 88.62 339 GLU A CA 1
ATOM 2521 C C . GLU A 1 339 ? 16.031 8.466 -4.487 1.00 88.62 339 GLU A C 1
ATOM 2523 O O . GLU A 1 339 ? 15.591 7.321 -4.395 1.00 88.62 339 GLU A O 1
ATOM 2528 N N . TYR A 1 340 ? 15.696 9.432 -3.635 1.00 87.44 340 TYR A N 1
ATOM 2529 C CA . TYR A 1 340 ? 14.707 9.259 -2.576 1.00 87.44 340 TYR A CA 1
ATOM 2530 C C . TYR A 1 340 ? 13.487 10.132 -2.855 1.00 87.44 340 TYR A C 1
ATOM 2532 O O . TYR A 1 340 ? 13.630 11.326 -3.127 1.00 87.44 340 TYR A O 1
ATOM 2540 N N . GLU A 1 341 ? 12.300 9.541 -2.773 1.00 86.44 341 GLU A N 1
ATOM 2541 C CA . GLU A 1 341 ? 11.032 10.264 -2.788 1.00 86.44 341 GLU A CA 1
ATOM 2542 C C . GLU A 1 341 ? 10.336 10.089 -1.432 1.00 86.44 341 GLU A C 1
ATOM 2544 O O . GLU A 1 341 ? 9.905 8.977 -1.113 1.00 86.44 341 GLU A O 1
ATOM 2549 N N . PRO A 1 342 ? 10.232 11.160 -0.622 1.00 85.38 342 PRO A N 1
ATOM 2550 C CA . PRO A 1 342 ? 9.513 11.093 0.638 1.00 85.38 342 PRO A CA 1
ATOM 2551 C C . PRO A 1 342 ? 8.008 10.958 0.401 1.00 85.38 342 PRO A C 1
ATOM 2553 O O . PRO A 1 342 ? 7.470 11.391 -0.622 1.00 85.38 342 PRO A O 1
ATOM 2556 N N . ASP A 1 343 ? 7.339 10.409 1.400 1.00 88.19 343 ASP A N 1
ATOM 2557 C CA . ASP A 1 343 ? 5.887 10.405 1.544 1.00 88.19 343 ASP A CA 1
ATOM 2558 C C . ASP A 1 343 ? 5.573 10.576 3.038 1.00 88.19 343 ASP A C 1
ATOM 2560 O O . ASP A 1 343 ? 6.461 10.904 3.832 1.00 88.19 343 ASP A O 1
ATOM 2564 N N . THR A 1 344 ? 4.319 10.392 3.424 1.00 88.50 344 THR A N 1
ATOM 2565 C CA . THR A 1 344 ? 3.839 10.682 4.772 1.00 88.50 344 THR A CA 1
ATOM 2566 C C . THR A 1 344 ? 3.343 9.443 5.496 1.00 88.50 344 THR A C 1
ATOM 2568 O O . THR A 1 344 ? 2.952 8.458 4.883 1.00 88.50 344 THR A O 1
ATOM 2571 N N . ILE A 1 345 ? 3.297 9.505 6.819 1.00 90.44 345 ILE A N 1
ATOM 2572 C CA . ILE A 1 345 ? 2.559 8.564 7.657 1.00 90.44 345 ILE A CA 1
ATOM 2573 C C . ILE A 1 345 ? 1.427 9.302 8.373 1.00 90.44 345 ILE A C 1
ATOM 2575 O O . ILE A 1 345 ? 1.588 10.445 8.805 1.00 90.44 345 ILE A O 1
ATOM 2579 N N . LYS A 1 346 ? 0.275 8.640 8.500 1.00 90.81 346 LYS A N 1
ATOM 2580 C CA . LYS A 1 346 ? -0.893 9.132 9.233 1.00 90.81 346 LYS A CA 1
ATOM 2581 C C . LYS A 1 346 ? -1.028 8.399 10.561 1.00 90.81 346 LYS A C 1
ATOM 2583 O O . LYS A 1 346 ? -1.320 7.205 10.583 1.00 90.81 346 LYS A O 1
ATOM 2588 N N . ILE A 1 347 ? -0.905 9.125 11.663 1.00 91.31 347 ILE A N 1
ATOM 2589 C CA . ILE A 1 347 ? -1.113 8.602 13.013 1.00 91.31 347 ILE A CA 1
ATOM 2590 C C . ILE A 1 347 ? -2.484 9.051 13.528 1.00 91.31 347 ILE A C 1
ATOM 2592 O O . ILE A 1 347 ? -2.787 10.242 13.592 1.00 91.31 347 ILE A O 1
ATOM 2596 N N . ARG A 1 348 ? -3.338 8.101 13.907 1.00 90.06 348 ARG A N 1
ATOM 2597 C CA . ARG A 1 348 ? -4.668 8.340 14.486 1.00 90.06 348 ARG A CA 1
ATOM 2598 C C . ARG A 1 348 ? -4.622 8.265 16.010 1.00 90.06 348 ARG A C 1
ATOM 2600 O O . ARG A 1 348 ? -4.031 7.350 16.572 1.00 90.06 348 ARG A O 1
ATOM 2607 N N . TYR A 1 349 ? -5.322 9.178 16.682 1.00 87.19 349 TYR A N 1
ATOM 2608 C CA . TYR A 1 349 ? -5.377 9.216 18.147 1.00 87.19 349 TYR A CA 1
ATOM 2609 C C . TYR A 1 349 ? -6.089 8.018 18.779 1.00 87.19 349 TYR A C 1
ATOM 2611 O O . TYR A 1 349 ? -7.164 7.598 18.343 1.00 87.19 349 TYR A O 1
ATOM 2619 N N . VAL A 1 350 ? -5.574 7.580 19.924 1.00 90.56 350 VAL A N 1
ATOM 2620 C CA . VAL A 1 350 ? -6.296 6.746 20.899 1.00 90.56 350 VAL A CA 1
ATOM 2621 C C . VAL A 1 350 ? -6.645 7.569 22.144 1.00 90.56 350 VAL A C 1
ATOM 2623 O O . VAL A 1 350 ? -6.071 8.636 22.350 1.00 90.56 350 VAL A O 1
ATOM 2626 N N . THR A 1 351 ? -7.636 7.145 22.939 1.00 86.00 351 THR A N 1
ATOM 2627 C CA . THR A 1 351 ? -8.192 7.986 24.025 1.00 86.00 351 THR A CA 1
ATOM 2628 C C . THR A 1 351 ? -7.140 8.366 25.067 1.00 86.00 351 THR A C 1
ATOM 2630 O O . THR A 1 351 ? -7.112 9.513 25.505 1.00 86.00 351 THR A O 1
ATOM 2633 N N . ASP A 1 352 ? -6.255 7.427 25.406 1.00 86.19 352 ASP A N 1
ATOM 2634 C CA . ASP A 1 352 ? -5.216 7.588 26.426 1.00 86.19 352 ASP A CA 1
ATOM 2635 C C . ASP A 1 352 ? -3.829 7.360 25.807 1.00 86.19 352 ASP A C 1
ATOM 2637 O O . ASP A 1 352 ? -3.080 6.491 26.242 1.00 86.19 352 ASP A O 1
ATOM 2641 N N . ALA A 1 353 ? -3.508 8.109 24.745 1.00 86.25 353 ALA A N 1
ATOM 2642 C CA . ALA A 1 353 ? -2.290 7.916 23.946 1.00 86.25 353 ALA A CA 1
ATOM 2643 C C . ALA A 1 353 ? -0.998 7.835 24.778 1.00 86.25 353 ALA A C 1
ATOM 2645 O O . ALA A 1 353 ? -0.143 7.010 24.476 1.00 86.25 353 ALA A O 1
ATOM 2646 N N . GLU A 1 354 ? -0.881 8.619 25.857 1.00 85.81 354 GLU A N 1
ATOM 2647 C CA . GLU A 1 354 ? 0.277 8.548 26.758 1.00 85.81 354 GLU A CA 1
ATOM 2648 C C . GLU A 1 354 ? 0.375 7.191 27.468 1.00 85.81 354 GLU A C 1
ATOM 2650 O O . GLU A 1 354 ? 1.427 6.564 27.440 1.00 85.81 354 GLU A O 1
ATOM 2655 N N . GLU A 1 355 ? -0.723 6.712 28.062 1.00 87.88 355 GLU A N 1
ATOM 2656 C CA . GLU A 1 355 ? -0.748 5.431 28.781 1.00 87.88 355 GLU A CA 1
ATOM 2657 C C . GLU A 1 355 ? -0.554 4.242 27.832 1.00 87.88 355 GLU A C 1
ATOM 2659 O O . GLU A 1 355 ? -0.001 3.215 28.227 1.00 87.88 355 GLU A O 1
ATOM 2664 N N . VAL A 1 356 ? -0.996 4.371 26.577 1.00 87.81 356 VAL A N 1
ATOM 2665 C CA . VAL A 1 356 ? -0.733 3.371 25.536 1.00 87.81 356 VAL A CA 1
ATOM 2666 C C . VAL A 1 356 ? 0.750 3.355 25.185 1.00 87.81 356 VAL A C 1
ATOM 2668 O O . VAL A 1 356 ? 1.380 2.306 25.266 1.00 87.81 356 VAL A O 1
ATOM 2671 N N . ALA A 1 357 ? 1.334 4.519 24.910 1.00 84.75 357 ALA A N 1
ATOM 2672 C CA . ALA A 1 357 ? 2.737 4.640 24.529 1.00 84.75 357 ALA A CA 1
ATOM 2673 C C . ALA A 1 357 ? 3.725 4.307 25.666 1.00 84.75 357 ALA A C 1
ATOM 2675 O O . ALA A 1 357 ? 4.906 4.072 25.415 1.00 84.75 357 ALA A O 1
ATOM 2676 N N . THR A 1 358 ? 3.290 4.313 26.932 1.00 85.06 358 THR A N 1
ATOM 2677 C CA . THR A 1 358 ? 4.088 3.832 28.077 1.00 85.06 358 THR A CA 1
ATOM 2678 C C . THR A 1 358 ? 3.783 2.384 28.468 1.00 85.06 358 THR A C 1
ATOM 2680 O O . THR A 1 358 ? 4.343 1.888 29.450 1.00 85.06 358 THR A O 1
ATOM 2683 N N . ASN A 1 359 ? 2.937 1.683 27.701 1.00 84.12 359 ASN A N 1
ATOM 2684 C CA . ASN A 1 359 ? 2.453 0.330 27.987 1.00 84.12 359 ASN A CA 1
ATOM 2685 C C . ASN A 1 359 ? 1.732 0.196 29.349 1.00 84.12 359 ASN A C 1
ATOM 2687 O O . ASN A 1 359 ? 1.628 -0.898 29.910 1.00 84.12 359 ASN A O 1
ATOM 2691 N N . GLU A 1 360 ? 1.214 1.297 29.898 1.00 87.69 360 GLU A N 1
ATOM 2692 C CA . GLU A 1 360 ? 0.367 1.306 31.097 1.00 87.69 360 GLU A CA 1
ATOM 2693 C C . GLU A 1 360 ? -1.059 0.827 30.786 1.00 87.69 360 GLU A C 1
ATOM 2695 O O . GLU A 1 360 ? -1.723 0.242 31.649 1.00 87.69 360 GLU A O 1
ATOM 2700 N N . LYS A 1 361 ? -1.507 1.013 29.539 1.00 87.12 361 LYS A N 1
ATOM 2701 C CA . LYS A 1 361 ? -2.816 0.592 29.042 1.00 87.12 361 LYS A CA 1
ATOM 2702 C C . LYS A 1 361 ? -2.690 -0.089 27.679 1.00 87.12 361 LYS A C 1
ATOM 2704 O O . LYS A 1 361 ? -2.133 0.478 26.751 1.00 87.12 361 LYS A O 1
ATOM 2709 N N . SER A 1 362 ? -3.293 -1.269 27.526 1.00 87.88 362 SER A N 1
ATOM 2710 C CA . SER A 1 362 ? -3.480 -1.871 26.199 1.00 87.88 362 SER A CA 1
ATOM 2711 C C . SER A 1 362 ? -4.806 -1.430 25.574 1.00 87.88 362 SER A C 1
ATOM 2713 O O . SER A 1 362 ? -5.839 -1.377 26.248 1.00 87.88 362 SER A O 1
ATOM 2715 N N . ILE A 1 363 ? -4.771 -1.150 24.273 1.00 89.00 363 ILE A N 1
ATOM 2716 C CA . ILE A 1 363 ? -5.935 -0.891 23.407 1.00 89.00 363 ILE A CA 1
ATOM 2717 C C . ILE A 1 363 ? -6.216 -2.044 22.443 1.00 89.00 363 ILE A C 1
ATOM 2719 O O . ILE A 1 363 ? -7.246 -2.052 21.763 1.00 89.00 363 ILE A O 1
ATOM 2723 N N . THR A 1 364 ? -5.297 -3.000 22.359 1.00 92.19 364 THR A N 1
ATOM 2724 C CA . THR A 1 364 ? -5.408 -4.167 21.500 1.00 92.19 364 THR A CA 1
ATOM 2725 C C . THR A 1 364 ? -5.981 -5.321 22.302 1.00 92.19 364 THR A C 1
ATOM 2727 O O . THR A 1 364 ? -5.638 -5.564 23.462 1.00 92.19 364 THR A O 1
ATOM 2730 N N . ILE A 1 365 ? -6.907 -6.029 21.675 1.00 91.62 365 ILE A N 1
ATOM 2731 C CA . ILE A 1 365 ? -7.540 -7.217 22.225 1.00 91.62 365 ILE A CA 1
ATOM 2732 C C . ILE A 1 365 ? -7.334 -8.398 21.274 1.00 91.62 365 ILE A C 1
ATOM 2734 O O . ILE A 1 365 ? -7.199 -8.201 20.058 1.00 91.62 365 ILE A O 1
ATOM 2738 N N . PRO A 1 366 ? -7.308 -9.636 21.800 1.00 92.81 366 PRO A N 1
ATOM 2739 C CA . PRO A 1 366 ? -6.935 -10.799 21.009 1.00 92.81 366 PRO A CA 1
ATOM 2740 C C . PRO A 1 366 ? -7.835 -10.999 19.786 1.00 92.81 366 PRO A C 1
ATOM 2742 O O . PRO A 1 366 ? -9.067 -11.001 19.891 1.00 92.81 366 PRO A O 1
ATOM 2745 N N . ALA A 1 367 ? -7.215 -11.252 18.634 1.00 93.62 367 ALA A N 1
ATOM 2746 C CA . ALA A 1 367 ? -7.887 -11.801 17.466 1.00 93.62 367 ALA A CA 1
ATOM 2747 C C . ALA A 1 367 ? -7.353 -13.209 17.184 1.00 93.62 367 ALA A C 1
ATOM 2749 O O . ALA A 1 367 ? -6.149 -13.436 17.087 1.00 93.62 367 ALA A O 1
ATOM 2750 N N . ILE A 1 368 ? -8.254 -14.181 17.057 1.00 93.88 368 ILE A N 1
ATOM 2751 C CA . ILE A 1 368 ? -7.901 -15.583 16.817 1.00 93.88 368 ILE A CA 1
ATOM 2752 C C . ILE A 1 368 ? -8.468 -16.065 15.486 1.00 93.88 368 ILE A C 1
ATOM 2754 O O . ILE A 1 368 ? -9.464 -15.555 14.982 1.00 93.88 368 ILE A O 1
ATOM 2758 N N . SER A 1 369 ? -7.858 -17.086 14.891 1.00 94.38 369 SER A N 1
ATOM 2759 C CA . SER A 1 369 ? -8.429 -17.710 13.692 1.00 94.38 369 SER A CA 1
ATOM 2760 C C . SER A 1 369 ? -9.692 -18.515 14.020 1.00 94.38 369 SER A C 1
ATOM 2762 O O . SER A 1 369 ? -9.814 -19.060 15.118 1.00 94.38 369 SER A O 1
ATOM 2764 N N . GLN A 1 370 ? -10.580 -18.697 13.036 1.00 94.38 370 GLN A N 1
ATOM 2765 C CA . GLN A 1 370 ? -11.732 -19.604 13.145 1.00 94.38 370 GLN A CA 1
ATOM 2766 C C . GLN A 1 370 ? -11.326 -21.006 13.627 1.00 94.38 370 GLN A C 1
ATOM 2768 O O . GLN A 1 370 ? -11.990 -21.590 14.479 1.00 94.38 370 GLN A O 1
ATOM 2773 N N . ARG A 1 371 ? -10.197 -21.533 13.133 1.00 92.00 371 ARG A N 1
ATOM 2774 C CA . ARG A 1 371 ? -9.657 -22.817 13.600 1.00 92.00 371 ARG A CA 1
ATOM 2775 C C . ARG A 1 371 ? -9.289 -22.756 15.082 1.00 92.00 371 ARG A C 1
ATOM 2777 O O . ARG A 1 371 ? -9.625 -23.675 15.816 1.00 92.00 371 ARG A O 1
ATOM 2784 N N . GLY A 1 372 ? -8.599 -21.695 15.503 1.00 92.38 372 GLY A N 1
ATOM 2785 C CA . GLY A 1 372 ? -8.231 -21.476 16.902 1.00 92.38 372 GLY A CA 1
ATOM 2786 C C . GLY A 1 372 ? -9.460 -21.499 17.808 1.00 92.38 372 GLY A C 1
ATOM 2787 O O . GLY A 1 372 ? -9.479 -22.253 18.781 1.00 92.38 372 GLY A O 1
ATOM 2788 N N . PHE A 1 373 ? -10.511 -20.773 17.422 1.00 93.94 373 PHE A N 1
ATOM 2789 C CA . PHE A 1 373 ? -11.804 -20.767 18.106 1.00 93.94 373 PHE A CA 1
ATOM 2790 C C . PHE A 1 373 ? -12.410 -22.179 18.219 1.00 93.94 373 PHE A C 1
ATOM 2792 O O . PHE A 1 373 ? -12.702 -22.636 19.321 1.00 93.94 373 PHE A O 1
ATOM 2799 N N . GLU A 1 374 ? -12.506 -22.921 17.111 1.00 93.56 374 GLU A N 1
ATOM 2800 C CA . GLU A 1 374 ? -13.057 -24.290 17.073 1.00 93.56 374 GLU A CA 1
ATOM 2801 C C . GLU A 1 374 ? -12.265 -25.306 17.911 1.00 93.56 374 GLU A C 1
ATOM 2803 O O . GLU A 1 374 ? -12.812 -26.319 18.348 1.00 93.56 374 GLU A O 1
ATOM 2808 N N . THR A 1 375 ? -10.978 -25.045 18.142 1.00 94.50 375 THR A N 1
ATOM 2809 C CA . THR A 1 375 ? -10.099 -25.889 18.964 1.00 94.50 375 THR A CA 1
ATOM 2810 C C . THR A 1 375 ? -10.025 -25.469 20.437 1.00 94.50 375 THR A C 1
ATOM 2812 O O . THR A 1 375 ? -9.168 -25.977 21.157 1.00 94.50 375 THR A O 1
ATOM 2815 N N . GLY A 1 376 ? -10.908 -24.573 20.895 1.00 92.38 376 GLY A N 1
ATOM 2816 C CA . GLY A 1 376 ? -10.978 -24.125 22.294 1.00 92.38 376 GLY A CA 1
ATOM 2817 C C . GLY A 1 376 ? -10.087 -22.923 22.625 1.00 92.38 376 GLY A C 1
ATOM 2818 O O . GLY A 1 376 ? -9.888 -22.601 23.792 1.00 92.38 376 GLY A O 1
ATOM 2819 N N . GLY A 1 377 ? -9.552 -22.221 21.621 1.00 90.62 377 GLY A N 1
ATOM 2820 C CA . GLY A 1 377 ? -8.706 -21.036 21.821 1.00 90.62 377 GLY A CA 1
ATOM 2821 C C . GLY A 1 377 ? -9.417 -19.862 22.507 1.00 90.62 377 GLY A C 1
ATOM 2822 O O . GLY A 1 377 ? -8.750 -18.975 23.026 1.00 90.62 377 GLY A O 1
ATOM 2823 N N . ALA A 1 378 ? -10.753 -19.871 22.547 1.00 92.00 378 ALA A N 1
ATOM 2824 C CA . ALA A 1 378 ? -11.560 -18.870 23.243 1.00 92.00 378 ALA A CA 1
ATOM 2825 C C . ALA A 1 378 ? -11.943 -19.258 24.683 1.00 92.00 378 ALA A C 1
ATOM 2827 O O . ALA A 1 378 ? -12.536 -18.444 25.385 1.00 92.00 378 ALA A O 1
ATOM 2828 N N . ASP A 1 379 ? -11.604 -20.462 25.161 1.00 90.88 379 ASP A N 1
ATOM 2829 C CA . ASP A 1 379 ? -12.016 -20.927 26.497 1.00 90.88 379 ASP A CA 1
ATOM 2830 C C . ASP A 1 379 ? -11.459 -20.038 27.623 1.00 90.88 379 ASP A C 1
ATOM 2832 O O . ASP A 1 379 ? -12.099 -19.859 28.658 1.00 90.88 379 ASP A O 1
ATOM 2836 N N . GLY A 1 380 ? -10.277 -19.454 27.406 1.00 90.44 380 GLY A N 1
ATOM 2837 C CA . GLY A 1 380 ? -9.648 -18.497 28.319 1.00 90.44 380 GLY A CA 1
ATOM 2838 C C . GLY A 1 380 ? -10.114 -17.048 28.160 1.00 90.44 380 GLY A C 1
ATOM 2839 O O . GLY A 1 380 ? -9.668 -16.218 28.938 1.00 90.44 380 GLY A O 1
ATOM 2840 N N . LEU A 1 381 ? -10.976 -16.754 27.180 1.00 91.31 381 LEU A N 1
ATOM 2841 C CA . LEU A 1 381 ? -11.453 -15.404 26.837 1.00 91.31 381 LEU A CA 1
ATOM 2842 C C . LEU A 1 381 ? -12.919 -15.179 27.247 1.00 91.31 381 LEU A C 1
ATOM 2844 O O . LEU A 1 381 ? -13.548 -14.196 26.859 1.00 91.31 381 LEU A O 1
ATOM 2848 N N . VAL A 1 382 ? -13.519 -16.111 27.995 1.00 90.25 382 VAL A N 1
ATOM 2849 C CA . VAL A 1 382 ? -14.907 -15.982 28.455 1.00 90.25 382 VAL A CA 1
ATOM 2850 C C . VAL A 1 382 ? -15.030 -14.789 29.402 1.00 90.25 382 VAL A C 1
ATOM 2852 O O . VAL A 1 382 ? -14.456 -14.787 30.488 1.00 90.25 382 VAL A O 1
ATOM 2855 N N . GLY A 1 383 ? -15.858 -13.818 29.017 1.00 90.19 383 GLY A N 1
ATOM 2856 C CA . GLY A 1 383 ? -16.026 -12.567 29.761 1.00 90.19 383 GLY A CA 1
ATOM 2857 C C . GLY A 1 383 ? -15.088 -11.450 29.306 1.00 90.19 383 GLY A C 1
ATOM 2858 O O . GLY A 1 383 ? -15.257 -10.322 29.767 1.00 90.19 383 GLY A O 1
ATOM 2859 N N . ASP A 1 384 ? -14.191 -11.738 28.364 1.00 92.88 384 ASP A N 1
ATOM 2860 C CA . ASP A 1 384 ? -13.313 -10.766 27.728 1.00 92.88 384 ASP A CA 1
ATOM 2861 C C . ASP A 1 384 ? -13.817 -10.399 26.329 1.00 92.88 384 ASP A C 1
ATOM 2863 O O . ASP A 1 384 ? -14.681 -11.052 25.739 1.00 92.88 384 ASP A O 1
ATOM 2867 N N . PHE A 1 385 ? -13.273 -9.309 25.802 1.00 94.19 385 PHE A N 1
ATOM 2868 C CA . PHE A 1 385 ? -13.532 -8.852 24.444 1.00 94.19 385 PHE A CA 1
ATOM 2869 C C . PHE A 1 385 ? -12.517 -9.505 23.502 1.00 94.19 385 PHE A C 1
ATOM 2871 O O . PHE A 1 385 ? -11.317 -9.451 23.764 1.00 94.19 385 PHE A O 1
ATOM 2878 N N . PHE A 1 386 ? -12.975 -10.117 22.410 1.00 96.31 386 PHE A N 1
ATOM 2879 C CA . PHE A 1 386 ? -12.082 -10.718 21.414 1.00 96.31 386 PHE A CA 1
ATOM 2880 C C . PHE A 1 386 ? -12.709 -10.766 20.018 1.00 96.31 386 PHE A C 1
ATOM 2882 O O . PHE A 1 386 ? -13.910 -10.540 19.841 1.00 96.31 386 PHE A O 1
ATOM 2889 N N . ALA A 1 387 ? -11.885 -11.080 19.019 1.00 97.00 387 ALA A N 1
ATOM 2890 C CA . ALA A 1 387 ? -12.306 -11.253 17.634 1.00 97.00 387 ALA A CA 1
ATOM 2891 C C . ALA A 1 387 ? -11.941 -12.637 17.090 1.00 97.00 387 ALA A C 1
ATOM 2893 O O . ALA A 1 387 ? -10.944 -13.243 17.480 1.00 97.00 387 ALA A O 1
ATOM 2894 N N . VAL A 1 388 ? -12.724 -13.117 16.130 1.00 97.31 388 VAL A N 1
ATOM 2895 C CA . VAL A 1 388 ? -12.479 -14.355 15.395 1.00 97.31 388 VAL A CA 1
ATOM 2896 C C . VAL A 1 388 ? -12.450 -14.052 13.904 1.00 97.31 388 VAL A C 1
ATOM 2898 O O . VAL A 1 388 ? -13.410 -13.523 13.349 1.00 97.31 388 VAL A O 1
ATOM 2901 N N . ALA A 1 389 ? -11.351 -14.401 13.242 1.00 96.69 389 ALA A N 1
ATOM 2902 C CA . ALA A 1 389 ? -11.211 -14.280 11.798 1.00 96.69 389 ALA A CA 1
ATOM 2903 C C . ALA A 1 389 ? -11.915 -15.450 11.096 1.00 96.69 389 ALA A C 1
ATOM 2905 O O . ALA A 1 389 ? -11.503 -16.599 11.313 1.00 96.69 389 ALA A O 1
ATOM 2906 N N . PRO A 1 390 ? -12.921 -15.202 10.232 1.00 97.19 390 PRO A N 1
ATOM 2907 C CA . PRO A 1 390 ? -13.559 -16.249 9.443 1.00 97.19 390 PRO A CA 1
ATOM 2908 C C . PRO A 1 390 ? -12.561 -17.103 8.640 1.00 97.19 390 PRO A C 1
ATOM 2910 O O . PRO A 1 390 ? -11.445 -16.698 8.313 1.00 97.19 390 PRO A O 1
ATOM 2913 N N . THR A 1 391 ? -12.957 -18.327 8.277 1.00 94.81 391 THR A N 1
ATOM 2914 C CA . THR A 1 391 ? -12.076 -19.208 7.489 1.00 94.81 391 THR A CA 1
ATOM 2915 C C . THR A 1 391 ? -11.712 -18.580 6.141 1.00 94.81 391 THR A C 1
ATOM 2917 O O . THR A 1 391 ? -12.580 -18.197 5.350 1.00 94.81 391 THR A O 1
ATOM 2920 N N . GLY A 1 392 ? -10.412 -18.545 5.845 1.00 92.56 392 GLY A N 1
ATOM 2921 C CA . GLY A 1 392 ? -9.877 -17.990 4.603 1.00 92.56 392 GLY A CA 1
ATOM 2922 C C . GLY A 1 392 ? -9.904 -16.463 4.544 1.00 92.56 392 GLY A C 1
ATOM 2923 O O . GLY A 1 392 ? -9.874 -15.927 3.442 1.00 92.56 392 GLY A O 1
ATOM 2924 N N . THR A 1 393 ? -10.021 -15.777 5.684 1.00 94.44 393 THR A N 1
ATOM 2925 C CA . THR A 1 393 ? -9.704 -14.349 5.779 1.00 94.44 393 THR A CA 1
ATOM 2926 C C . THR A 1 393 ? -8.227 -14.133 5.461 1.00 94.44 393 THR A C 1
ATOM 2928 O O . THR A 1 393 ? -7.364 -14.865 5.946 1.00 94.44 393 THR A O 1
ATOM 2931 N N . THR A 1 394 ? -7.954 -13.123 4.644 1.00 92.75 394 THR A N 1
ATOM 2932 C CA . THR A 1 394 ? -6.618 -12.579 4.388 1.00 92.75 394 THR A CA 1
ATOM 2933 C C . THR A 1 394 ? -6.552 -11.171 4.962 1.00 92.75 394 THR A C 1
ATOM 2935 O O . THR A 1 394 ? -7.573 -10.480 5.014 1.00 92.75 394 THR A O 1
ATOM 2938 N N . PHE A 1 395 ? -5.361 -10.765 5.391 1.00 92.38 395 PHE A N 1
ATOM 2939 C CA . PHE A 1 395 ? -5.104 -9.435 5.932 1.00 92.38 395 PHE A CA 1
ATOM 2940 C C . PHE A 1 395 ? -4.177 -8.660 5.002 1.00 92.38 395 PHE A C 1
ATOM 2942 O O . PHE A 1 395 ? -3.400 -9.263 4.264 1.00 92.38 395 PHE A O 1
ATOM 2949 N N . THR A 1 396 ? -4.270 -7.337 5.041 1.00 92.81 396 THR A N 1
ATOM 2950 C CA . THR A 1 396 ? -3.410 -6.424 4.274 1.00 92.81 396 THR A CA 1
ATOM 2951 C C . THR A 1 396 ? -3.171 -5.164 5.091 1.00 92.81 396 THR A C 1
ATOM 2953 O O . THR A 1 396 ? -4.132 -4.643 5.666 1.00 92.81 396 THR A O 1
ATOM 2956 N N . THR A 1 397 ? -1.947 -4.644 5.114 1.00 92.19 397 THR A N 1
ATOM 2957 C CA . THR A 1 397 ? -1.676 -3.313 5.671 1.00 92.19 397 THR A CA 1
ATOM 2958 C C . THR A 1 397 ? -2.323 -2.256 4.784 1.00 92.19 397 THR A C 1
ATOM 2960 O O . THR A 1 397 ? -2.269 -2.348 3.561 1.00 92.19 397 THR A O 1
ATOM 2963 N N . ASN A 1 398 ? -2.980 -1.263 5.378 1.00 91.50 398 ASN A N 1
ATOM 2964 C CA . ASN A 1 398 ? -3.570 -0.147 4.639 1.00 91.50 398 ASN A CA 1
ATOM 2965 C C . ASN A 1 398 ? -4.564 -0.513 3.516 1.00 91.50 398 ASN A C 1
ATOM 2967 O O . ASN A 1 398 ? -4.752 0.261 2.580 1.00 91.50 398 ASN A O 1
ATOM 2971 N N . ASN A 1 399 ? -5.212 -1.685 3.589 1.00 92.06 399 ASN A N 1
ATOM 2972 C CA . ASN A 1 399 ? -6.047 -2.221 2.501 1.00 92.06 399 ASN A CA 1
ATOM 2973 C C . ASN A 1 399 ? -5.299 -2.359 1.153 1.00 92.06 399 ASN A C 1
ATOM 2975 O O . ASN A 1 399 ? -5.904 -2.296 0.084 1.00 92.06 399 ASN A O 1
ATOM 2979 N N . ARG A 1 400 ? -3.974 -2.536 1.212 1.00 90.62 400 ARG A N 1
ATOM 2980 C CA . ARG A 1 400 ? -3.056 -2.634 0.074 1.00 90.62 400 ARG A CA 1
ATOM 2981 C C . ARG A 1 400 ? -2.205 -3.887 0.232 1.00 90.62 400 ARG A C 1
ATOM 2983 O O . ARG A 1 400 ? -1.394 -3.986 1.151 1.00 90.62 400 ARG A O 1
ATOM 2990 N N . SER A 1 401 ? -2.418 -4.884 -0.622 1.00 87.88 401 SER A N 1
ATOM 2991 C CA . SER A 1 401 ? -1.678 -6.151 -0.540 1.00 87.88 401 SER A CA 1
ATOM 2992 C C . SER A 1 401 ? -0.189 -5.978 -0.824 1.00 87.88 401 SER A C 1
ATOM 2994 O O . SER A 1 401 ? 0.625 -6.672 -0.225 1.00 87.88 401 SER A O 1
ATOM 2996 N N . GLU A 1 402 ? 0.158 -5.027 -1.689 1.00 85.50 402 GLU A N 1
ATOM 2997 C CA . GLU A 1 402 ? 1.526 -4.737 -2.110 1.00 85.50 402 GLU A CA 1
ATOM 2998 C C . GLU A 1 402 ? 2.430 -4.251 -0.968 1.00 85.50 402 GLU A C 1
ATOM 3000 O O . GLU A 1 402 ? 3.633 -4.463 -1.010 1.00 85.50 402 GLU A O 1
ATOM 3005 N N . LEU A 1 403 ? 1.869 -3.685 0.107 1.00 87.56 403 LEU A N 1
ATOM 3006 C CA . LEU A 1 403 ? 2.640 -3.255 1.284 1.00 87.56 403 LEU A CA 1
ATOM 3007 C C . LEU A 1 403 ? 3.063 -4.423 2.192 1.00 87.56 403 LEU A C 1
ATOM 3009 O O . LEU A 1 403 ? 3.764 -4.216 3.190 1.00 87.56 403 LEU A O 1
ATOM 3013 N N . GLY A 1 404 ? 2.613 -5.637 1.863 1.00 85.06 404 GLY A N 1
ATOM 3014 C CA . GLY A 1 404 ? 2.836 -6.841 2.645 1.00 85.06 404 GLY A CA 1
ATOM 3015 C C . GLY A 1 404 ? 2.272 -6.746 4.063 1.00 85.06 404 GLY A C 1
ATOM 3016 O O . GLY A 1 404 ? 1.429 -5.910 4.388 1.00 85.06 404 GLY A O 1
ATOM 3017 N N . ILE A 1 405 ? 2.734 -7.650 4.921 1.00 85.88 405 ILE A N 1
ATOM 3018 C CA . ILE A 1 405 ? 2.498 -7.610 6.366 1.00 85.88 405 ILE A CA 1
ATOM 3019 C C . ILE A 1 405 ? 3.864 -7.782 7.018 1.00 85.88 405 ILE A C 1
ATOM 3021 O O . ILE A 1 405 ? 4.593 -8.714 6.684 1.00 85.88 405 ILE A O 1
ATOM 3025 N N . VAL A 1 406 ? 4.223 -6.899 7.942 1.00 80.25 406 VAL A N 1
ATOM 3026 C CA . VAL A 1 406 ? 5.491 -7.002 8.672 1.00 80.25 406 VAL A CA 1
ATOM 3027 C C . VAL A 1 406 ? 5.333 -7.955 9.858 1.00 80.25 406 VAL A C 1
ATOM 3029 O O . VAL A 1 406 ? 4.343 -7.886 10.586 1.00 80.25 406 VAL A O 1
ATOM 3032 N N . GLY A 1 407 ? 6.288 -8.885 10.003 1.00 71.38 407 GLY A N 1
ATOM 3033 C CA . GLY A 1 407 ? 6.296 -9.943 11.026 1.00 71.38 407 GLY A CA 1
ATOM 3034 C C . GLY A 1 407 ? 5.772 -11.324 10.573 1.00 71.38 407 GLY A C 1
ATOM 3035 O O . GLY A 1 407 ? 5.220 -12.081 11.352 1.00 71.38 407 GLY A O 1
ATOM 3036 N N . THR A 1 408 ? 5.855 -11.744 9.318 1.00 52.81 408 THR A N 1
ATOM 3037 C CA . THR A 1 408 ? 4.995 -12.839 8.797 1.00 52.81 408 THR A CA 1
ATOM 3038 C C . THR A 1 408 ? 5.203 -14.291 9.279 1.00 52.81 408 THR A C 1
ATOM 3040 O O . THR A 1 408 ? 4.529 -15.181 8.751 1.00 52.81 408 THR A O 1
ATOM 3043 N N . THR A 1 409 ? 5.992 -14.594 10.315 1.00 42.91 409 THR A N 1
ATOM 3044 C CA . THR A 1 409 ? 6.059 -15.971 10.855 1.00 42.91 409 THR A CA 1
ATOM 3045 C C . THR A 1 409 ? 5.058 -16.218 11.989 1.00 42.91 409 THR A C 1
ATOM 3047 O O . THR A 1 409 ? 5.424 -16.215 13.158 1.00 42.91 409 THR A O 1
ATOM 3050 N N . LEU A 1 410 ? 3.786 -16.484 11.662 1.00 37.91 410 LEU A N 1
ATOM 3051 C CA . LEU A 1 410 ? 2.745 -16.842 12.647 1.00 37.91 410 LEU A CA 1
ATOM 3052 C C . LEU A 1 410 ? 3.243 -17.887 13.673 1.00 37.91 410 LEU A C 1
ATOM 3054 O O . LEU A 1 410 ? 3.415 -19.060 13.332 1.00 37.91 410 LEU A O 1
ATOM 3058 N N . GLY A 1 411 ? 3.400 -17.477 14.936 1.00 33.12 411 GLY A N 1
ATOM 3059 C CA . GLY A 1 411 ? 3.767 -18.364 16.050 1.00 33.12 411 GLY A CA 1
ATOM 3060 C C . GLY A 1 411 ? 5.240 -18.345 16.472 1.00 33.12 411 GLY A C 1
ATOM 3061 O O . GLY A 1 411 ? 5.618 -19.151 17.322 1.00 33.12 411 GLY A O 1
ATOM 3062 N N . GLU A 1 412 ? 6.050 -17.440 15.922 1.00 44.81 412 GLU A N 1
ATOM 3063 C CA . GLU A 1 412 ? 7.357 -17.067 16.476 1.00 44.81 412 GLU A CA 1
ATOM 3064 C C . GLU A 1 412 ? 7.259 -15.705 17.184 1.00 44.81 412 GLU A C 1
ATOM 3066 O O . GLU A 1 412 ? 6.457 -14.848 16.795 1.00 44.81 412 GLU A O 1
ATOM 3071 N N . ASP A 1 413 ? 8.052 -15.509 18.241 1.00 43.59 413 ASP A N 1
ATOM 3072 C CA . ASP A 1 413 ? 8.208 -14.197 18.879 1.00 43.59 413 ASP A CA 1
ATOM 3073 C C . ASP A 1 413 ? 8.686 -13.183 17.818 1.00 43.59 413 ASP A C 1
ATOM 3075 O O . ASP A 1 413 ? 9.621 -13.473 17.069 1.00 43.59 413 ASP A O 1
ATOM 3079 N N . GLY A 1 414 ? 8.043 -12.012 17.731 1.00 53.72 414 GLY A N 1
ATOM 3080 C CA . GLY A 1 414 ? 8.323 -11.012 16.687 1.00 53.72 414 GLY A CA 1
ATOM 3081 C C . GLY A 1 414 ? 7.533 -11.198 15.384 1.00 53.72 414 GLY A C 1
ATOM 3082 O O . GLY A 1 414 ? 7.929 -10.667 14.345 1.00 53.72 414 GLY A O 1
ATOM 3083 N N . SER A 1 415 ? 6.428 -11.952 15.423 1.00 71.69 415 SER A N 1
ATOM 3084 C CA . SER A 1 415 ? 5.509 -12.091 14.291 1.00 71.69 415 SER A CA 1
ATOM 3085 C C . SER A 1 415 ? 4.363 -11.072 14.275 1.00 71.69 415 SER A C 1
ATOM 3087 O O . SER A 1 415 ? 4.101 -10.398 15.265 1.00 71.69 415 SER A O 1
ATOM 3089 N N . ALA A 1 416 ? 3.679 -10.950 13.136 1.00 80.75 416 ALA A N 1
ATOM 3090 C CA . ALA A 1 416 ? 2.576 -10.049 12.891 1.00 80.75 416 ALA A CA 1
ATOM 3091 C C . ALA A 1 416 ? 1.469 -10.392 13.876 1.00 80.75 416 ALA A C 1
ATOM 3093 O O . ALA A 1 416 ? 0.943 -11.510 13.884 1.00 80.75 416 ALA A O 1
ATOM 3094 N N . GLU A 1 417 ? 1.108 -9.417 14.691 1.00 87.88 417 GLU A N 1
ATOM 3095 C CA . GLU A 1 417 ? 0.077 -9.566 15.695 1.00 87.88 417 GLU A CA 1
ATOM 3096 C C . GLU A 1 417 ? -1.159 -8.830 15.219 1.00 87.88 417 GLU A C 1
ATOM 3098 O O . GLU A 1 417 ? -1.397 -7.670 15.547 1.00 87.88 417 GLU A O 1
ATOM 3103 N N . ILE A 1 418 ? -1.949 -9.526 14.403 1.00 92.06 418 ILE A N 1
ATOM 3104 C CA . ILE A 1 418 ? -3.266 -9.025 14.038 1.00 92.06 418 ILE A CA 1
ATOM 3105 C C . ILE A 1 418 ? -4.113 -9.006 15.303 1.00 92.06 418 ILE A C 1
ATOM 3107 O O . ILE A 1 418 ? -4.436 -10.057 15.857 1.00 92.06 418 ILE A O 1
ATOM 3111 N N . ALA A 1 419 ? -4.484 -7.809 15.733 1.00 93.56 419 ALA A N 1
ATOM 3112 C CA . ALA A 1 419 ? -5.302 -7.581 16.904 1.00 93.56 419 ALA A CA 1
ATOM 3113 C C . ALA A 1 419 ? -6.493 -6.694 16.548 1.00 93.56 419 ALA A C 1
ATOM 3115 O O . ALA A 1 419 ? -6.466 -5.904 15.600 1.00 93.56 419 ALA A O 1
ATOM 3116 N N . LEU A 1 420 ? -7.561 -6.835 17.326 1.00 95.25 420 LEU A N 1
ATOM 3117 C CA . LEU A 1 420 ? -8.672 -5.902 17.271 1.00 95.25 420 LEU A CA 1
ATOM 3118 C C . LEU A 1 420 ? -8.314 -4.726 18.185 1.00 95.25 420 LEU A C 1
ATOM 3120 O O . LEU A 1 420 ? -8.067 -4.909 19.370 1.00 95.25 420 LEU A O 1
ATOM 3124 N N . LEU A 1 421 ? -8.260 -3.518 17.640 1.00 95.81 421 LEU A N 1
ATOM 3125 C CA . LEU A 1 421 ? -8.230 -2.297 18.428 1.00 95.81 421 LEU A CA 1
ATOM 3126 C C . LEU A 1 421 ? -9.635 -2.080 18.987 1.00 95.81 421 LEU A C 1
ATOM 3128 O O . LEU A 1 421 ? -10.605 -2.037 18.232 1.00 95.81 421 LEU A O 1
ATOM 3132 N N . SER A 1 422 ? -9.748 -1.945 20.306 1.00 94.69 422 SER A N 1
ATOM 3133 C CA . SER A 1 422 ? -11.000 -1.633 20.993 1.00 94.69 422 SER A CA 1
ATOM 3134 C C . SER A 1 422 ? -10.765 -0.522 22.002 1.00 94.69 422 SER A C 1
ATOM 3136 O O . SER A 1 422 ? -10.225 -0.751 23.083 1.00 94.69 422 SER A O 1
ATOM 3138 N N . ASP A 1 423 ? -11.265 0.667 21.692 1.00 93.69 423 ASP A N 1
ATOM 3139 C CA . ASP A 1 423 ? -11.083 1.847 22.533 1.00 93.69 423 ASP A CA 1
ATOM 3140 C C . ASP A 1 423 ? -12.412 2.594 22.753 1.00 93.69 423 ASP A C 1
ATOM 3142 O O . ASP A 1 423 ? -13.420 2.350 22.082 1.00 93.69 423 ASP A O 1
ATOM 3146 N N . THR A 1 424 ? -12.452 3.483 23.743 1.00 90.94 424 THR A N 1
ATOM 3147 C CA . THR A 1 424 ? -13.562 4.426 23.935 1.00 90.94 424 THR A CA 1
ATOM 3148 C C . THR A 1 424 ? -13.598 5.465 22.821 1.00 90.94 424 THR A C 1
ATOM 3150 O O . THR A 1 424 ? -12.634 5.641 22.079 1.00 90.94 424 THR A O 1
ATOM 3153 N N . LEU A 1 425 ? -14.726 6.157 22.681 1.00 87.69 425 LEU A N 1
ATOM 3154 C CA . LEU A 1 425 ? -14.842 7.256 21.729 1.00 87.69 425 LEU A CA 1
ATOM 3155 C C . LEU A 1 425 ? -14.021 8.451 22.234 1.00 87.69 425 LEU A C 1
ATOM 3157 O O . LEU A 1 425 ? -14.115 8.815 23.404 1.00 87.69 425 LEU A O 1
ATOM 3161 N N . LEU A 1 426 ? -13.212 9.048 21.354 1.00 83.75 426 LEU A N 1
ATOM 3162 C CA . LEU A 1 426 ? -12.369 10.192 21.713 1.00 83.75 426 LEU A CA 1
ATOM 3163 C C . LEU A 1 426 ? -13.216 11.376 22.190 1.00 83.75 426 LEU A C 1
ATOM 3165 O O . LEU A 1 426 ? -14.245 11.700 21.600 1.00 83.75 426 LEU A O 1
ATOM 3169 N N . ASN A 1 427 ? -12.748 12.083 23.213 1.00 73.50 427 ASN A N 1
ATOM 3170 C CA . ASN A 1 427 ? -13.380 13.329 23.640 1.00 73.50 427 ASN A CA 1
ATOM 3171 C C . ASN A 1 427 ? -13.064 14.472 22.662 1.00 73.50 427 ASN A C 1
ATOM 3173 O O . ASN A 1 427 ? -12.007 14.490 22.030 1.00 73.50 427 ASN A O 1
ATOM 3177 N N . ARG A 1 428 ? -13.950 15.474 22.554 1.00 64.00 428 ARG A N 1
ATOM 3178 C CA . ARG A 1 428 ? -13.598 16.712 21.841 1.00 64.00 428 ARG A CA 1
ATOM 3179 C C . ARG A 1 428 ? -12.559 17.484 22.647 1.00 64.00 428 ARG A C 1
ATOM 3181 O O . ARG A 1 428 ? -12.637 17.549 23.873 1.00 64.00 428 ARG A O 1
ATOM 3188 N N . GLN A 1 429 ? -11.672 18.189 21.951 1.00 56.50 429 GLN A N 1
ATOM 3189 C CA . GLN A 1 429 ? -10.644 19.029 22.575 1.00 56.50 429 GLN A CA 1
ATOM 3190 C C . GLN A 1 429 ? -11.201 20.143 23.484 1.00 56.50 429 GLN A C 1
ATOM 3192 O O . GLN A 1 429 ? -10.508 20.634 24.369 1.00 56.50 429 GLN A O 1
ATOM 3197 N N . ASN A 1 430 ? -12.470 20.535 23.312 1.00 55.91 430 ASN A N 1
ATOM 3198 C CA . ASN A 1 430 ? -13.148 21.514 24.169 1.00 55.91 430 ASN A CA 1
ATOM 3199 C C . ASN A 1 430 ? -13.851 20.901 25.399 1.00 55.91 430 ASN A C 1
ATOM 3201 O O . ASN A 1 430 ? -14.571 21.613 26.102 1.00 55.91 430 ASN A O 1
ATOM 3205 N N . GLY A 1 431 ? -13.682 19.598 25.643 1.00 56.09 431 GLY A N 1
ATOM 3206 C CA . GLY A 1 431 ? -14.265 18.878 26.775 1.00 56.09 431 GLY A CA 1
ATOM 3207 C C . GLY A 1 431 ? -15.712 18.407 26.588 1.00 56.09 431 GLY A C 1
ATOM 3208 O O . GLY A 1 431 ? -16.271 17.839 27.521 1.00 56.09 431 GLY A O 1
ATOM 3209 N N . ALA A 1 432 ? -16.337 18.622 25.423 1.00 60.38 432 ALA A N 1
ATOM 3210 C CA . ALA A 1 432 ? -17.618 17.987 25.101 1.00 60.38 432 ALA A CA 1
ATOM 3211 C C . ALA A 1 432 ? -17.398 16.538 24.630 1.00 60.38 432 ALA A C 1
ATOM 3213 O O . ALA A 1 432 ? -16.495 16.270 23.836 1.00 60.38 432 ALA A O 1
ATOM 3214 N N . SER A 1 433 ? -18.219 15.599 25.095 1.00 68.56 433 SER A N 1
ATOM 3215 C CA . SER A 1 433 ? -18.035 14.186 24.763 1.00 68.56 433 SER A CA 1
ATOM 3216 C C . SER A 1 433 ? -18.519 13.884 23.337 1.00 68.56 433 SER A C 1
ATOM 3218 O O . SER A 1 433 ? -19.623 14.277 22.954 1.00 68.56 433 SER A O 1
ATOM 3220 N N . PHE A 1 434 ? -17.709 13.179 22.531 1.00 76.94 434 PHE A N 1
ATOM 3221 C CA . PHE A 1 434 ? -18.194 12.545 21.291 1.00 76.94 434 PHE A CA 1
ATOM 3222 C C . PHE A 1 434 ? -19.341 11.597 21.626 1.00 76.94 434 PHE A C 1
ATOM 3224 O O . PHE A 1 434 ? -20.313 11.522 20.878 1.00 76.94 434 PHE A O 1
ATOM 3231 N N . GLU A 1 435 ? -19.224 10.904 22.759 1.00 84.06 435 GLU A N 1
ATOM 3232 C CA . GLU A 1 435 ? -20.202 9.937 23.233 1.00 84.06 435 GLU A CA 1
ATOM 3233 C C . GLU A 1 435 ? -21.593 10.558 23.351 1.00 84.06 435 GLU A C 1
ATOM 3235 O O . GLU A 1 435 ? -22.546 9.943 22.895 1.00 84.06 435 GLU A O 1
ATOM 3240 N N . ASP A 1 436 ? -21.710 11.804 23.830 1.00 84.81 436 ASP A N 1
ATOM 3241 C CA . ASP A 1 436 ? -23.001 12.505 23.917 1.00 84.81 436 ASP A CA 1
ATOM 3242 C C . ASP A 1 436 ? -23.636 12.687 22.530 1.00 84.81 436 ASP A C 1
ATOM 3244 O O . ASP A 1 436 ? -24.834 12.498 22.348 1.00 84.81 436 ASP A O 1
ATOM 3248 N N . THR A 1 437 ? -22.833 13.029 21.517 1.00 83.56 437 THR A N 1
ATOM 3249 C CA . THR A 1 437 ? -23.366 13.216 20.158 1.00 83.56 437 THR A CA 1
ATOM 3250 C C . THR A 1 437 ? -23.697 11.880 19.496 1.00 83.56 437 THR A C 1
ATOM 3252 O O . THR A 1 437 ? -24.737 11.758 18.854 1.00 83.56 437 THR A O 1
ATOM 3255 N N . ALA A 1 438 ? -22.853 10.862 19.677 1.00 87.50 438 ALA A N 1
ATOM 3256 C CA . ALA A 1 438 ? -23.142 9.508 19.210 1.00 87.50 438 ALA A CA 1
ATOM 3257 C C . ALA A 1 438 ? -24.402 8.942 19.881 1.00 87.50 438 ALA A C 1
ATOM 3259 O O . ALA A 1 438 ? -25.203 8.273 19.231 1.00 87.50 438 ALA A O 1
ATOM 3260 N N . HIS A 1 439 ? -24.602 9.252 21.160 1.00 91.31 439 HIS A N 1
ATOM 3261 C CA . HIS A 1 439 ? -25.792 8.894 21.913 1.00 91.31 439 HIS A CA 1
ATOM 3262 C C . HIS A 1 439 ? -27.052 9.517 21.321 1.00 91.31 439 HIS A C 1
ATOM 3264 O O . HIS A 1 439 ? -27.955 8.772 20.943 1.00 91.31 439 HIS A O 1
ATOM 3270 N N . ASP A 1 440 ? -27.081 10.842 21.154 1.00 90.25 440 ASP A N 1
ATOM 3271 C CA . ASP A 1 440 ? -28.223 11.551 20.565 1.00 90.25 440 ASP A CA 1
ATOM 3272 C C . ASP A 1 440 ? -28.581 10.985 19.178 1.00 90.25 440 ASP A C 1
ATOM 3274 O O . ASP A 1 440 ? -29.749 10.733 18.875 1.00 90.25 440 ASP A O 1
ATOM 3278 N N . MET A 1 441 ? -27.570 10.719 18.343 1.00 90.44 441 MET A N 1
ATOM 3279 C CA . MET A 1 441 ? -27.760 10.138 17.012 1.00 90.44 441 MET A CA 1
ATOM 3280 C C . MET A 1 441 ? -28.307 8.710 17.055 1.00 90.44 441 MET A C 1
ATOM 3282 O O . MET A 1 441 ? -29.204 8.370 16.283 1.00 90.44 441 MET A O 1
ATOM 3286 N N . ALA A 1 442 ? -27.779 7.861 17.939 1.00 93.38 442 ALA A N 1
ATOM 3287 C CA . ALA A 1 442 ? -28.254 6.492 18.076 1.00 93.38 442 ALA A CA 1
ATOM 3288 C C . ALA A 1 442 ? -29.684 6.447 18.634 1.00 93.38 442 ALA A C 1
ATOM 3290 O O . ALA A 1 442 ? -30.484 5.621 18.190 1.00 93.38 442 ALA A O 1
ATOM 3291 N N . GLU A 1 443 ? -30.035 7.340 19.564 1.00 94.56 443 GLU A N 1
ATOM 3292 C CA . GLU A 1 443 ? -31.408 7.487 20.046 1.00 94.56 443 GLU A CA 1
ATOM 3293 C C . GLU A 1 443 ? -32.350 7.946 18.934 1.00 94.56 443 GLU A C 1
ATOM 3295 O O . GLU A 1 443 ? -33.380 7.308 18.716 1.00 94.56 443 GLU A O 1
ATOM 3300 N N . GLU A 1 444 ? -32.001 8.997 18.187 1.00 93.56 444 GLU A N 1
ATOM 3301 C CA . GLU A 1 444 ? -32.816 9.474 17.065 1.00 93.56 444 GLU A CA 1
ATOM 3302 C C . GLU A 1 444 ? -33.005 8.375 16.009 1.00 93.56 444 GLU A C 1
ATOM 3304 O O . GLU A 1 444 ? -34.125 8.137 15.541 1.00 93.56 444 GLU A O 1
ATOM 3309 N N . PHE A 1 445 ? -31.937 7.640 15.691 1.00 94.25 445 PHE A N 1
ATOM 3310 C CA . PHE A 1 445 ? -31.975 6.518 14.760 1.00 94.25 445 PHE A CA 1
ATOM 3311 C C . PHE A 1 445 ? -32.916 5.405 15.234 1.00 94.25 445 PHE A C 1
ATOM 3313 O O . PHE A 1 445 ? -33.809 5.000 14.485 1.00 94.25 445 PHE A O 1
ATOM 3320 N N . LEU A 1 446 ? -32.785 4.944 16.480 1.00 94.12 446 LEU A N 1
ATOM 3321 C CA . LEU A 1 446 ? -33.665 3.915 17.040 1.00 94.12 446 LEU A CA 1
ATOM 3322 C C . LEU A 1 446 ? -35.121 4.404 17.146 1.00 94.12 446 LEU A C 1
ATOM 3324 O O . LEU A 1 446 ? -36.046 3.686 16.756 1.00 94.12 446 LEU A O 1
ATOM 3328 N N . ALA A 1 447 ? -35.345 5.640 17.596 1.00 94.12 447 ALA A N 1
ATOM 3329 C CA . ALA A 1 447 ? -36.676 6.235 17.691 1.00 94.12 447 ALA A CA 1
ATOM 3330 C C . ALA A 1 447 ? -37.355 6.345 16.316 1.00 94.12 447 ALA A C 1
ATOM 3332 O O . ALA A 1 447 ? -38.551 6.066 16.192 1.00 94.12 447 ALA A O 1
ATOM 3333 N N . SER A 1 448 ? -36.597 6.668 15.260 1.00 94.00 448 SER A N 1
ATOM 3334 C CA . SER A 1 448 ? -37.102 6.706 13.878 1.00 94.00 448 SER A CA 1
ATOM 3335 C C . SER A 1 448 ? -37.622 5.345 13.390 1.00 94.00 448 SER A C 1
ATOM 3337 O O . SER A 1 448 ? -38.485 5.280 12.513 1.00 94.00 448 SER A O 1
ATOM 3339 N N . GLN A 1 449 ? -37.150 4.257 14.003 1.00 94.12 449 GLN A N 1
ATOM 3340 C CA . GLN A 1 449 ? -37.561 2.879 13.731 1.00 94.12 449 GLN A CA 1
ATOM 3341 C C . GLN A 1 449 ? -38.689 2.400 14.656 1.00 94.12 449 GLN A C 1
ATOM 3343 O O . GLN A 1 449 ? -39.089 1.238 14.589 1.00 94.12 449 GLN A O 1
ATOM 3348 N N . GLY A 1 450 ? -39.211 3.277 15.519 1.00 90.75 450 GLY A N 1
ATOM 3349 C CA . GLY A 1 450 ? -40.229 2.938 16.512 1.00 90.75 450 GLY A CA 1
ATOM 3350 C C . GLY A 1 450 ? -39.689 2.150 17.707 1.00 90.75 450 GLY A C 1
ATOM 3351 O O . GLY A 1 450 ? -40.477 1.574 18.453 1.00 90.75 450 GLY A O 1
ATOM 3352 N N . ILE A 1 451 ? -38.367 2.107 17.899 1.00 89.62 451 ILE A N 1
ATOM 3353 C CA . ILE A 1 451 ? -37.751 1.499 19.079 1.00 89.62 451 ILE A CA 1
ATOM 3354 C C . ILE A 1 451 ? -37.842 2.491 20.237 1.00 89.62 451 ILE A C 1
ATOM 3356 O O . ILE A 1 451 ? -37.498 3.665 20.107 1.00 89.62 451 ILE A O 1
ATOM 3360 N N . ARG A 1 452 ? -38.278 2.002 21.398 1.00 88.06 452 ARG A N 1
ATOM 3361 C CA . ARG A 1 452 ? -38.288 2.782 22.633 1.00 88.06 452 ARG A CA 1
ATOM 3362 C C . ARG A 1 452 ? -36.858 3.109 23.071 1.00 88.06 452 ARG A C 1
ATOM 3364 O O . ARG A 1 452 ? -36.043 2.200 23.252 1.00 88.06 452 ARG A O 1
ATOM 3371 N N . VAL A 1 453 ? -36.593 4.391 23.314 1.00 89.81 453 VAL A N 1
ATOM 3372 C CA . VAL A 1 453 ? -35.289 4.887 23.785 1.00 89.81 453 VAL A CA 1
ATOM 3373 C C . VAL A 1 453 ? -35.270 5.155 25.292 1.00 89.81 453 VAL A C 1
ATOM 3375 O O . VAL A 1 453 ? -34.251 4.965 25.950 1.00 89.81 453 VAL A O 1
ATOM 3378 N N . GLU A 1 454 ? -36.417 5.478 25.896 1.00 89.06 454 GLU A N 1
ATOM 3379 C CA . GLU A 1 454 ? -36.480 5.873 27.301 1.00 89.06 454 GLU A CA 1
ATOM 3380 C C . GLU A 1 454 ? -36.160 4.724 28.265 1.00 89.06 454 GLU A C 1
ATOM 3382 O O . GLU A 1 454 ? -36.881 3.718 28.340 1.00 89.06 454 GLU A O 1
ATOM 3387 N N . GLY A 1 455 ? -35.143 4.946 29.102 1.00 88.62 455 GLY A N 1
ATOM 3388 C CA . GLY A 1 455 ? -34.686 3.998 30.118 1.00 88.62 455 GLY A CA 1
ATOM 3389 C C . GLY A 1 455 ? -33.677 2.974 29.600 1.00 88.62 455 GLY A C 1
ATOM 3390 O O . GLY A 1 455 ? -33.369 2.026 30.327 1.00 88.62 455 GLY A O 1
ATOM 3391 N N . ARG A 1 456 ? -33.180 3.146 28.366 1.00 92.12 456 ARG A N 1
ATOM 3392 C CA . ARG A 1 456 ? -32.060 2.367 27.843 1.00 92.12 456 ARG A CA 1
ATOM 3393 C C . ARG A 1 456 ? -30.748 2.770 28.508 1.00 92.12 456 ARG A C 1
ATOM 3395 O O . ARG A 1 456 ? -30.505 3.937 28.795 1.00 92.12 456 ARG A O 1
ATOM 3402 N N . HIS A 1 457 ? -29.902 1.773 28.712 1.00 94.12 457 HIS A N 1
ATOM 3403 C CA . HIS A 1 457 ? -28.485 1.931 29.017 1.00 94.12 457 HIS A CA 1
ATOM 3404 C C . HIS A 1 457 ? -27.686 1.809 27.731 1.00 94.12 457 HIS A C 1
ATOM 3406 O O . HIS A 1 457 ? -28.146 1.164 26.783 1.00 94.12 457 HIS A O 1
ATOM 3412 N N . TRP A 1 458 ? -26.498 2.403 27.726 1.00 95.00 458 TRP A N 1
ATOM 3413 C CA . TRP A 1 458 ? -25.655 2.519 26.547 1.00 95.00 458 TRP A CA 1
ATOM 3414 C C . TRP A 1 458 ? -24.201 2.194 26.880 1.00 95.00 458 TRP A C 1
ATOM 3416 O O . TRP A 1 458 ? -23.727 2.472 27.980 1.00 95.00 458 TRP A O 1
ATOM 3426 N N . ALA A 1 459 ? -23.505 1.596 25.921 1.00 95.44 459 ALA A N 1
ATOM 3427 C CA . ALA A 1 459 ? -22.065 1.407 25.944 1.00 95.44 459 ALA A CA 1
ATOM 3428 C C . ALA A 1 459 ? -21.513 1.647 24.540 1.00 95.44 459 ALA A C 1
ATOM 3430 O O . ALA A 1 459 ? -22.091 1.179 23.558 1.00 95.44 459 ALA A O 1
ATOM 3431 N N . TYR A 1 460 ? -20.380 2.339 24.457 1.00 93.81 460 TYR A N 1
ATOM 3432 C CA . TYR A 1 460 ? -19.777 2.712 23.187 1.00 93.81 460 TYR A CA 1
ATOM 3433 C C . TYR A 1 460 ? -18.353 2.195 23.056 1.00 93.81 460 TYR A C 1
ATOM 3435 O O . TYR A 1 460 ? -17.565 2.211 24.013 1.00 93.81 460 TYR A O 1
ATOM 3443 N N . ARG A 1 461 ? -18.019 1.748 21.848 1.00 93.94 461 ARG A N 1
ATOM 3444 C CA . ARG A 1 461 ? -16.668 1.331 21.477 1.00 93.94 461 ARG A CA 1
ATOM 3445 C C . ARG A 1 461 ? -16.362 1.743 20.056 1.00 93.94 461 ARG A C 1
ATOM 3447 O O . ARG A 1 461 ? -17.219 1.654 19.188 1.00 93.94 461 ARG A O 1
ATOM 3454 N N . TYR A 1 462 ? -15.129 2.159 19.839 1.00 94.25 462 TYR A N 1
ATOM 3455 C CA . TYR A 1 462 ? -14.529 2.227 18.522 1.00 94.25 462 TYR A CA 1
ATOM 3456 C C . TYR A 1 462 ? -13.754 0.936 18.285 1.00 94.25 462 TYR A C 1
ATOM 3458 O O . TYR A 1 462 ? -12.952 0.550 19.139 1.00 94.25 462 TYR A O 1
ATOM 3466 N N . LEU A 1 463 ? -13.989 0.300 17.142 1.00 95.75 463 LEU A N 1
ATOM 3467 C CA . LEU A 1 463 ? -13.339 -0.942 16.748 1.00 95.75 463 LEU A CA 1
ATOM 3468 C C . LEU A 1 463 ? -12.587 -0.756 15.433 1.00 95.75 463 LEU A C 1
ATOM 3470 O O . LEU A 1 463 ? -13.151 -0.204 14.494 1.00 95.75 463 LEU A O 1
ATOM 3474 N N . ASP A 1 464 ? -11.366 -1.273 15.345 1.00 95.56 464 ASP A N 1
ATOM 3475 C CA . ASP A 1 464 ? -10.598 -1.369 14.094 1.00 95.56 464 ASP A CA 1
ATOM 3476 C C . ASP A 1 464 ? -9.606 -2.539 14.159 1.00 95.56 464 ASP A C 1
ATOM 3478 O O . ASP A 1 464 ? -9.481 -3.178 15.200 1.00 95.56 464 ASP A O 1
ATOM 3482 N N . LEU A 1 465 ? -8.898 -2.848 13.078 1.00 95.19 465 LEU A N 1
ATOM 3483 C CA . LEU A 1 465 ? -7.830 -3.844 13.082 1.00 95.19 465 LEU A CA 1
ATOM 3484 C C . LEU A 1 465 ? -6.458 -3.193 12.975 1.00 95.19 465 LEU A C 1
ATOM 3486 O O . LEU A 1 465 ? -6.247 -2.273 12.185 1.00 95.19 465 LEU A O 1
ATOM 3490 N N . VAL A 1 466 ? -5.514 -3.728 13.743 1.00 94.94 466 VAL A N 1
ATOM 3491 C CA . VAL A 1 466 ? -4.124 -3.273 13.754 1.00 94.94 466 VAL A CA 1
ATOM 3492 C C . VAL A 1 466 ? -3.157 -4.451 13.754 1.00 94.94 466 VAL A C 1
ATOM 3494 O O . VAL A 1 466 ? -3.518 -5.561 14.150 1.00 94.94 466 VAL A O 1
ATOM 3497 N N . ASN A 1 467 ? -1.925 -4.206 13.316 1.00 93.31 467 ASN A N 1
ATOM 3498 C CA . ASN A 1 467 ? -0.777 -5.050 13.611 1.00 93.31 467 ASN A CA 1
ATOM 3499 C C . ASN A 1 467 ? -0.064 -4.479 14.842 1.00 93.31 467 ASN A C 1
ATOM 3501 O O . ASN A 1 467 ? 0.647 -3.481 14.741 1.00 93.31 467 ASN A O 1
ATOM 3505 N N . ALA A 1 468 ? -0.285 -5.088 16.006 1.00 90.00 468 ALA A N 1
ATOM 3506 C CA . ALA A 1 468 ? 0.220 -4.580 17.282 1.00 90.00 468 ALA A CA 1
ATOM 3507 C C . ALA A 1 468 ? 1.757 -4.611 17.375 1.00 90.00 468 ALA A C 1
ATOM 3509 O O . ALA A 1 468 ? 2.335 -3.782 18.062 1.00 90.00 468 ALA A O 1
ATOM 3510 N N . ASN A 1 469 ? 2.410 -5.510 16.630 1.00 88.19 469 ASN A N 1
ATOM 3511 C CA . ASN A 1 469 ? 3.873 -5.615 16.555 1.00 88.19 469 ASN A CA 1
ATOM 3512 C C . ASN A 1 469 ? 4.485 -4.771 15.429 1.00 88.19 469 ASN A C 1
ATOM 3514 O O . ASN A 1 469 ? 5.632 -4.975 15.050 1.00 88.19 469 ASN A O 1
ATOM 3518 N N . ASP A 1 470 ? 3.723 -3.862 14.834 1.00 90.50 470 ASP A N 1
ATOM 3519 C CA . ASP A 1 470 ? 4.194 -2.975 13.777 1.00 90.50 470 ASP A CA 1
ATOM 3520 C C . ASP A 1 470 ? 3.580 -1.593 13.973 1.00 90.50 470 ASP A C 1
ATOM 3522 O O . ASP A 1 470 ? 2.819 -1.114 13.139 1.00 90.50 470 ASP A O 1
ATOM 3526 N N . GLY A 1 471 ? 3.825 -0.993 15.136 1.00 90.19 471 GLY A N 1
ATOM 3527 C CA . GLY A 1 471 ? 3.415 0.375 15.434 1.00 90.19 471 GLY A CA 1
ATOM 3528 C C . GLY A 1 471 ? 1.905 0.589 15.404 1.00 90.19 471 GLY A C 1
ATOM 3529 O O . GLY A 1 471 ? 1.446 1.644 14.985 1.00 90.19 471 GLY A O 1
ATOM 3530 N N . ASN A 1 472 ? 1.112 -0.434 15.744 1.00 93.50 472 ASN A N 1
ATOM 3531 C CA . ASN A 1 472 ? -0.340 -0.441 15.538 1.00 93.50 472 ASN A CA 1
ATOM 3532 C C . ASN A 1 472 ? -0.758 -0.067 14.096 1.00 93.50 472 ASN A C 1
ATOM 3534 O O . ASN A 1 472 ? -1.782 0.598 13.899 1.00 93.50 472 ASN A O 1
ATOM 3538 N N . ALA A 1 473 ? 0.012 -0.485 13.082 1.00 94.75 473 ALA A N 1
ATOM 3539 C CA . ALA A 1 473 ? -0.311 -0.244 11.678 1.00 94.75 473 ALA A CA 1
ATOM 3540 C C . ALA A 1 473 ? -1.712 -0.769 11.344 1.00 94.75 473 ALA A C 1
ATOM 3542 O O . ALA A 1 473 ? -2.073 -1.892 11.701 1.00 94.75 473 ALA A O 1
ATOM 3543 N N . TRP A 1 474 ? -2.505 0.046 10.655 1.00 95.56 474 TRP A N 1
ATOM 3544 C CA . TRP A 1 474 ? -3.883 -0.254 10.303 1.00 95.56 474 TRP A CA 1
ATOM 3545 C C . TRP A 1 474 ? -3.958 -1.428 9.324 1.00 95.56 474 TRP A C 1
ATOM 3547 O O . TRP A 1 474 ? -3.256 -1.486 8.307 1.00 95.56 474 TRP A O 1
ATOM 3557 N N . MET A 1 475 ? -4.852 -2.366 9.628 1.00 94.50 475 MET A N 1
ATOM 3558 C CA . MET A 1 475 ? -5.045 -3.588 8.860 1.00 94.50 475 MET A CA 1
ATOM 3559 C C . MET A 1 475 ? -6.456 -3.643 8.285 1.00 94.50 475 MET A C 1
ATOM 3561 O O . MET A 1 475 ? -7.434 -3.315 8.947 1.00 94.50 475 MET A O 1
ATOM 3565 N N . ALA A 1 476 ? -6.578 -4.165 7.070 1.00 93.88 476 ALA A N 1
ATOM 3566 C CA . ALA A 1 476 ? -7.857 -4.568 6.501 1.00 93.88 476 ALA A CA 1
ATOM 3567 C C . ALA A 1 476 ? -7.989 -6.095 6.501 1.00 93.88 476 ALA A C 1
ATOM 3569 O O . ALA A 1 476 ? -6.992 -6.821 6.471 1.00 93.88 476 ALA A O 1
ATOM 3570 N N . SER A 1 477 ? -9.229 -6.587 6.517 1.00 94.69 477 SER A N 1
ATOM 3571 C CA . SER A 1 477 ? -9.549 -8.015 6.453 1.00 94.69 477 SER A CA 1
ATOM 3572 C C . SER A 1 477 ? -10.524 -8.310 5.311 1.00 94.69 477 SER A C 1
ATOM 3574 O O . SER A 1 477 ? -11.610 -7.734 5.221 1.00 94.69 477 SER A O 1
ATOM 3576 N N . SER A 1 478 ? -10.177 -9.252 4.430 1.00 95.69 478 SER A N 1
ATOM 3577 C CA . SER A 1 478 ? -10.950 -9.518 3.200 1.00 95.69 478 SER A CA 1
ATOM 3578 C C . SER A 1 478 ? -12.355 -10.080 3.424 1.00 95.69 478 SER A C 1
ATOM 3580 O O . SER A 1 478 ? -13.172 -10.096 2.505 1.00 95.69 478 SER A O 1
ATOM 3582 N N . LYS A 1 479 ? -12.645 -10.561 4.636 1.00 96.25 479 LYS A N 1
ATOM 3583 C CA . LYS A 1 479 ? -13.960 -11.088 5.022 1.00 96.25 479 LYS A CA 1
ATOM 3584 C C . LYS A 1 479 ? -14.508 -10.463 6.298 1.00 96.25 479 LYS A C 1
ATOM 3586 O O . LYS A 1 479 ? -15.470 -11.002 6.833 1.00 96.25 479 LYS A O 1
ATOM 3591 N N . GLY A 1 480 ? -13.898 -9.393 6.807 1.00 95.88 480 GLY A N 1
ATOM 3592 C CA . GLY A 1 480 ? -14.258 -8.872 8.118 1.00 95.88 480 GLY A CA 1
ATOM 3593 C C . GLY A 1 480 ? -13.857 -9.801 9.267 1.00 95.88 480 GLY A C 1
ATOM 3594 O O . GLY A 1 480 ? -13.081 -10.750 9.097 1.00 95.88 480 GLY A O 1
ATOM 3595 N N . MET A 1 481 ? -14.427 -9.539 10.442 1.00 97.25 481 MET A N 1
ATOM 3596 C CA . MET A 1 481 ? -14.180 -10.277 11.682 1.00 97.25 481 MET A CA 1
ATOM 3597 C C . MET A 1 481 ? -15.477 -10.508 12.458 1.00 97.25 481 MET A C 1
ATOM 3599 O O . MET A 1 481 ? -16.361 -9.653 12.490 1.00 97.25 481 MET A O 1
ATOM 3603 N N . ASP A 1 482 ? -15.570 -11.652 13.131 1.00 98.25 482 ASP A N 1
ATOM 3604 C CA . ASP A 1 482 ? -16.620 -11.916 14.111 1.00 98.25 482 ASP A CA 1
ATOM 3605 C C . ASP A 1 482 ? -16.168 -11.422 15.484 1.00 98.25 482 ASP A C 1
ATOM 3607 O O . ASP A 1 482 ? -15.173 -11.891 16.029 1.00 98.25 482 ASP A O 1
ATOM 3611 N N . ILE A 1 483 ? -16.904 -10.482 16.055 1.00 98.25 483 ILE A N 1
ATOM 3612 C CA . ILE A 1 483 ? -16.575 -9.813 17.308 1.00 98.25 483 ILE A CA 1
ATOM 3613 C C . ILE A 1 483 ? -17.404 -10.409 18.436 1.00 98.25 483 ILE A C 1
ATOM 3615 O O . ILE A 1 483 ? -18.604 -10.625 18.267 1.00 98.25 483 ILE A O 1
ATOM 3619 N N . TYR A 1 484 ? -16.779 -10.628 19.590 1.00 97.94 484 TYR A N 1
ATOM 3620 C CA . TYR A 1 484 ? -17.430 -11.062 20.820 1.00 97.94 484 TYR A CA 1
ATOM 3621 C C . TYR A 1 484 ? -17.256 -9.9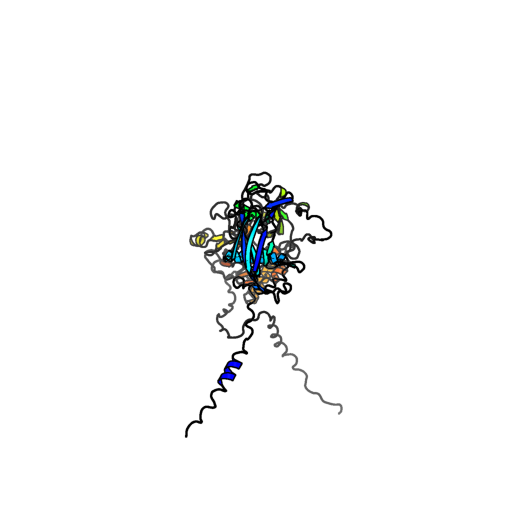76 21.879 1.00 97.94 484 TYR A C 1
ATOM 3623 O O . TYR A 1 484 ? -16.176 -9.794 22.437 1.00 97.94 484 TYR A O 1
ATOM 3631 N N . TRP A 1 485 ? -18.335 -9.235 22.129 1.00 97.81 485 TRP A N 1
ATOM 3632 C CA . TRP A 1 485 ? -18.380 -8.179 23.139 1.00 97.81 485 TRP A CA 1
ATOM 3633 C C . TRP A 1 485 ? -18.926 -8.760 24.454 1.00 97.81 485 TRP A C 1
ATOM 3635 O O . TRP A 1 485 ? -20.030 -9.318 24.454 1.00 97.81 485 TRP A O 1
ATOM 3645 N N . PRO A 1 486 ? -18.212 -8.640 25.590 1.00 96.69 486 PRO A N 1
ATOM 3646 C CA . PRO A 1 486 ? -18.675 -9.164 26.869 1.00 96.69 486 PRO A CA 1
ATOM 3647 C C . PRO A 1 486 ? -19.987 -8.513 27.319 1.00 96.69 486 PRO A C 1
ATOM 3649 O O . PRO A 1 486 ? -20.251 -7.337 27.066 1.00 96.69 486 PRO A O 1
ATOM 3652 N N . TYR A 1 487 ? -20.821 -9.275 28.024 1.00 95.94 487 TYR A N 1
ATOM 3653 C CA . TYR A 1 487 ? -22.066 -8.742 28.569 1.00 95.94 487 TYR A CA 1
ATOM 3654 C C . TYR A 1 487 ? -21.780 -7.579 29.534 1.00 95.94 487 TYR A C 1
ATOM 3656 O O . TYR A 1 487 ? -20.990 -7.759 30.465 1.00 95.94 487 TYR A O 1
ATOM 3664 N N . PRO A 1 488 ? -22.433 -6.411 29.368 1.00 94.88 488 PRO A N 1
ATOM 3665 C CA . PRO A 1 488 ? -22.357 -5.330 30.345 1.00 94.88 488 PRO A CA 1
ATOM 3666 C C . PRO A 1 488 ? -22.715 -5.793 31.763 1.00 94.88 488 PRO A C 1
ATOM 3668 O O . PRO A 1 488 ? -23.489 -6.740 31.946 1.00 94.88 488 PRO A O 1
ATOM 3671 N N . GLU A 1 489 ? -22.192 -5.104 32.777 1.00 91.19 489 GLU A N 1
ATOM 3672 C CA . GLU A 1 489 ? -22.449 -5.443 34.179 1.00 91.19 489 GLU A CA 1
ATOM 3673 C C . GLU A 1 489 ? -23.959 -5.547 34.469 1.00 91.19 489 GLU A C 1
ATOM 3675 O O . GLU A 1 489 ? -24.760 -4.704 34.064 1.00 91.19 489 GLU A O 1
ATOM 3680 N N . GLY A 1 490 ? -24.365 -6.620 35.155 1.00 89.50 490 GLY A N 1
ATOM 3681 C CA . GLY A 1 490 ? -25.771 -6.875 35.490 1.00 89.50 490 GLY A CA 1
ATOM 3682 C C . GLY A 1 490 ? -26.628 -7.421 34.341 1.00 89.50 490 GLY A C 1
ATOM 3683 O O . GLY A 1 490 ? -27.831 -7.608 34.526 1.00 89.50 490 GLY A O 1
ATOM 3684 N N . THR A 1 491 ? -26.039 -7.710 33.178 1.00 92.38 491 THR A N 1
ATOM 3685 C CA . THR A 1 491 ? -26.726 -8.309 32.023 1.00 92.38 491 THR A CA 1
ATOM 3686 C C . THR A 1 491 ? -26.257 -9.744 31.753 1.00 92.38 491 THR A C 1
ATOM 3688 O O . THR A 1 491 ? -25.387 -10.274 32.443 1.00 92.38 491 THR A O 1
ATOM 3691 N N . GLY A 1 492 ? -26.864 -10.418 30.774 1.00 91.00 492 GLY A N 1
ATOM 3692 C CA . GLY A 1 492 ? -26.437 -11.754 30.363 1.00 91.00 492 GLY A CA 1
ATOM 3693 C C . GLY A 1 492 ? -27.147 -12.251 29.102 1.00 91.00 492 GLY A C 1
ATOM 3694 O O . GLY A 1 492 ? -27.840 -11.476 28.442 1.00 91.00 492 GLY A O 1
ATOM 3695 N N . PRO A 1 493 ? -27.074 -13.559 28.791 1.00 91.06 493 PRO A N 1
ATOM 3696 C CA . PRO A 1 493 ? -27.593 -14.117 27.536 1.00 91.06 493 PRO A CA 1
ATOM 3697 C C . PRO A 1 493 ? -29.097 -13.924 27.294 1.00 91.06 493 PRO A C 1
ATOM 3699 O O . PRO A 1 493 ? -29.561 -14.042 26.163 1.00 91.06 493 PRO A O 1
ATOM 3702 N N . GLN A 1 494 ? -29.870 -13.643 28.347 1.00 88.56 494 GLN A N 1
ATOM 3703 C CA . GLN A 1 494 ? -31.313 -13.382 28.263 1.00 88.56 494 GLN A CA 1
ATOM 3704 C C . GLN A 1 494 ? -31.651 -11.894 28.065 1.00 88.56 494 GLN A C 1
ATOM 3706 O O . GLN A 1 494 ? -32.807 -11.558 27.809 1.00 88.56 494 GLN A O 1
ATOM 3711 N N . THR A 1 495 ? -30.670 -11.000 28.196 1.00 90.25 495 THR A N 1
ATOM 3712 C CA . THR A 1 495 ? -30.850 -9.566 27.971 1.00 90.25 495 THR A CA 1
ATOM 3713 C C . THR A 1 495 ? -30.994 -9.298 26.477 1.00 90.25 495 THR A C 1
ATOM 3715 O O . THR A 1 495 ? -30.254 -9.838 25.658 1.00 90.25 495 THR A O 1
ATOM 3718 N N . ARG A 1 496 ? -31.961 -8.456 26.107 1.00 90.25 496 ARG A N 1
ATOM 3719 C CA . ARG A 1 496 ? -32.132 -8.010 24.723 1.00 90.25 496 ARG A CA 1
ATOM 3720 C C . ARG A 1 496 ? -31.269 -6.785 24.479 1.00 90.25 496 ARG A C 1
ATOM 3722 O O . ARG A 1 496 ? -31.457 -5.761 25.135 1.00 90.25 496 ARG A O 1
ATOM 3729 N N . PHE A 1 497 ? -30.368 -6.904 23.518 1.00 94.94 497 PHE A N 1
ATOM 3730 C CA . PHE A 1 497 ? -29.486 -5.828 23.102 1.00 94.94 497 PHE A CA 1
ATOM 3731 C C . PHE A 1 497 ? -29.874 -5.312 21.716 1.00 94.94 497 PHE A C 1
ATOM 3733 O O . PHE A 1 497 ? -30.505 -6.011 20.920 1.00 94.94 497 PHE A O 1
ATOM 3740 N N . ARG A 1 498 ? -29.487 -4.071 21.439 1.00 96.12 498 ARG A N 1
ATOM 3741 C CA . ARG A 1 498 ? -29.447 -3.469 20.106 1.00 96.12 498 ARG A CA 1
ATOM 3742 C C . ARG A 1 498 ? -28.038 -2.949 19.888 1.00 96.12 498 ARG A C 1
ATOM 3744 O O . ARG A 1 498 ? -27.443 -2.431 20.829 1.00 96.12 498 ARG A O 1
ATOM 3751 N N . LEU A 1 499 ? -27.529 -3.094 18.675 1.00 97.62 499 LEU A N 1
ATOM 3752 C CA . LEU A 1 499 ? -26.211 -2.608 18.302 1.00 97.62 499 LEU A CA 1
ATOM 3753 C C . LEU A 1 499 ? -26.352 -1.746 17.052 1.00 97.62 499 LEU A C 1
ATOM 3755 O O . LEU A 1 499 ? -26.944 -2.181 16.064 1.00 97.62 499 LEU A O 1
ATOM 3759 N N . VAL A 1 500 ? -25.838 -0.524 17.126 1.00 96.81 500 VAL A N 1
ATOM 3760 C CA . VAL A 1 500 ? -25.830 0.444 16.028 1.00 96.81 500 VAL A CA 1
ATOM 3761 C C . VAL A 1 500 ? -24.385 0.691 15.618 1.00 96.81 500 VAL A C 1
ATOM 3763 O O . VAL A 1 500 ? -23.541 0.910 16.486 1.00 96.81 500 VAL A O 1
ATOM 3766 N N . ASN A 1 501 ? -24.104 0.641 14.320 1.00 95.31 501 ASN A N 1
ATOM 3767 C CA . ASN A 1 501 ? -22.818 1.014 13.735 1.00 95.31 501 ASN A CA 1
ATOM 3768 C C . ASN A 1 501 ? -22.906 2.414 13.118 1.00 95.31 501 ASN A C 1
ATOM 3770 O O . ASN A 1 501 ? -23.941 2.770 12.553 1.00 95.31 501 ASN A O 1
ATOM 3774 N N . PHE A 1 502 ? -21.813 3.166 13.223 1.00 91.38 502 PHE A N 1
ATOM 3775 C CA . PHE A 1 502 ? -21.614 4.468 12.595 1.00 91.38 502 PHE A CA 1
ATOM 3776 C C . PHE A 1 502 ? -20.622 4.283 11.443 1.00 91.38 502 PHE A C 1
ATOM 3778 O O . PHE A 1 502 ? -19.415 4.203 11.670 1.00 91.38 502 PHE A O 1
ATOM 3785 N N . SER A 1 503 ? -21.132 4.136 10.223 1.00 83.25 503 SER A N 1
ATOM 3786 C CA . SER A 1 503 ? -20.315 3.779 9.060 1.00 83.25 503 SER A CA 1
ATOM 3787 C C . SER A 1 503 ? -19.440 4.950 8.597 1.00 83.25 503 SER A C 1
ATOM 3789 O O . SER A 1 503 ? -19.825 6.107 8.742 1.00 83.25 503 SER A O 1
ATOM 3791 N N . ASP A 1 504 ? -18.260 4.651 8.046 1.00 74.31 504 ASP A N 1
ATOM 3792 C CA . ASP A 1 504 ? -17.292 5.636 7.525 1.00 74.31 504 ASP A CA 1
ATOM 3793 C C . ASP A 1 504 ? -16.798 6.690 8.542 1.00 74.31 504 ASP A C 1
ATOM 3795 O O . ASP A 1 504 ? -16.260 7.734 8.169 1.00 74.31 504 ASP A O 1
ATOM 3799 N N . MET A 1 505 ? -16.926 6.419 9.846 1.00 80.31 505 MET A N 1
ATOM 3800 C CA . MET A 1 505 ? -16.382 7.270 10.908 1.00 80.31 505 MET A CA 1
ATOM 3801 C C . MET A 1 505 ? -15.020 6.771 11.390 1.00 80.31 505 MET A C 1
ATOM 3803 O O . MET A 1 505 ? -14.923 6.054 12.385 1.00 80.31 505 MET A O 1
ATOM 3807 N N . TYR A 1 506 ? -13.953 7.194 10.723 1.00 80.06 506 TYR A N 1
ATOM 3808 C CA . TYR A 1 506 ? -12.581 6.940 11.166 1.00 80.06 506 TYR A CA 1
ATOM 3809 C C . TYR A 1 506 ? -12.108 8.001 12.183 1.00 80.06 506 TYR A C 1
ATOM 3811 O O . TYR A 1 506 ? -12.690 9.082 12.270 1.00 80.06 506 TYR A O 1
ATOM 3819 N N . ARG A 1 507 ? -11.074 7.708 12.988 1.00 81.69 507 ARG A N 1
ATOM 3820 C CA . ARG A 1 507 ? -10.610 8.554 14.121 1.00 81.69 507 ARG A CA 1
ATOM 3821 C C . ARG A 1 507 ? -10.039 9.929 13.767 1.00 81.69 507 ARG A C 1
ATOM 3823 O O . ARG A 1 507 ? -9.686 10.696 14.664 1.00 81.69 507 ARG A O 1
ATOM 3830 N N . GLU A 1 508 ? -9.953 10.263 12.491 1.00 74.81 508 GLU A N 1
ATOM 3831 C CA . GLU A 1 508 ? -9.404 11.515 11.986 1.00 74.81 508 GLU A CA 1
ATOM 3832 C C . GLU A 1 508 ? -10.149 12.737 12.543 1.00 74.81 508 GLU A C 1
ATOM 3834 O O . GLU A 1 508 ? -9.542 13.789 12.683 1.00 74.81 508 GLU A O 1
ATOM 3839 N N . TYR A 1 509 ? -11.409 12.598 12.973 1.00 67.38 509 TYR A N 1
ATOM 3840 C CA . TYR A 1 509 ? -12.217 13.678 13.567 1.00 67.38 509 TYR A CA 1
ATOM 3841 C C . TYR A 1 509 ? -11.632 14.330 14.838 1.00 67.38 509 TYR A C 1
ATOM 3843 O O . TYR A 1 509 ? -12.169 15.339 15.309 1.00 67.38 509 TYR A O 1
ATOM 3851 N N . SER A 1 510 ? -10.595 13.742 15.438 1.00 66.56 510 SER A N 1
ATOM 3852 C CA . SER A 1 510 ? -9.884 14.290 16.600 1.00 66.56 510 SER A CA 1
ATOM 3853 C C . SER A 1 510 ? -8.505 14.857 16.268 1.00 66.56 510 SER A C 1
ATOM 3855 O O . SER A 1 510 ? -7.847 15.379 17.168 1.00 66.56 510 SER A O 1
ATOM 3857 N N . ILE A 1 511 ? -8.070 14.763 15.010 1.00 69.31 511 ILE A N 1
ATOM 3858 C CA . ILE A 1 511 ? -6.818 15.354 14.547 1.00 69.31 511 ILE A CA 1
ATOM 3859 C C . ILE A 1 511 ? -7.063 16.826 14.204 1.00 69.31 511 ILE A C 1
ATOM 3861 O O . ILE A 1 511 ? -8.029 17.164 13.515 1.00 69.31 511 ILE A O 1
ATOM 3865 N N . ASP A 1 512 ? -6.187 17.705 14.692 1.00 62.94 512 ASP A N 1
ATOM 3866 C CA . ASP A 1 512 ? -6.248 19.139 14.404 1.00 62.94 512 ASP A CA 1
ATOM 3867 C C . ASP A 1 512 ? -6.257 19.401 12.897 1.00 62.94 512 ASP A C 1
ATOM 3869 O O . ASP A 1 512 ? -5.413 18.886 12.174 1.00 62.94 512 ASP A O 1
ATOM 3873 N N . GLY A 1 513 ? -7.215 20.206 12.431 1.00 56.84 513 GLY A N 1
ATOM 3874 C CA . GLY A 1 513 ? -7.410 20.498 11.010 1.00 56.84 513 GLY A CA 1
ATOM 3875 C C . GLY A 1 513 ? -8.407 19.572 10.306 1.00 56.84 513 GLY A C 1
ATOM 3876 O O . GLY A 1 513 ? -9.050 19.985 9.360 1.00 56.84 513 GLY A O 1
ATOM 3877 N N . VAL A 1 514 ? -8.691 18.361 10.766 1.00 60.22 514 VAL A N 1
ATOM 3878 C CA . VAL A 1 514 ? -9.696 17.538 10.063 1.00 60.22 514 VAL A CA 1
ATOM 3879 C C . VAL A 1 514 ? -11.109 18.111 10.242 1.00 60.22 514 VAL A C 1
ATOM 3881 O O . VAL A 1 514 ? -11.394 18.789 11.237 1.00 60.22 514 VAL A O 1
ATOM 3884 N N . GLU A 1 515 ? -12.000 17.838 9.271 1.00 61.09 515 GLU A N 1
ATOM 3885 C CA . GLU A 1 515 ? -13.430 18.146 9.351 1.00 61.09 515 GLU A CA 1
ATOM 3886 C C . GLU A 1 515 ? -13.939 17.930 10.778 1.00 61.09 515 GLU A C 1
ATOM 3888 O O . GLU A 1 515 ? -13.821 16.844 11.352 1.00 61.09 515 GLU A O 1
ATOM 3893 N N . SER A 1 516 ? -14.516 18.993 11.353 1.00 60.03 516 SER A N 1
ATOM 3894 C CA . SER A 1 516 ? -14.972 18.937 12.733 1.00 60.03 516 SER A CA 1
ATOM 3895 C C . SER A 1 516 ? -15.907 17.749 12.906 1.00 60.03 516 SER A C 1
ATOM 3897 O O . SER A 1 516 ? -16.838 17.568 12.120 1.00 60.03 516 SER A O 1
ATOM 3899 N N . LEU A 1 517 ? -15.706 16.997 13.980 1.00 60.25 517 LEU A N 1
ATOM 3900 C CA . LEU A 1 517 ? -16.511 15.839 14.336 1.00 60.25 517 LEU A CA 1
ATOM 3901 C C . LEU A 1 517 ? -18.030 16.019 14.132 1.00 60.25 517 LEU A C 1
ATOM 3903 O O . LEU A 1 517 ? -18.719 15.116 13.671 1.00 60.25 517 LEU A O 1
ATOM 3907 N N . GLY A 1 518 ? -18.566 17.197 14.465 1.00 61.44 518 GLY A N 1
ATOM 3908 C CA . GLY A 1 518 ? -19.995 17.486 14.315 1.00 61.44 518 GLY A CA 1
ATOM 3909 C C . GLY A 1 518 ? -20.490 17.556 12.864 1.00 61.44 518 GLY A C 1
ATOM 3910 O O . GLY A 1 518 ? -21.695 17.469 12.643 1.00 61.44 518 GLY A O 1
ATOM 3911 N N . SER A 1 519 ? -19.601 17.731 11.890 1.00 65.75 519 SER A N 1
ATOM 3912 C CA . SER A 1 519 ? -19.917 17.678 10.461 1.00 65.75 519 SER A CA 1
ATOM 3913 C C . SER A 1 519 ? -19.793 16.248 9.924 1.00 65.75 519 SER A C 1
ATOM 3915 O O . SER A 1 519 ? -20.766 15.774 9.341 1.00 65.75 519 SER A O 1
ATOM 3917 N N . ALA A 1 520 ? -18.721 15.521 10.270 1.00 66.75 520 ALA A N 1
ATOM 3918 C CA . ALA A 1 520 ? -18.563 14.097 9.941 1.00 66.75 520 ALA A CA 1
ATOM 3919 C C . ALA A 1 520 ? -19.739 13.244 10.461 1.00 66.75 520 ALA A C 1
ATOM 3921 O O . ALA A 1 520 ? -20.307 12.416 9.753 1.00 66.75 520 ALA A O 1
ATOM 3922 N N . MET A 1 521 ? -20.198 13.522 11.685 1.00 67.00 521 MET A N 1
ATOM 3923 C CA . MET A 1 521 ? -21.374 12.873 12.270 1.00 67.00 521 MET A CA 1
ATOM 3924 C C . MET A 1 521 ? -22.670 13.125 11.483 1.00 67.00 521 MET A C 1
ATOM 3926 O O . MET A 1 521 ? -23.535 12.263 11.443 1.00 67.00 521 MET A O 1
ATOM 3930 N N . ARG A 1 522 ? -22.845 14.280 10.826 1.00 65.88 522 ARG A N 1
ATOM 3931 C CA . ARG A 1 522 ? -24.089 14.577 10.080 1.00 65.88 522 ARG A CA 1
ATOM 3932 C C . ARG A 1 522 ? -24.199 13.832 8.756 1.00 65.88 522 ARG A C 1
ATOM 3934 O O . ARG A 1 522 ? -25.302 13.731 8.222 1.00 65.88 522 ARG A O 1
ATOM 3941 N N . THR A 1 523 ? -23.077 13.400 8.200 1.00 72.12 523 THR A N 1
ATOM 3942 C CA . THR A 1 523 ? -23.008 12.673 6.927 1.00 72.12 523 THR A CA 1
ATOM 3943 C C . THR A 1 523 ? -22.862 11.168 7.125 1.00 72.12 523 THR A C 1
ATOM 3945 O O . THR A 1 523 ? -23.115 10.417 6.189 1.00 72.12 523 THR A O 1
ATOM 3948 N N . THR A 1 524 ? -22.512 10.740 8.339 1.00 82.56 524 THR A N 1
ATOM 3949 C CA . THR A 1 524 ? -22.401 9.337 8.743 1.00 82.56 524 THR A CA 1
ATOM 3950 C C . THR A 1 524 ? -23.728 8.599 8.584 1.00 82.56 524 THR A C 1
ATOM 3952 O O . THR A 1 524 ? -24.768 9.040 9.081 1.00 82.56 524 THR A O 1
ATOM 3955 N N . GLU A 1 525 ? -23.681 7.431 7.948 1.00 87.88 525 GLU A N 1
ATOM 3956 C CA . GLU A 1 525 ? -24.812 6.509 7.890 1.00 87.88 525 GLU A CA 1
ATOM 3957 C C . GLU A 1 525 ? -24.839 5.618 9.142 1.00 87.88 525 GLU A C 1
ATOM 3959 O O . GLU A 1 525 ? -23.825 5.045 9.543 1.00 87.88 525 GLU A O 1
ATOM 3964 N N . LEU A 1 526 ? -26.012 5.505 9.774 1.00 92.62 526 LEU A N 1
ATOM 3965 C CA . LEU A 1 526 ? -26.231 4.601 10.904 1.00 92.62 526 LEU A CA 1
ATOM 3966 C C . LEU A 1 526 ? -26.938 3.340 10.420 1.00 92.62 526 LEU A C 1
ATOM 3968 O O . LEU A 1 526 ? -27.921 3.404 9.679 1.00 92.62 526 LEU A O 1
ATOM 3972 N N . SER A 1 527 ? -26.484 2.186 10.900 1.00 94.31 527 SER A N 1
ATOM 3973 C CA . SER A 1 527 ? -27.092 0.897 10.572 1.00 94.31 527 SER A CA 1
ATOM 3974 C C . SER A 1 527 ? -27.287 0.024 11.810 1.00 94.31 527 SER A C 1
ATOM 3976 O O . SER A 1 527 ? -26.514 0.069 12.767 1.00 94.31 527 SER A O 1
ATOM 3978 N N . ASN A 1 528 ? -28.354 -0.782 11.803 1.00 95.25 528 ASN A N 1
ATOM 3979 C CA . ASN A 1 528 ? -28.523 -1.833 12.804 1.00 95.25 528 ASN A CA 1
ATOM 3980 C C . ASN A 1 528 ? -27.574 -2.986 12.492 1.00 95.25 528 ASN A C 1
ATOM 3982 O O . ASN A 1 528 ? -27.545 -3.478 11.364 1.00 95.25 528 ASN A O 1
ATOM 3986 N N . VAL A 1 529 ? -26.890 -3.475 13.517 1.00 96.81 529 VAL A N 1
ATOM 3987 C CA . VAL A 1 529 ? -26.034 -4.653 13.428 1.00 96.81 529 VAL A CA 1
ATOM 3988 C C . VAL A 1 529 ? -26.790 -5.856 13.977 1.00 96.81 529 VAL A C 1
ATOM 3990 O O . VAL A 1 529 ? -27.362 -5.812 15.070 1.00 96.81 529 VAL A O 1
ATOM 3993 N N . GLU A 1 530 ? -26.805 -6.944 13.212 1.00 96.50 530 GLU A N 1
ATOM 3994 C CA . GLU A 1 530 ? -27.346 -8.211 13.690 1.00 96.50 530 GLU A CA 1
ATOM 3995 C C . GLU A 1 530 ? -26.418 -8.805 14.752 1.00 96.50 530 GLU A C 1
ATOM 3997 O O . GLU A 1 530 ? -25.206 -8.916 14.557 1.00 96.50 530 GLU A O 1
ATOM 4002 N N . ILE A 1 531 ? -27.006 -9.202 15.881 1.00 97.88 531 ILE A N 1
ATOM 4003 C CA . ILE A 1 531 ? -26.274 -9.743 17.021 1.00 97.88 531 ILE A CA 1
ATOM 4004 C C . ILE A 1 531 ? -26.845 -11.089 17.451 1.00 97.88 531 ILE A C 1
ATOM 4006 O O . ILE A 1 531 ? -28.037 -11.365 17.316 1.00 97.88 531 ILE A O 1
ATOM 4010 N N . THR A 1 532 ? -25.996 -11.918 18.043 1.00 97.56 532 THR A N 1
ATOM 4011 C CA . THR A 1 532 ? -26.388 -13.171 18.685 1.00 97.56 532 THR A CA 1
ATOM 4012 C C . THR A 1 532 ? -25.786 -13.233 20.080 1.00 97.56 532 THR A C 1
ATOM 4014 O O . THR A 1 532 ? -24.573 -13.158 20.240 1.00 97.56 532 THR A O 1
ATOM 4017 N N . ASN A 1 533 ? -26.621 -13.423 21.100 1.00 96.31 533 ASN A N 1
ATOM 4018 C CA . ASN A 1 533 ? -26.142 -13.709 22.449 1.00 96.31 533 ASN A CA 1
ATOM 4019 C C . ASN A 1 533 ? -25.602 -15.143 22.514 1.00 96.31 533 ASN A C 1
ATOM 4021 O O . ASN A 1 533 ? -26.312 -16.098 22.191 1.00 96.31 533 ASN A O 1
ATOM 4025 N N . THR A 1 534 ? -24.357 -15.294 22.952 1.00 95.75 534 THR A N 1
ATOM 4026 C CA . THR A 1 534 ? -23.648 -16.575 23.068 1.00 95.75 534 THR A CA 1
ATOM 4027 C C . THR A 1 534 ? -23.124 -16.782 24.490 1.00 95.75 534 THR A C 1
ATOM 4029 O O . THR A 1 534 ? -23.281 -15.919 25.357 1.00 95.75 534 THR A O 1
ATOM 4032 N N . GLU A 1 535 ? -22.491 -17.923 24.755 1.00 93.31 535 GLU A N 1
ATOM 4033 C CA . GLU A 1 535 ? -21.774 -18.149 26.019 1.00 93.31 535 GLU A CA 1
ATOM 4034 C C . GLU A 1 535 ? -20.527 -17.261 26.176 1.00 93.31 535 GLU A C 1
ATOM 4036 O O . GLU A 1 535 ? -20.138 -16.957 27.299 1.00 93.31 535 GLU A O 1
ATOM 4041 N N . TYR A 1 536 ? -19.968 -16.777 25.063 1.00 94.75 536 TYR A N 1
ATOM 4042 C CA . TYR A 1 536 ? -18.787 -15.912 25.020 1.00 94.75 536 TYR A CA 1
ATOM 4043 C C . TYR A 1 536 ? -19.126 -14.409 25.025 1.00 94.75 536 TYR A C 1
ATOM 4045 O O . TYR A 1 536 ? -18.225 -13.581 25.019 1.00 94.75 536 TYR A O 1
ATOM 4053 N N . GLY A 1 537 ? -20.413 -14.039 25.029 1.00 96.00 537 GLY A N 1
ATOM 4054 C CA . GLY A 1 537 ? -20.865 -12.646 24.950 1.00 96.00 537 GLY A CA 1
ATOM 4055 C C . GLY A 1 537 ? -21.779 -12.375 23.757 1.00 96.00 537 GLY A C 1
ATOM 4056 O O . GLY A 1 537 ? -22.385 -13.290 23.187 1.00 96.00 537 GLY A O 1
ATOM 4057 N N . ILE A 1 538 ? -21.893 -11.104 23.390 1.00 98.38 538 ILE A N 1
ATOM 4058 C CA . ILE A 1 538 ? -22.681 -10.608 22.263 1.00 98.38 538 ILE A CA 1
ATOM 4059 C C . ILE A 1 538 ? -21.826 -10.739 21.003 1.00 98.38 538 ILE A C 1
ATOM 4061 O O . ILE A 1 538 ? -20.852 -10.008 20.828 1.00 98.38 538 ILE A O 1
ATOM 4065 N N . ARG A 1 539 ? -22.187 -11.682 20.131 1.00 98.19 539 ARG A N 1
ATOM 4066 C CA . ARG A 1 539 ? -21.514 -11.909 18.852 1.00 98.19 539 ARG A CA 1
ATOM 4067 C C . ARG A 1 539 ? -22.125 -11.043 17.762 1.00 98.19 539 ARG A C 1
ATOM 4069 O O . ARG A 1 539 ? -23.346 -11.050 17.608 1.00 98.19 539 ARG A O 1
ATOM 4076 N N . PHE A 1 540 ? -21.295 -10.404 16.951 1.00 98.38 540 PHE A N 1
ATOM 4077 C CA . PHE A 1 540 ? -21.709 -9.745 15.712 1.00 98.38 540 PHE A CA 1
ATOM 4078 C C . PHE A 1 540 ? -20.593 -9.772 14.674 1.00 98.38 540 PHE A C 1
ATOM 4080 O O . PHE A 1 540 ? -19.432 -9.973 15.013 1.00 98.38 540 PHE A O 1
ATOM 4087 N N . HIS A 1 541 ? -20.949 -9.591 13.406 1.00 97.94 541 HIS A N 1
ATOM 4088 C CA . HIS A 1 541 ? -19.983 -9.556 12.316 1.00 97.94 541 HIS A CA 1
ATOM 4089 C C . HIS A 1 541 ? -19.689 -8.113 11.907 1.00 97.94 541 HIS A C 1
ATOM 4091 O O . HIS A 1 541 ? -20.615 -7.346 11.637 1.00 97.94 541 HIS A O 1
ATOM 4097 N N . VAL A 1 542 ? -18.408 -7.760 11.820 1.00 95.62 542 VAL A N 1
ATOM 4098 C CA . VAL A 1 542 ? -17.941 -6.491 11.255 1.00 95.62 542 VAL A CA 1
ATOM 4099 C C . VAL A 1 542 ? -17.342 -6.782 9.891 1.00 95.62 542 VAL A C 1
ATOM 4101 O O . VAL A 1 542 ? -16.297 -7.419 9.803 1.00 95.62 542 VAL A O 1
ATOM 4104 N N . GLY A 1 543 ? -18.028 -6.347 8.832 1.00 92.62 543 GLY A N 1
ATOM 4105 C CA . GLY A 1 543 ? -17.546 -6.483 7.457 1.00 92.62 543 GLY A CA 1
ATOM 4106 C C . GLY A 1 543 ? -16.341 -5.581 7.168 1.00 92.62 543 GLY A C 1
ATOM 4107 O O . GLY A 1 543 ? -16.049 -4.665 7.931 1.00 92.62 543 GLY A O 1
ATOM 4108 N N . THR A 1 544 ? -15.677 -5.811 6.033 1.00 89.25 544 THR A N 1
ATOM 4109 C CA . THR A 1 544 ? -14.402 -5.170 5.649 1.00 89.25 544 THR A CA 1
ATOM 4110 C C . THR A 1 544 ? -14.374 -3.644 5.786 1.00 89.25 544 THR A C 1
ATOM 4112 O O . THR A 1 544 ? -13.356 -3.110 6.206 1.00 89.25 544 THR A O 1
ATOM 4115 N N . ASN A 1 545 ? -15.483 -2.955 5.499 1.00 83.25 545 ASN A N 1
ATOM 4116 C CA . ASN A 1 545 ? -15.567 -1.487 5.533 1.00 83.25 545 ASN A CA 1
ATOM 4117 C C . ASN A 1 545 ? -16.432 -0.951 6.689 1.00 83.25 545 ASN A C 1
ATOM 4119 O O . ASN A 1 545 ? -16.801 0.215 6.687 1.00 83.25 545 ASN A O 1
ATOM 4123 N N . ASN A 1 546 ? -16.798 -1.798 7.657 1.00 89.12 546 ASN A N 1
ATOM 4124 C CA . ASN A 1 546 ? -17.768 -1.442 8.701 1.00 89.12 546 ASN A CA 1
ATOM 4125 C C . ASN A 1 546 ? -17.119 -1.272 10.085 1.00 89.12 546 ASN A C 1
ATOM 4127 O O . ASN A 1 546 ? -17.817 -1.303 11.100 1.00 89.12 546 ASN A O 1
ATOM 4131 N N . TYR A 1 547 ? -15.794 -1.137 10.146 1.00 92.19 547 TYR A N 1
ATOM 4132 C CA . TYR A 1 547 ? -15.084 -0.731 11.360 1.00 92.19 547 TYR A CA 1
ATOM 4133 C C . TYR A 1 547 ? -15.415 0.724 11.718 1.00 92.19 547 TYR A C 1
ATOM 4135 O O . TYR A 1 547 ? -15.932 1.472 10.890 1.00 92.19 547 TYR A O 1
ATOM 4143 N N . GLY A 1 548 ? -15.163 1.113 12.966 1.00 92.25 548 GLY A N 1
ATOM 4144 C CA . GLY A 1 548 ? -15.521 2.428 13.490 1.00 92.25 548 GLY A CA 1
ATOM 4145 C C . GLY A 1 548 ? -16.296 2.366 14.813 1.00 92.25 548 GLY A C 1
ATOM 4146 O O . GLY A 1 548 ? -16.149 1.409 15.580 1.00 92.25 548 GLY A O 1
ATOM 4147 N N . PRO A 1 549 ? -17.104 3.395 15.127 1.00 93.12 549 PRO A N 1
ATOM 4148 C CA . PRO A 1 549 ? -17.912 3.469 16.336 1.00 93.12 549 PRO A CA 1
ATOM 4149 C C . PRO A 1 549 ? -19.103 2.503 16.331 1.00 93.12 549 PRO A C 1
ATOM 4151 O O . PRO A 1 549 ? -19.813 2.335 15.338 1.00 93.12 549 PRO A O 1
ATOM 4154 N N . PHE A 1 550 ? -19.381 1.944 17.504 1.00 95.81 550 PHE A N 1
ATOM 4155 C CA . PHE A 1 550 ? -20.535 1.109 17.798 1.00 95.81 550 PHE A CA 1
ATOM 4156 C C . PHE A 1 550 ? -21.213 1.574 19.086 1.00 95.81 550 PHE A C 1
ATOM 4158 O O . PHE A 1 550 ? -20.543 1.843 20.086 1.00 95.81 550 PHE A O 1
ATOM 4165 N N . ALA A 1 551 ? -22.546 1.606 19.074 1.00 96.50 551 ALA A N 1
ATOM 4166 C CA . ALA A 1 551 ? -23.386 1.878 20.236 1.00 96.50 551 ALA A CA 1
ATOM 4167 C C . ALA A 1 551 ? -24.220 0.643 20.590 1.00 96.50 551 ALA A C 1
ATOM 4169 O O . ALA A 1 551 ? -25.138 0.258 19.860 1.00 96.50 551 ALA A O 1
ATOM 4170 N N . LEU A 1 552 ? -23.904 0.025 21.724 1.00 97.56 552 LEU A N 1
ATOM 4171 C CA . LEU A 1 552 ? -24.657 -1.075 22.307 1.00 97.56 552 LEU A CA 1
ATOM 4172 C C . LEU A 1 552 ? -25.689 -0.519 23.292 1.00 97.56 552 LEU A C 1
ATOM 4174 O O . LEU A 1 552 ? -25.328 0.259 24.171 1.00 97.56 552 LEU A O 1
ATOM 4178 N N . SER A 1 553 ? -26.949 -0.951 23.208 1.00 96.00 553 SER A N 1
ATOM 4179 C CA . SER A 1 553 ? -27.984 -0.524 24.156 1.00 96.00 553 SER A CA 1
ATOM 4180 C C . SER A 1 553 ? -28.936 -1.622 24.620 1.00 96.00 553 SER A C 1
ATOM 4182 O O . SER A 1 553 ? -29.262 -2.554 23.878 1.00 96.00 553 SER A O 1
ATOM 4184 N N . TRP A 1 554 ? -29.426 -1.497 25.858 1.00 94.25 554 TRP A N 1
ATOM 4185 C CA . TRP A 1 554 ? -30.315 -2.472 26.507 1.00 94.25 554 TRP A CA 1
ATOM 4186 C C . TRP A 1 554 ? -31.235 -1.842 27.562 1.00 94.25 554 TRP A C 1
ATOM 4188 O O . TRP A 1 554 ? -31.002 -0.730 28.023 1.00 94.25 554 TRP A O 1
ATOM 4198 N N . LEU A 1 555 ? -32.270 -2.577 27.981 1.00 88.75 555 LEU A N 1
ATOM 4199 C CA . LEU A 1 555 ? -33.181 -2.206 29.075 1.00 88.75 555 LEU A CA 1
ATOM 4200 C C . LEU A 1 555 ? -32.901 -3.063 30.325 1.00 88.75 555 LEU A C 1
ATOM 4202 O O . LEU A 1 555 ? -32.637 -4.261 30.218 1.00 88.75 555 LEU A O 1
ATOM 4206 N N . THR A 1 556 ? -32.968 -2.461 31.518 1.00 71.94 556 THR A N 1
ATOM 4207 C CA . THR A 1 556 ? -32.562 -3.091 32.798 1.00 71.94 556 THR A CA 1
ATOM 4208 C C . THR A 1 556 ? -33.489 -4.187 33.337 1.00 71.94 556 THR A C 1
ATOM 4210 O O . THR A 1 556 ? -33.088 -4.920 34.235 1.00 71.94 556 THR A O 1
ATOM 4213 N N . ASP A 1 557 ? -34.727 -4.305 32.857 1.00 60.56 557 ASP A N 1
ATOM 4214 C CA . ASP A 1 557 ? -35.769 -5.124 33.502 1.00 60.56 557 ASP A CA 1
ATOM 4215 C C . ASP A 1 557 ? -36.474 -6.117 32.562 1.00 60.56 557 ASP A C 1
ATOM 4217 O O . ASP A 1 557 ? -37.508 -6.684 32.915 1.00 60.56 557 ASP A O 1
ATOM 4221 N N . GLY A 1 558 ? -35.933 -6.347 31.363 1.00 52.50 558 GLY A N 1
ATOM 4222 C CA . GLY A 1 558 ? -36.600 -7.189 30.367 1.00 52.50 558 GLY A CA 1
ATOM 4223 C C . GLY A 1 558 ? -37.937 -6.613 29.888 1.00 52.50 558 GLY A C 1
ATOM 4224 O O . GLY A 1 558 ? -38.713 -7.345 29.263 1.00 52.50 558 GLY A O 1
ATOM 4225 N N . SER A 1 559 ? -38.215 -5.325 30.158 1.00 55.50 559 SER A N 1
ATOM 4226 C CA . SER A 1 559 ? -39.237 -4.590 29.419 1.00 55.50 559 SER A CA 1
ATOM 4227 C C . SER A 1 559 ? -38.931 -4.736 27.931 1.00 55.50 559 SER A C 1
ATOM 4229 O O . SER A 1 559 ? -37.799 -4.575 27.476 1.00 55.50 559 SER A O 1
ATOM 4231 N N . GLN A 1 560 ? -39.927 -5.218 27.195 1.00 55.00 560 GLN A N 1
ATOM 4232 C CA . GLN A 1 560 ? -39.785 -5.489 25.773 1.00 55.00 560 GLN A CA 1
ATOM 4233 C C . GLN A 1 560 ? -39.699 -4.140 25.050 1.00 55.00 560 GLN A C 1
ATOM 4235 O O . GLN A 1 560 ? -40.397 -3.198 25.435 1.00 55.00 560 GLN A O 1
ATOM 4240 N N . ASP A 1 561 ? -38.888 -4.062 23.991 1.00 60.06 561 ASP A N 1
ATOM 4241 C CA . ASP A 1 561 ? -39.182 -3.103 22.925 1.00 60.06 561 ASP A CA 1
ATOM 4242 C C . ASP A 1 561 ? -40.641 -3.377 22.517 1.00 60.06 561 ASP A C 1
ATOM 4244 O O . ASP A 1 561 ? -40.991 -4.541 22.293 1.00 60.06 561 ASP A O 1
ATOM 4248 N N . ASP A 1 562 ? -41.504 -2.360 22.473 1.00 52.31 562 ASP A N 1
ATOM 4249 C CA . ASP A 1 562 ? -42.845 -2.542 21.915 1.00 52.31 562 ASP A CA 1
ATOM 4250 C C . ASP A 1 562 ? -42.677 -3.157 20.511 1.00 52.31 562 ASP A C 1
ATOM 4252 O O . ASP A 1 562 ? -41.916 -2.636 19.695 1.00 52.31 562 ASP A O 1
ATOM 4256 N N . GLU A 1 563 ? -43.285 -4.325 20.259 1.00 42.72 563 GLU A N 1
ATOM 4257 C CA . GLU A 1 563 ? -43.086 -5.079 19.013 1.00 42.72 563 GLU A CA 1
ATOM 4258 C C . GLU A 1 563 ? -43.352 -4.184 17.792 1.00 42.72 563 GLU A C 1
ATOM 4260 O O . GLU A 1 563 ? -44.498 -3.857 17.478 1.00 42.72 563 GLU A O 1
ATOM 4265 N N . VAL A 1 564 ? -42.298 -3.854 17.043 1.00 43.47 564 VAL A N 1
ATOM 4266 C CA . VAL A 1 564 ? -42.442 -3.500 15.631 1.00 43.47 564 VAL A CA 1
ATOM 4267 C C . VAL A 1 564 ? -42.787 -4.805 14.903 1.00 43.47 564 VAL A C 1
ATOM 4269 O O . VAL A 1 564 ? -42.020 -5.769 15.013 1.00 43.47 564 VAL A O 1
ATOM 4272 N N . PRO A 1 565 ? -43.919 -4.898 14.177 1.00 32.41 565 PRO A N 1
ATOM 4273 C CA . PRO A 1 565 ? -44.229 -6.090 13.401 1.00 32.41 565 PRO A CA 1
ATOM 4274 C C . PRO A 1 565 ? -43.083 -6.363 12.419 1.00 32.41 565 PRO A C 1
ATOM 4276 O O . PRO A 1 565 ? -42.577 -5.412 11.817 1.00 32.41 565 PRO A O 1
ATOM 4279 N N . PRO A 1 566 ? -42.673 -7.625 12.212 1.00 34.91 566 PRO A N 1
ATOM 4280 C CA . PRO A 1 566 ? -41.622 -7.930 11.254 1.00 34.91 566 PRO A CA 1
ATOM 4281 C C . PRO A 1 566 ? -42.001 -7.391 9.868 1.00 34.91 566 PRO A C 1
ATOM 4283 O O . PRO A 1 566 ? -43.117 -7.614 9.388 1.00 34.91 566 PRO A O 1
ATOM 4286 N N . LEU A 1 567 ? -41.061 -6.701 9.215 1.00 36.88 567 LEU A N 1
ATOM 4287 C CA . LEU A 1 567 ? -41.119 -6.443 7.777 1.00 36.88 567 LEU A CA 1
ATOM 4288 C C . LEU A 1 567 ? -41.261 -7.796 7.075 1.00 36.88 567 LEU A C 1
ATOM 4290 O O . LEU A 1 567 ? -40.359 -8.626 7.137 1.00 36.88 567 LEU A O 1
ATOM 4294 N N . ILE A 1 568 ? -42.416 -8.035 6.453 1.00 31.64 568 ILE A N 1
ATOM 4295 C CA . ILE A 1 568 ? -42.688 -9.259 5.695 1.00 31.64 568 ILE A CA 1
ATOM 4296 C C . ILE A 1 568 ? -41.739 -9.283 4.485 1.00 31.64 568 ILE A C 1
ATOM 4298 O O . ILE A 1 568 ? -41.883 -8.431 3.603 1.00 31.64 568 ILE A O 1
ATOM 4302 N N . PRO A 1 569 ? -40.808 -10.248 4.378 1.00 33.19 569 PRO A N 1
ATOM 4303 C CA . PRO A 1 569 ? -40.025 -10.431 3.164 1.00 33.19 569 PRO A CA 1
ATOM 4304 C C . PRO A 1 569 ? -40.936 -11.032 2.085 1.00 33.19 569 PRO A C 1
ATOM 4306 O O . PRO A 1 569 ? -41.537 -12.085 2.300 1.00 33.19 569 PRO A O 1
ATOM 4309 N N . GLY A 1 570 ? -41.045 -10.374 0.926 1.00 36.34 570 GLY A N 1
ATOM 4310 C CA . GLY A 1 570 ? -41.737 -10.927 -0.248 1.00 36.34 570 GLY A CA 1
ATOM 4311 C C . GLY A 1 570 ? -43.023 -10.221 -0.688 1.00 36.34 570 GLY A C 1
ATOM 4312 O O . GLY A 1 570 ? -44.007 -10.886 -1.013 1.00 36.34 570 GLY A O 1
ATOM 4313 N N . LEU A 1 571 ? -43.025 -8.888 -0.790 1.00 32.94 571 LEU A N 1
ATOM 4314 C CA . LEU A 1 571 ? -43.910 -8.251 -1.773 1.00 32.94 571 LEU A CA 1
ATOM 4315 C C . LEU A 1 571 ? -43.377 -8.596 -3.177 1.00 32.94 571 LEU A C 1
ATOM 4317 O O . LEU A 1 571 ? -42.179 -8.435 -3.408 1.00 32.94 571 LEU A O 1
ATOM 4321 N N . PRO A 1 572 ? -44.211 -9.110 -4.100 1.00 30.05 572 PRO A N 1
ATOM 4322 C CA . PRO A 1 572 ? -43.746 -9.493 -5.426 1.00 30.05 572 PRO A CA 1
ATOM 4323 C C . PRO A 1 572 ? -43.206 -8.266 -6.163 1.00 30.05 572 PRO A C 1
ATOM 4325 O O . PRO A 1 572 ? -43.850 -7.214 -6.167 1.00 30.05 572 PRO A O 1
ATOM 4328 N N . GLU A 1 573 ? -42.045 -8.421 -6.805 1.00 34.34 573 GLU A N 1
ATOM 4329 C CA . GLU A 1 573 ? -41.548 -7.466 -7.793 1.00 34.34 573 GLU A CA 1
ATOM 4330 C C . GLU A 1 573 ? -42.664 -7.165 -8.796 1.00 34.34 573 GLU A C 1
ATOM 4332 O O . GLU A 1 573 ? -43.196 -8.066 -9.451 1.00 34.34 573 GLU A O 1
ATOM 4337 N N . VAL A 1 574 ? -43.032 -5.890 -8.918 1.00 33.69 574 VAL A N 1
ATOM 4338 C CA . VAL A 1 574 ? -43.806 -5.432 -10.068 1.00 33.69 574 VAL A CA 1
ATOM 4339 C C . VAL A 1 574 ? -42.820 -5.365 -11.235 1.00 33.69 574 VAL A C 1
ATOM 4341 O O . VAL A 1 574 ? -41.883 -4.567 -11.176 1.00 33.69 574 VAL A O 1
ATOM 4344 N N . PRO A 1 575 ? -42.976 -6.180 -12.291 1.00 28.30 575 PRO A N 1
ATOM 4345 C CA . PRO A 1 575 ? -42.028 -6.170 -13.389 1.00 28.30 575 PRO A CA 1
ATOM 4346 C C . PRO A 1 575 ? -42.181 -4.876 -14.185 1.00 28.30 575 PRO A C 1
ATOM 4348 O O . PRO A 1 575 ? -43.258 -4.587 -14.710 1.00 28.30 575 PRO A O 1
ATOM 4351 N N . GLY A 1 576 ? -41.077 -4.147 -14.327 1.00 35.31 576 GLY A N 1
ATOM 4352 C CA . GLY A 1 576 ? -40.931 -3.092 -15.321 1.00 35.31 576 GLY A CA 1
ATOM 4353 C C . GLY A 1 576 ? -40.814 -1.693 -14.736 1.00 35.31 576 GLY A C 1
ATOM 4354 O O . GLY A 1 576 ? -41.803 -0.979 -14.631 1.00 35.31 576 GLY A O 1
ATOM 4355 N N . LEU A 1 577 ? -39.576 -1.288 -14.458 1.00 27.55 577 LEU A N 1
ATOM 4356 C CA . LEU A 1 577 ? -38.944 -0.090 -15.017 1.00 27.55 577 LEU A CA 1
ATOM 4357 C C . LEU A 1 577 ? -37.452 -0.170 -14.669 1.00 27.55 577 LEU A C 1
ATOM 4359 O O . LEU A 1 577 ? -37.077 -0.267 -13.506 1.00 27.55 577 LEU A O 1
ATOM 4363 N N . GLY A 1 578 ? -36.625 -0.254 -15.709 1.00 28.06 578 GLY A N 1
ATOM 4364 C CA . GLY A 1 578 ? -35.182 -0.407 -15.593 1.00 28.06 578 GLY A CA 1
ATOM 4365 C C . GLY A 1 578 ? -34.477 0.844 -15.076 1.00 28.06 578 GLY A C 1
ATOM 4366 O O . GLY A 1 578 ? -35.045 1.933 -15.034 1.00 28.06 578 GLY A O 1
ATOM 4367 N N . GLN A 1 579 ? -33.215 0.622 -14.713 1.00 35.84 579 GLN A N 1
ATOM 4368 C CA . GLN A 1 579 ? -32.180 1.596 -14.380 1.00 35.84 579 GLN A CA 1
ATOM 4369 C C . GLN A 1 579 ? -32.355 2.975 -15.038 1.00 35.84 579 GLN A C 1
ATOM 4371 O O . GLN A 1 579 ? -32.223 3.097 -16.251 1.00 35.84 579 GLN A O 1
ATOM 4376 N N . THR A 1 580 ? -32.490 4.008 -14.209 1.00 29.80 580 THR A N 1
ATOM 4377 C CA . THR A 1 580 ? -31.728 5.262 -14.328 1.00 29.80 580 THR A CA 1
ATOM 4378 C C . THR A 1 580 ? -31.606 5.866 -12.934 1.00 29.80 580 THR A C 1
ATOM 4380 O O . THR A 1 580 ? -32.614 6.065 -12.256 1.00 29.80 580 THR A O 1
ATOM 4383 N N . GLY A 1 581 ? -30.370 6.095 -12.496 1.00 28.16 581 GLY A N 1
ATOM 4384 C CA . GLY A 1 581 ? -30.048 6.629 -11.180 1.00 28.16 581 GLY A CA 1
ATOM 4385 C C . GLY A 1 581 ? -30.454 8.090 -10.979 1.00 28.16 581 GLY A C 1
ATOM 4386 O O . GLY A 1 581 ? -30.587 8.858 -11.926 1.00 28.16 581 GLY A O 1
ATOM 4387 N N . SER A 1 582 ? -30.577 8.425 -9.694 1.00 36.69 582 SER A N 1
ATOM 4388 C CA . SER A 1 582 ? -30.640 9.757 -9.084 1.00 36.69 582 SER A CA 1
ATOM 4389 C C . SER A 1 582 ? -31.769 10.694 -9.527 1.00 36.69 582 SER A C 1
ATOM 4391 O O . SER A 1 582 ? -31.645 11.456 -10.480 1.00 36.69 582 SER A O 1
ATOM 4393 N N . ALA A 1 583 ? -32.859 10.671 -8.759 1.00 29.59 583 ALA A N 1
ATOM 4394 C CA . ALA A 1 583 ? -33.567 11.843 -8.235 1.00 29.59 583 ALA A CA 1
ATOM 4395 C C . ALA A 1 583 ? -34.880 11.362 -7.605 1.00 29.59 583 ALA A C 1
ATOM 4397 O O . ALA A 1 583 ? -35.710 10.782 -8.296 1.00 29.59 583 ALA A O 1
ATOM 4398 N N . ILE A 1 584 ? -35.077 11.610 -6.310 1.00 27.77 584 ILE A N 1
ATOM 4399 C CA . ILE A 1 584 ? -36.256 12.286 -5.737 1.00 27.77 584 ILE A CA 1
ATOM 4400 C C . ILE A 1 584 ? -36.154 12.179 -4.213 1.00 27.77 584 ILE A C 1
ATOM 4402 O O . ILE A 1 584 ? -36.460 11.174 -3.577 1.00 27.77 584 ILE A O 1
ATOM 4406 N N . MET A 1 585 ? -35.710 13.294 -3.656 1.00 25.41 585 MET A N 1
ATOM 4407 C CA . MET A 1 585 ? -35.895 13.712 -2.281 1.00 25.41 585 MET A CA 1
ATOM 4408 C C . MET A 1 585 ? -37.335 14.255 -2.135 1.00 25.41 585 MET A C 1
ATOM 4410 O O . MET A 1 585 ? -37.842 14.901 -3.052 1.00 25.41 585 MET A O 1
ATOM 4414 N N . TYR A 1 586 ? -37.946 14.043 -0.965 1.00 29.53 586 TYR A N 1
ATOM 4415 C CA . TYR A 1 586 ? -39.177 14.669 -0.441 1.00 29.53 586 TYR A CA 1
ATOM 4416 C C . TYR A 1 586 ? -40.546 14.289 -1.041 1.00 29.53 586 TYR A C 1
ATOM 4418 O O . TYR A 1 586 ? -41.013 14.893 -2.002 1.00 29.53 586 TYR A O 1
ATOM 4426 N N . ALA A 1 587 ? -41.291 13.434 -0.322 1.00 26.69 587 ALA A N 1
ATOM 4427 C CA . ALA A 1 587 ? -42.760 13.483 -0.294 1.00 26.69 587 ALA A CA 1
ATOM 4428 C C . ALA A 1 587 ? -43.391 12.802 0.945 1.00 26.69 587 ALA A C 1
ATOM 4430 O O . ALA A 1 587 ? -44.298 11.992 0.797 1.00 26.69 587 ALA A O 1
ATOM 4431 N N . VAL A 1 588 ? -42.987 13.154 2.175 1.00 28.66 588 VAL A N 1
ATOM 4432 C CA 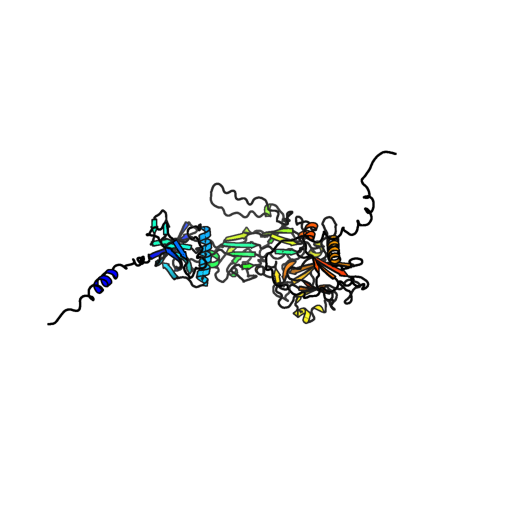. VAL A 1 588 ? -43.851 12.964 3.367 1.00 28.66 588 VAL A CA 1
ATOM 4433 C C . VAL A 1 588 ? -43.758 14.186 4.288 1.00 28.66 588 VAL A C 1
ATOM 4435 O O . VAL A 1 588 ? -43.314 14.115 5.420 1.00 28.66 588 VAL A O 1
ATOM 4438 N N . LEU A 1 589 ? -44.188 15.342 3.781 1.00 33.97 589 LEU A N 1
ATOM 4439 C CA . LEU A 1 589 ? -44.671 16.473 4.586 1.00 33.97 589 LEU A CA 1
ATOM 4440 C C . LEU A 1 589 ? -45.761 17.207 3.788 1.00 33.97 589 LEU A C 1
ATOM 4442 O O . LEU A 1 589 ? -45.630 18.356 3.386 1.00 33.97 589 LEU A O 1
ATOM 4446 N N . ALA A 1 590 ? -46.857 16.500 3.508 1.00 29.33 590 ALA A N 1
ATOM 4447 C CA . ALA A 1 590 ? -48.113 17.086 3.034 1.00 29.33 590 ALA A CA 1
ATOM 4448 C C . ALA A 1 590 ? -49.282 16.147 3.371 1.00 29.33 590 ALA A C 1
ATOM 4450 O O . ALA A 1 590 ? -49.988 15.651 2.501 1.00 29.33 590 ALA A O 1
ATOM 4451 N N . GLY A 1 591 ? -49.462 15.857 4.659 1.00 32.97 591 GLY A N 1
ATOM 4452 C CA . GLY A 1 591 ? -50.509 14.945 5.118 1.00 32.97 591 GLY A CA 1
ATOM 4453 C C . GLY A 1 591 ? -50.764 15.047 6.614 1.00 32.97 591 GLY A C 1
ATOM 4454 O O . GLY A 1 591 ? -50.803 14.032 7.290 1.00 32.97 591 GLY A O 1
ATOM 4455 N N . GLY A 1 592 ? -50.878 16.266 7.152 1.00 29.70 592 GLY A N 1
ATOM 4456 C CA . GLY A 1 592 ? -50.984 16.441 8.603 1.00 29.70 592 GLY A CA 1
ATOM 4457 C C . GLY A 1 592 ? -51.369 17.830 9.112 1.00 29.70 592 GLY A C 1
ATOM 4458 O O . GLY A 1 592 ? -50.982 18.165 10.218 1.00 29.70 592 GLY A O 1
ATOM 4459 N N . VAL A 1 593 ? -52.118 18.652 8.356 1.00 30.98 593 VAL A N 1
ATOM 4460 C CA . VAL A 1 593 ? -52.766 19.883 8.892 1.00 30.98 593 VAL A CA 1
ATOM 4461 C C . VAL A 1 593 ? -54.210 20.051 8.373 1.00 30.98 593 VAL A C 1
ATOM 4463 O O . VAL A 1 593 ? -54.713 21.152 8.184 1.00 30.98 593 VAL A O 1
ATOM 4466 N N . LEU A 1 594 ? -54.944 18.953 8.159 1.00 31.38 594 LEU A N 1
ATOM 4467 C CA . LEU A 1 594 ? -56.387 19.000 7.840 1.00 31.38 594 LEU A CA 1
ATOM 4468 C C . LEU A 1 594 ? -57.258 18.217 8.835 1.00 31.38 594 LEU A C 1
ATOM 4470 O O . LEU A 1 594 ? -58.273 17.637 8.467 1.00 31.38 594 LEU A O 1
ATOM 4474 N N . ALA A 1 595 ? -56.905 18.269 10.122 1.00 31.83 595 ALA A N 1
ATOM 4475 C CA . ALA A 1 595 ? -57.774 17.809 11.213 1.00 31.83 595 ALA A CA 1
ATOM 4476 C C . ALA A 1 595 ? -57.866 18.809 12.386 1.00 31.83 595 ALA A C 1
ATOM 4478 O O . ALA A 1 595 ? -58.192 18.437 13.507 1.00 31.83 595 ALA A O 1
ATOM 4479 N N . GLY A 1 596 ? -57.616 20.098 12.123 1.00 31.62 596 GLY A N 1
ATOM 4480 C CA . GLY A 1 596 ? -57.623 21.162 13.133 1.00 31.62 596 GLY A CA 1
ATOM 4481 C C . GLY A 1 596 ? -58.214 22.483 12.640 1.00 31.62 596 GLY A C 1
ATOM 4482 O O . GLY A 1 596 ? -57.698 23.538 12.971 1.00 31.62 596 GLY A O 1
ATOM 4483 N N . ALA A 1 597 ? -59.258 22.458 11.805 1.00 29.89 597 ALA A N 1
ATOM 4484 C CA . ALA A 1 597 ? -59.958 23.682 11.383 1.00 29.89 597 ALA A CA 1
ATOM 4485 C C . ALA A 1 597 ? -61.443 23.453 11.034 1.00 29.89 597 ALA A C 1
ATOM 4487 O O . ALA A 1 597 ? -62.026 24.191 10.244 1.00 29.89 597 ALA A O 1
ATOM 4488 N N . ALA A 1 598 ? -62.079 22.440 11.634 1.00 31.69 598 ALA A N 1
ATOM 4489 C CA . ALA A 1 598 ? -63.506 22.150 11.454 1.00 31.69 598 ALA A CA 1
ATOM 4490 C C . ALA A 1 598 ? -64.395 22.659 12.610 1.00 31.69 598 ALA A C 1
ATOM 4492 O O . ALA A 1 598 ? -65.557 22.273 12.698 1.00 31.69 598 ALA A O 1
ATOM 4493 N N . TRP A 1 599 ? -63.888 23.541 13.485 1.00 32.03 599 TRP A N 1
ATOM 4494 C CA . TRP A 1 599 ? -64.669 24.034 14.632 1.00 32.03 599 TRP A CA 1
ATOM 4495 C C . TRP A 1 599 ? -64.726 25.553 14.837 1.00 32.03 599 TRP A C 1
ATOM 4497 O O . TRP A 1 599 ? -65.234 25.990 15.863 1.00 32.03 599 TRP A O 1
ATOM 4507 N N . LEU A 1 600 ? -64.289 26.390 13.882 1.00 32.62 600 LEU A N 1
ATOM 4508 C CA . LEU A 1 600 ? -64.332 27.852 14.091 1.00 32.62 600 LEU A CA 1
ATOM 4509 C C . LEU A 1 600 ? -64.840 28.743 12.951 1.00 32.62 600 LEU A C 1
ATOM 4511 O O . LEU A 1 600 ? -64.810 29.958 13.105 1.00 32.62 600 LEU A O 1
ATOM 4515 N N . LEU A 1 601 ? -65.405 28.219 11.859 1.00 30.36 601 LEU A N 1
ATOM 4516 C CA . LEU A 1 601 ? -66.017 29.081 10.824 1.00 30.36 601 LEU A CA 1
ATOM 4517 C C . LEU A 1 601 ? -67.378 28.568 10.326 1.00 30.36 601 LEU A C 1
ATOM 4519 O O . LEU A 1 601 ? -67.750 28.714 9.167 1.00 30.36 601 LEU A O 1
ATOM 4523 N N . GLY A 1 602 ? -68.162 28.022 11.260 1.00 30.58 602 GLY A N 1
ATOM 4524 C CA . GLY A 1 602 ? -69.611 27.832 11.155 1.00 30.58 602 GLY A CA 1
ATOM 4525 C C . GLY A 1 602 ? -70.395 29.023 11.715 1.00 30.58 602 GLY A C 1
ATOM 4526 O O . GLY A 1 602 ? -71.409 28.840 12.377 1.00 30.58 602 GLY A O 1
ATOM 4527 N N . ALA A 1 603 ? -69.914 30.247 11.498 1.00 32.62 603 ALA A N 1
ATOM 4528 C CA . ALA A 1 603 ? -70.645 31.469 11.792 1.00 32.62 603 ALA A CA 1
ATOM 4529 C C . ALA A 1 603 ? -70.386 32.486 10.676 1.00 32.62 603 ALA A C 1
ATOM 4531 O O . ALA A 1 603 ? -69.251 32.730 10.289 1.00 32.62 603 ALA A O 1
ATOM 4532 N N . ALA A 1 604 ? -71.472 33.088 10.197 1.00 29.55 604 ALA A N 1
ATOM 4533 C CA . ALA A 1 604 ? -71.503 34.231 9.288 1.00 29.55 604 ALA A CA 1
ATOM 4534 C C . ALA A 1 604 ? -71.224 33.970 7.793 1.00 29.55 604 ALA A C 1
ATOM 4536 O O . ALA A 1 604 ? -70.271 34.474 7.208 1.00 29.55 604 ALA A O 1
ATOM 4537 N N . ARG A 1 605 ? -72.212 33.375 7.110 1.00 31.30 605 ARG A N 1
ATOM 4538 C CA . ARG A 1 605 ? -72.736 33.987 5.870 1.00 31.30 605 ARG A CA 1
ATOM 4539 C C . ARG A 1 605 ? -74.188 33.580 5.600 1.00 31.30 605 ARG A C 1
ATOM 4541 O O . ARG A 1 605 ? -74.494 32.749 4.753 1.00 31.30 605 ARG A O 1
ATOM 4548 N N . ARG A 1 606 ? -75.115 34.231 6.309 1.00 32.16 606 ARG A N 1
ATOM 4549 C CA . ARG A 1 606 ? -76.484 34.451 5.825 1.00 32.16 606 ARG A CA 1
ATOM 4550 C C . ARG A 1 606 ? -76.747 35.954 5.760 1.00 32.16 606 ARG A C 1
ATOM 4552 O O . ARG A 1 606 ? -76.581 36.646 6.753 1.00 32.16 606 ARG A O 1
ATOM 4559 N N . ARG A 1 607 ? -77.243 36.358 4.586 1.00 31.39 607 ARG A N 1
ATOM 4560 C CA . ARG A 1 607 ? -77.922 37.614 4.218 1.00 31.39 607 ARG A CA 1
ATOM 4561 C C . ARG A 1 607 ? -77.054 38.817 3.833 1.00 31.39 607 ARG A C 1
ATOM 4563 O O . ARG A 1 607 ? -76.613 39.610 4.651 1.00 31.39 607 ARG A O 1
ATOM 4570 N N . ARG A 1 608 ? -76.933 38.975 2.511 1.00 34.69 608 ARG A N 1
ATOM 4571 C CA . ARG A 1 608 ? -77.027 40.266 1.815 1.00 34.69 608 ARG A CA 1
ATOM 4572 C C . ARG A 1 608 ? -78.513 40.643 1.664 1.00 34.69 608 ARG A C 1
ATOM 4574 O O . ARG A 1 608 ? -79.327 39.730 1.556 1.00 34.69 608 ARG A O 1
ATOM 4581 N N . GLN A 1 609 ? -78.763 41.951 1.514 1.00 32.25 609 GLN A N 1
ATOM 4582 C CA . GLN A 1 609 ? -80.033 42.647 1.200 1.00 32.25 609 GLN A CA 1
ATOM 4583 C C . GLN A 1 609 ? -80.937 42.883 2.418 1.00 32.25 609 GLN A C 1
ATOM 4585 O O . GLN A 1 609 ? -81.166 41.958 3.186 1.00 32.25 609 GLN A O 1
ATOM 4590 N N . THR A 1 610 ? -81.487 44.064 2.700 1.00 33.41 610 THR A N 1
ATOM 4591 C CA . THR A 1 610 ? -81.606 45.394 2.051 1.00 33.41 610 THR A CA 1
ATOM 4592 C C . THR A 1 610 ? -82.177 46.300 3.160 1.00 33.41 610 THR A C 1
ATOM 4594 O O . THR A 1 610 ? -82.927 45.801 3.988 1.00 33.41 610 THR A O 1
ATOM 4597 N N . GLY A 1 611 ? -81.768 47.558 3.297 1.00 30.91 611 GLY A N 1
ATOM 4598 C CA . GLY A 1 611 ? -82.591 48.671 2.810 1.00 30.91 611 GLY A CA 1
ATOM 4599 C C . GLY A 1 611 ? -83.288 49.394 3.972 1.00 30.91 611 GLY A C 1
ATOM 4600 O O . GLY A 1 611 ? -83.845 48.758 4.856 1.00 30.91 611 GLY A O 1
ATOM 4601 N N . GLU A 1 612 ? -83.172 50.716 3.972 1.00 34.53 612 GLU A N 1
ATOM 4602 C CA . GLU A 1 612 ? -83.832 51.675 4.859 1.00 34.53 612 GLU A CA 1
ATOM 4603 C C . GLU A 1 612 ? -85.368 51.588 4.796 1.00 34.53 612 GLU A C 1
ATOM 4605 O O . GLU A 1 612 ? -85.918 51.199 3.767 1.00 34.53 612 GLU A O 1
ATOM 4610 N N . GLY A 1 613 ? -86.033 52.099 5.838 1.00 35.34 613 GLY A N 1
ATOM 4611 C CA . GLY A 1 613 ? -87.347 52.737 5.707 1.00 35.34 613 GLY A CA 1
ATOM 4612 C C . GLY A 1 613 ? -88.556 51.944 6.209 1.00 35.34 613 GLY A C 1
ATOM 4613 O O . GLY A 1 613 ? -88.950 50.967 5.583 1.00 35.34 613 GLY A O 1
ATOM 4614 N N . GLU A 1 614 ? -89.155 52.510 7.267 1.00 33.97 614 GLU A N 1
ATOM 4615 C CA . GLU A 1 614 ? -90.486 52.273 7.874 1.00 33.97 614 GLU A CA 1
ATOM 4616 C C . GLU A 1 614 ? -90.723 51.016 8.727 1.00 33.97 614 GLU A C 1
ATOM 4618 O O . GLU A 1 614 ? -90.661 49.870 8.228 1.00 33.97 614 GLU A O 1
#

pLDDT: mean 77.19, std 22.57, range [23.58, 98.38]

Radius of gyration: 38.24 Å; Cα contacts (8 Å, |Δi|>4): 1188; chains: 1; bounding box: 124×79×144 Å

Solvent-accessible surface area (backbone atoms only — not comparable to full-atom values): 35601 Å² total; per-residue (Å²): 135,87,90,88,89,86,90,84,76,68,75,67,57,57,57,52,61,61,60,71,70,73,69,77,64,75,65,76,75,78,70,72,81,56,61,22,32,43,30,40,42,36,52,36,74,40,98,89,72,50,76,43,70,43,44,59,24,27,37,31,32,25,73,45,18,42,50,47,47,64,94,73,39,68,95,56,56,42,77,43,47,28,83,95,36,49,91,56,56,83,60,63,77,85,74,50,51,76,64,59,41,42,56,50,22,44,57,51,46,53,52,32,61,79,65,69,48,60,77,48,74,28,58,14,36,96,87,7,44,22,66,48,76,78,38,69,33,18,33,27,39,41,35,78,78,39,73,29,81,95,43,30,57,51,27,63,73,42,38,71,43,52,31,53,38,73,57,99,85,47,76,34,38,74,35,74,45,68,66,66,64,46,66,68,32,32,38,34,42,28,47,49,76,44,44,26,34,25,29,18,37,14,70,84,70,41,45,46,45,76,67,40,30,42,44,46,64,37,68,17,31,45,58,65,32,49,95,48,48,62,55,42,34,44,31,34,44,82,83,52,72,76,46,59,54,59,73,57,30,89,79,67,102,49,47,21,28,58,62,88,87,58,56,71,36,40,30,74,58,42,35,28,71,79,59,41,67,63,71,77,88,75,89,70,85,83,83,76,82,92,73,80,88,67,78,82,75,81,76,61,73,70,85,79,53,70,69,50,92,58,30,61,64,41,29,31,22,42,47,44,54,62,72,52,90,44,52,44,36,21,46,97,83,43,77,33,48,75,43,80,42,71,34,41,37,39,31,30,61,49,77,54,19,66,41,26,53,69,68,76,40,84,47,66,30,59,45,41,45,41,66,41,46,77,72,54,65,47,71,87,41,61,70,37,59,37,35,32,33,50,86,88,52,50,76,20,36,69,73,33,67,63,74,20,67,72,31,80,52,84,90,46,96,76,24,48,34,59,23,36,34,55,42,60,66,53,63,40,96,86,74,52,55,42,56,60,55,55,46,55,50,51,43,52,53,39,42,75,70,64,40,76,57,88,76,55,48,77,49,65,37,29,37,46,42,20,24,54,38,27,6,22,25,29,40,32,35,79,66,20,36,38,34,25,43,38,61,57,92,95,56,50,72,86,56,68,74,47,38,35,37,37,36,81,45,64,62,53,46,76,28,65,30,27,52,53,46,77,57,56,60,72,72,42,53,74,45,81,52,70,71,44,70,45,93,48,19,42,31,35,72,38,48,61,75,55,47,22,40,35,44,39,36,35,52,93,76,74,68,70,66,66,83,69,76,78,83,76,88,77,75,77,82,77,87,82,80,78,94,77,83,89,87,85,84,89,89,88,86,85,86,84,84,86,87,81,78,91,85,81,75,94,70,88,91,81,81,82,87,80,83,86,86,136

Secondary structure (DSSP, 8-state):
-------SSSHHHHHHHHHTTS--------PPPPEEEEEEE-EEE-TTS-EEE-TT-EEEEEEEEEEE-GGG-GGG-EEEE-GGGGGGTT--TTT--HHHHHHHHHHHHHHHHHTT---EEEE--TTSEEEEEEEESEEEEEEEEE--GGGTT-EE--EEEEESEEETTEEESEEEE---EE-S-EEEEEE--EEEETTPPBTTS-SSPPPPEEEEE-HHHHHHHGGGGGGG-EEE-TT---B-PPPS--SSSSEEE--TTS-EEEEE----TTS-----S-------S-----------GGGTSPPPS-S-S-EEEEEEETTGGG-EEEETTEEEEEEEE--EEEEEP-TTHHHHHTTSS--EEEEEEHHHHHTTTTGGGTTS-EEEEPTT--EEETT-GGG--TT--TTSTT---EEEEEEPPPBPTTS-BHHHHHHHHHHHHHHHTT---TTEEEEEEEEEEEETTBTTEEEEETT-EEEEEPPPTT--TTS-EEEEEETT--GGGGSTTS--HHHHHHHPPEEEEPEEEETTEEEEEE-TT--EEEEEEEETT-PPPP-PPP--S-PPP--------------SSSSSSSSS-SSS--S-----------

Foldseek 3Di:
DDDDDDDPPPVVVVVVVVVVPPPPPPPPPPPPFDWFKEKEQQWAQDPVRHIDQQFFWKKFKFFQWAWDQVVVPPVPIDTAGDPLNVVCRVDPPVPDDPVSQLVVLQVVVVSCVVPVRTPDMATQHPSNMGMDGTHGFGKMWMDRPGGDPVRLQKDFGIGIDGQFDADPNDTHNHHYDYTYIDRAWAKEKEWDEFEFAFQFAALVRAQAFFTKIKIDTDSSNCSLQPPCQQQQKWKDFPNDDTDTFDALDPDDPIGIGGDPPFDKFWFFQFAALARHGPPPPDPDDPDDDDDDPDPPPPPDPCVPTDTDRHLLAFGKIKIDTPPVVRIWMDGVPHTHHYHYHIDIYGYFYAQCSVCSNVVVDDQWDAEEEPVCVVVCVCVVQAQHKYKYAYPPKDKPFPPDCSNHAFAPPPPDSSHFGKTKGKGFQHQAPVRHRPVVVVLVVVLVVCVVVLFDDPQKDKDKIFIFIARSNRSRTGMFIQFFIKIFDGDPPLDAQLWDKWKKFFFPDDRCCRGPSHHPSVVSSVPTDIDTWDWHGDSRHIITTQGRRRGTMMMMMTHNPPPDGPDDDDPDPDDDDPDDDDDDDDDDDDDDPPDPDPPPDPPPPPDDDDDDDDDDDD

Organism: NCBI:txid78344

InterPro domains:
  IPR013783 Immunoglobulin-like fold [G3DSA:2.60.40.10] (29-182)

Nearest PDB structures (foldseek):
  4hss-assembly2_B  TM=4.624E-01  e=2.312E-07  Corynebacterium diphtheriae NCTC 13129
  5xcc-assembly2_B  TM=2.884E-01  e=2.841E-09  Clostridium perfringens str. 13
  4hss-assembly1_A  TM=3.054E-01  e=5.331E-07  Corynebacterium diphtheriae NCTC 13129
  7woi-assembly2_B  TM=2.638E-01  e=3.115E-08  Corynebacterium glutamicum ATCC 14067
  1xpn-assembly1_A  TM=4.418E-01  e=1.877E-02  Pseudomonas aeruginosa PAO1

Mean predicted aligned error: 15.81 Å

Sequence (614 aa):
MNARKSKTWLSALIAVCLALFTSLAAAPAAQAAAYGTLAVHNVAQTADGGTAILAGDTWSIAQVATADIPNGDVSRIAYTATDEFADWAGTDWLALDSDQRADLAAELADHAAEHDLYAASAVAGADGYASFGSWQIGLYLVVRTGIADANAAYAAAPMLVGVPTSEDGVVTYDVQIQPKYEWAARLRIRAEEIVAYTGGDSMHGEPFPSVRYRVLMNRTLRNLVGDEGVGGIDFTYRGGERFSLTDVHATGDEDYVVIPELDNVFTYIGLDENGTTYQSADRQAESDGGHTATPVVLRTIADVMEAADDDRTGGMYDIGIDDLETLTASVDGQPVTVEYEPDTIKIRYVTDAEEVATNEKSITIPAISQRGFETGGADGLVGDFFAVAPTGTTFTTNNRSELGIVGTTLGEDGSAEIALLSDTLLNRQNGASFEDTAHDMAEEFLASQGIRVEGRHWAYRYLDLVNANDGNAWMASSKGMDIYWPYPEGTGPQTRFRLVNFSDMYREYSIDGVESLGSAMRTTELSNVEITNTEYGIRFHVGTNNYGPFALSWLTDGSQDDEVPPLIPGLPEVPGLGQTGSAIMYAVLAGGVLAGAAWLLGAARRRRQTGEGE